Protein AF-0000000072935626 (afdb_homodimer)

Secondary structure (DSSP, 8-state):
----SEEEEEESSSGGGHHHHHHHHHTT--EEEEEE-HHHIIIIITTTT-STTS-S-EEE-TTS-EEE-HHHHHHHHTTSSGGG-SS-S-HHHHHHHHHHHHHHHHHHHHHHHHHTSPSSHHHHHHHHHIIIIIHHHHHHHHHHHHTT-SSSSSSS--HHHHHHHHHHHIIIIIS-S---GGGGTT-HHHHHHHHHHHH-HHHHHHHHH--S-PPP-TTGGG--/----SEEEEEESSSGGGHHHHHHHHHHT--EEEEEE-HHHIIIIITTTT-STTS-S-EEE-TTS-EEE-HHHHHHHHTTSSGGG-SS-S-HHHHHHHHHHHHHHHHHHHHHHHHHTSPSSHHHHHHHHHIIIIIHHHHHHHHHHHHTT-SSSSSSS--HHHHHHHHHHHIIIIIS-S---GGGGTT-HHHHHHHHHHHH-HHHHHHHHH--S-----GGGGGG-

Sequence (448 aa):
MSNTLLKLYYFDVPARAEPIRLTFAVQGIPFEDIRETKEDWAKTLKPNHVFPLDQLPVLEFPDGKMATQSYAILRYVATLRPSYGLYPTDPMERLRIDELLETFADMREKTRLVKIMPDGPARDAAISELANTTYPFYFERVERMIGDNKYSAGDHLTIADLMLFVILDFIFNLAHLGTPLSILNPYEKLQRIQALVAANPAVKLWRENREVKSLPAVAESVALMSNTLLKLYYFDVPARAEPIRLTFAVQGIPFEDIRETKEDWAKTLKPNHVFPLDQLPVLEFPDGKMATQSYAILRYVATLRPSYGLYPTDPMERLRIDELLETFADMREKTRLVKIMPDGPARDAAISELANTTYPFYFERVERMIGDNKYSAGDHLTIADLMLFVILDFIFNLAHLGTPLSILNPYEKLQRIQALVAANPAVKLWRENREVKSLPAVAESVAL

Structure (mmCIF, N/CA/C/O backbone):
data_AF-0000000072935626-model_v1
#
loop_
_entity.id
_entity.type
_entity.pdbx_description
1 polymer 'Glutathione S-transferase, putative'
#
loop_
_atom_site.group_PDB
_atom_site.id
_atom_site.type_symbol
_atom_site.label_atom_id
_atom_site.label_alt_id
_atom_site.label_comp_id
_atom_site.label_asym_id
_atom_site.label_entity_id
_atom_site.label_seq_id
_atom_site.pdbx_PDB_ins_code
_atom_site.Cartn_x
_atom_site.Cartn_y
_atom_site.Cartn_z
_atom_site.occupancy
_atom_site.B_iso_or_equiv
_atom_site.auth_seq_id
_atom_site.auth_comp_id
_atom_site.auth_asym_id
_atom_site.auth_atom_id
_atom_site.pdbx_PDB_model_num
ATOM 1 N N . MET A 1 1 ? 22.188 -21.094 20.969 1 37.47 1 MET A N 1
ATOM 2 C CA . MET A 1 1 ? 22.797 -20.438 19.812 1 37.47 1 MET A CA 1
ATOM 3 C C . MET A 1 1 ? 21.859 -19.391 19.234 1 37.47 1 MET A C 1
ATOM 5 O O . MET A 1 1 ? 20.641 -19.609 19.125 1 37.47 1 MET A O 1
ATOM 9 N N . SER A 1 2 ? 22.109 -18.141 19.438 1 47.62 2 SER A N 1
ATOM 10 C CA . SER A 1 2 ? 21.281 -16.984 19.109 1 47.62 2 SER A CA 1
ATOM 11 C C . SER A 1 2 ? 20.656 -17.141 17.719 1 47.62 2 SER A C 1
ATOM 13 O O . SER A 1 2 ? 21.359 -17.375 16.734 1 47.62 2 SER A O 1
ATOM 15 N N . ASN A 1 3 ? 19.531 -17.641 17.547 1 61.25 3 ASN A N 1
ATOM 16 C CA . ASN A 1 3 ? 18.859 -17.922 16.281 1 61.25 3 ASN A CA 1
ATOM 17 C C . ASN A 1 3 ? 18.969 -16.734 15.312 1 61.25 3 ASN A C 1
ATOM 19 O O . ASN A 1 3 ? 18.531 -15.633 15.625 1 61.25 3 ASN A O 1
ATOM 23 N N . THR A 1 4 ? 19.891 -16.812 14.359 1 85.56 4 THR A N 1
ATOM 24 C CA . THR A 1 4 ? 20.359 -15.773 13.453 1 85.56 4 THR A CA 1
ATOM 25 C C . THR A 1 4 ? 19.422 -15.617 12.266 1 85.56 4 THR A C 1
ATOM 27 O O . THR A 1 4 ? 19.609 -14.734 11.43 1 85.56 4 THR A O 1
ATOM 30 N N . LEU A 1 5 ? 18.281 -16.438 12.43 1 94.75 5 LEU A N 1
ATOM 31 C CA . LEU A 1 5 ? 17.422 -16.406 11.242 1 94.75 5 LEU A CA 1
ATOM 32 C C . LEU A 1 5 ? 16.281 -15.398 11.43 1 94.75 5 LEU A C 1
ATOM 34 O O . LEU A 1 5 ? 15.828 -15.18 12.547 1 94.75 5 LEU A O 1
ATOM 38 N N . LEU A 1 6 ? 15.867 -14.875 10.32 1 98 6 LEU A N 1
ATOM 39 C CA . LEU A 1 6 ? 14.602 -14.148 10.312 1 98 6 LEU A CA 1
ATOM 40 C C . LEU A 1 6 ? 13.438 -15.102 10.562 1 98 6 LEU A C 1
ATOM 42 O O . LEU A 1 6 ? 13.438 -16.234 10.086 1 98 6 LEU A O 1
ATOM 46 N N . LYS A 1 7 ? 12.438 -14.586 11.352 1 98.31 7 LYS A N 1
ATOM 47 C CA . LYS A 1 7 ? 11.203 -15.328 11.586 1 98.31 7 LYS A CA 1
ATOM 48 C C . LYS A 1 7 ? 10.016 -14.641 10.93 1 98.31 7 LYS A C 1
ATOM 50 O O . LYS A 1 7 ? 9.828 -13.43 11.086 1 98.31 7 LYS A O 1
ATOM 55 N N . LEU A 1 8 ? 9.289 -15.375 10.172 1 98.38 8 LEU A N 1
ATOM 56 C CA . LEU A 1 8 ? 8.055 -14.883 9.578 1 98.38 8 LEU A CA 1
ATOM 57 C C . LEU A 1 8 ? 6.836 -15.508 10.25 1 98.38 8 LEU A C 1
ATOM 59 O O . LEU A 1 8 ? 6.66 -16.734 10.203 1 98.38 8 LEU A O 1
ATOM 63 N N . TYR A 1 9 ? 6.047 -14.656 10.93 1 98.5 9 TYR A N 1
ATOM 64 C CA . TYR A 1 9 ? 4.828 -15.109 11.594 1 98.5 9 TYR A CA 1
ATOM 65 C C . TYR A 1 9 ? 3.615 -14.93 10.68 1 98.5 9 TYR A C 1
ATOM 67 O O . TYR A 1 9 ? 3.389 -13.844 10.148 1 98.5 9 TYR A O 1
ATOM 75 N N . TYR A 1 10 ? 2.895 -15.953 10.492 1 97.88 10 TYR A N 1
ATOM 76 C CA . TYR A 1 10 ? 1.604 -15.914 9.812 1 97.88 10 TYR A CA 1
ATOM 77 C C . TYR A 1 10 ? 0.777 -17.156 10.148 1 97.88 10 TYR A C 1
ATOM 79 O O . TYR A 1 10 ? 1.136 -17.922 11.031 1 97.88 10 TYR A O 1
ATOM 87 N N . PHE A 1 11 ? -0.375 -17.266 9.562 1 96.25 11 PHE A N 1
ATOM 88 C CA . PHE A 1 11 ? -1.213 -18.453 9.727 1 96.25 11 PHE A CA 1
ATOM 89 C C . PHE A 1 11 ? -0.755 -19.578 8.797 1 96.25 11 PHE A C 1
ATOM 91 O O . PHE A 1 11 ? 0.043 -19.344 7.887 1 96.25 11 PHE A O 1
ATOM 98 N N . ASP A 1 12 ? -1.284 -20.703 9.047 1 93.5 12 ASP A N 1
ATOM 99 C CA . ASP A 1 12 ? -0.939 -21.859 8.227 1 93.5 12 ASP A CA 1
ATOM 100 C C . ASP A 1 12 ? -1.735 -21.859 6.922 1 93.5 12 ASP A C 1
ATOM 102 O O . ASP A 1 12 ? -2.426 -22.828 6.609 1 93.5 12 ASP A O 1
ATOM 106 N N . VAL A 1 13 ? -1.606 -20.766 6.145 1 91.94 13 VAL A N 1
ATOM 107 C CA . VAL A 1 13 ? -2.191 -20.547 4.824 1 91.94 13 VAL A CA 1
ATOM 108 C C . VAL A 1 13 ? -1.264 -19.688 3.979 1 91.94 13 VAL A C 1
ATOM 110 O O . VAL A 1 13 ? -0.481 -18.891 4.516 1 91.94 13 VAL A O 1
ATOM 113 N N . PRO A 1 14 ? -1.194 -19.781 2.654 1 93.75 14 PRO A N 1
ATOM 114 C CA . PRO A 1 14 ? -0.342 -18.938 1.812 1 93.75 14 PRO A CA 1
ATOM 115 C C . PRO A 1 14 ? -0.651 -17.438 1.959 1 93.75 14 PRO A C 1
ATOM 117 O O . PRO A 1 14 ? 0.136 -16.703 2.551 1 93.75 14 PRO A O 1
ATOM 120 N N . ALA A 1 15 ? -1.854 -17 1.547 1 92.62 15 ALA A N 1
ATOM 121 C CA . ALA A 1 15 ? -2.439 -15.664 1.633 1 92.62 15 ALA A CA 1
ATOM 122 C C . ALA A 1 15 ? -1.354 -14.586 1.675 1 92.62 15 ALA A C 1
ATOM 124 O O . ALA A 1 15 ? -0.467 -14.562 0.819 1 92.62 15 ALA A O 1
ATOM 125 N N . ARG A 1 16 ? -1.341 -13.703 2.58 1 95.56 16 ARG A N 1
ATOM 126 C CA . ARG A 1 16 ? -0.534 -12.484 2.574 1 95.56 16 ARG A CA 1
ATOM 127 C C . ARG A 1 16 ? 0.938 -12.805 2.812 1 95.56 16 ARG A C 1
ATOM 129 O O . ARG A 1 16 ? 1.816 -12.023 2.432 1 95.56 16 ARG A O 1
ATOM 136 N N . ALA A 1 17 ? 1.26 -13.922 3.398 1 97.5 17 ALA A N 1
ATOM 137 C CA . ALA A 1 17 ? 2.65 -14.234 3.719 1 97.5 17 ALA A CA 1
ATOM 138 C C . ALA A 1 17 ? 3.33 -14.953 2.559 1 97.5 17 ALA A C 1
ATOM 140 O O . ALA A 1 17 ? 4.559 -15.047 2.512 1 97.5 17 ALA A O 1
ATOM 141 N N . GLU A 1 18 ? 2.568 -15.477 1.659 1 97.19 18 GLU A N 1
ATOM 142 C CA . GLU A 1 18 ? 3.121 -16.375 0.647 1 97.19 18 GLU A CA 1
ATOM 143 C C . GLU A 1 18 ? 4.078 -15.633 -0.283 1 97.19 18 GLU A C 1
ATOM 145 O O . GLU A 1 18 ? 5.137 -16.156 -0.639 1 97.19 18 GLU A O 1
ATOM 150 N N . PRO A 1 19 ? 3.756 -14.414 -0.766 1 98.5 19 PRO A N 1
ATOM 151 C CA . PRO A 1 19 ? 4.75 -13.711 -1.578 1 98.5 19 PRO A CA 1
ATOM 152 C C . PRO A 1 19 ? 6.082 -13.523 -0.853 1 98.5 19 PRO A C 1
ATOM 154 O O . PRO A 1 19 ? 7.141 -13.562 -1.481 1 98.5 19 PRO A O 1
ATOM 157 N N . ILE A 1 20 ? 6.031 -13.305 0.444 1 98.75 20 ILE A N 1
ATOM 158 C CA . ILE A 1 20 ? 7.238 -13.141 1.249 1 98.75 20 ILE A CA 1
ATOM 159 C C . ILE A 1 20 ? 7.992 -14.469 1.324 1 98.75 20 ILE A C 1
ATOM 161 O O . ILE A 1 20 ? 9.211 -14.508 1.121 1 98.75 20 ILE A O 1
ATOM 165 N N . ARG A 1 21 ? 7.262 -15.547 1.548 1 98.19 21 ARG A N 1
ATOM 166 C CA . ARG A 1 21 ? 7.852 -16.875 1.596 1 98.19 21 ARG A CA 1
ATOM 167 C C . ARG A 1 21 ? 8.523 -17.219 0.272 1 98.19 21 ARG A C 1
ATOM 169 O O . ARG A 1 21 ? 9.664 -17.703 0.254 1 98.19 21 ARG A O 1
ATOM 176 N N . LEU A 1 22 ? 7.816 -16.984 -0.814 1 98.44 22 LEU A N 1
ATOM 177 C CA . LEU A 1 22 ? 8.367 -17.25 -2.137 1 98.44 22 LEU A CA 1
ATOM 178 C C . LEU A 1 22 ? 9.609 -16.406 -2.391 1 98.44 22 LEU A C 1
ATOM 180 O O . LEU A 1 22 ? 10.555 -16.859 -3.033 1 98.44 22 LEU A O 1
ATOM 184 N N . THR A 1 23 ? 9.586 -15.156 -1.937 1 98.81 23 THR A N 1
ATOM 185 C CA . THR A 1 23 ? 10.727 -14.266 -2.102 1 98.81 23 THR A CA 1
ATOM 186 C C . THR A 1 23 ? 11.945 -14.805 -1.349 1 98.81 23 THR A C 1
ATOM 188 O O . THR A 1 23 ? 13.062 -14.797 -1.87 1 98.81 23 THR A O 1
ATOM 191 N N . PHE A 1 24 ? 11.773 -15.32 -0.076 1 98.25 24 PHE A N 1
ATOM 192 C CA . PHE A 1 24 ? 12.836 -16.016 0.638 1 98.25 24 PHE A CA 1
ATOM 193 C C . PHE A 1 24 ? 13.352 -17.203 -0.171 1 98.25 24 PHE A C 1
ATOM 195 O O . PHE A 1 24 ? 14.562 -17.359 -0.36 1 98.25 24 PHE A O 1
ATOM 202 N N . ALA A 1 25 ? 12.469 -18 -0.716 1 97.88 25 ALA A N 1
ATOM 203 C CA . ALA A 1 25 ? 12.797 -19.234 -1.404 1 97.88 25 ALA A CA 1
ATOM 204 C C . ALA A 1 25 ? 13.602 -18.969 -2.674 1 97.88 25 ALA A C 1
ATOM 206 O O . ALA A 1 25 ? 14.625 -19.609 -2.912 1 97.88 25 ALA A O 1
ATOM 207 N N . VAL A 1 26 ? 13.148 -18.031 -3.48 1 98.5 26 VAL A N 1
ATOM 208 C CA . VAL A 1 26 ? 13.781 -17.719 -4.754 1 98.5 26 VAL A CA 1
ATOM 209 C C . VAL A 1 26 ? 15.219 -17.25 -4.512 1 98.5 26 VAL A C 1
ATOM 211 O O . VAL A 1 26 ? 16.125 -17.562 -5.301 1 98.5 26 VAL A O 1
ATOM 214 N N . GLN A 1 27 ? 15.422 -16.609 -3.375 1 98.44 27 GLN A N 1
ATOM 215 C CA . GLN A 1 27 ? 16.75 -16.078 -3.068 1 98.44 27 GLN A CA 1
ATOM 216 C C . GLN A 1 27 ? 17.578 -17.094 -2.297 1 98.44 27 GLN A C 1
ATOM 218 O O . GLN A 1 27 ? 18.75 -16.844 -2.002 1 98.44 27 GLN A O 1
ATOM 223 N N . GLY A 1 28 ? 16.969 -18.188 -1.934 1 97.44 28 GLY A N 1
ATOM 224 C CA . GLY A 1 28 ? 17.672 -19.203 -1.165 1 97.44 28 GLY A CA 1
ATOM 225 C C . GLY A 1 28 ? 18.016 -18.75 0.243 1 97.44 28 GLY A C 1
ATOM 226 O O . GLY A 1 28 ? 19.047 -19.141 0.787 1 97.44 28 GLY A O 1
ATOM 227 N N . ILE A 1 29 ? 17.234 -17.891 0.802 1 97.25 29 ILE A N 1
ATOM 228 C CA . ILE A 1 29 ? 17.484 -17.375 2.141 1 97.25 29 ILE A CA 1
ATOM 229 C C . ILE A 1 29 ? 16.719 -18.203 3.17 1 97.25 29 ILE A C 1
ATOM 231 O O . ILE A 1 29 ? 15.484 -18.25 3.141 1 97.25 29 ILE A O 1
ATOM 235 N N . PRO A 1 30 ? 17.422 -18.844 4.082 1 96.62 30 PRO A N 1
ATOM 236 C CA . PRO A 1 30 ? 16.719 -19.562 5.148 1 96.62 30 PRO A CA 1
ATOM 237 C C . PRO A 1 30 ? 15.992 -18.625 6.113 1 96.62 30 PRO A C 1
ATOM 239 O O . PRO A 1 30 ? 16.484 -17.547 6.406 1 96.62 30 PRO A O 1
ATOM 242 N N . PHE A 1 31 ? 14.852 -19.047 6.523 1 96.94 31 PHE A N 1
ATOM 243 C CA . PHE A 1 31 ? 14.062 -18.328 7.516 1 96.94 31 PHE A CA 1
ATOM 244 C C . PHE A 1 31 ? 13.203 -19.297 8.328 1 96.94 31 PHE A C 1
ATOM 246 O O . PHE A 1 31 ? 13.039 -20.453 7.949 1 96.94 31 PHE A O 1
ATOM 253 N N . GLU A 1 32 ? 12.727 -18.875 9.445 1 96.94 32 GLU A N 1
ATOM 254 C CA . GLU A 1 32 ? 11.773 -19.641 10.227 1 96.94 32 GLU A CA 1
ATOM 255 C C . GLU A 1 32 ? 10.336 -19.25 9.898 1 96.94 32 GLU A C 1
ATOM 257 O O . GLU A 1 32 ? 9.938 -18.109 10.102 1 96.94 32 GLU A O 1
ATOM 262 N N . ASP A 1 33 ? 9.648 -20.172 9.359 1 96.38 33 ASP A N 1
ATOM 263 C CA . ASP A 1 33 ? 8.242 -19.984 9.016 1 96.38 33 ASP A CA 1
ATOM 264 C C . ASP A 1 33 ? 7.34 -20.375 10.188 1 96.38 33 ASP A C 1
ATOM 266 O O . ASP A 1 33 ? 6.977 -21.547 10.336 1 96.38 33 ASP A O 1
ATOM 270 N N . ILE A 1 34 ? 6.957 -19.422 11.008 1 96.88 34 ILE A N 1
ATOM 271 C CA . ILE A 1 34 ? 6.156 -19.672 12.195 1 96.88 34 ILE A CA 1
ATOM 272 C C . ILE A 1 34 ? 4.672 -19.578 11.852 1 96.88 34 ILE A C 1
ATOM 274 O O . ILE A 1 34 ? 4.184 -18.5 11.492 1 96.88 34 ILE A O 1
ATOM 278 N N . ARG A 1 35 ? 4.039 -20.625 12 1 96.06 35 ARG A N 1
ATOM 279 C CA . ARG A 1 35 ? 2.629 -20.703 11.617 1 96.06 35 ARG A CA 1
ATOM 280 C C . ARG A 1 35 ? 1.733 -20.75 12.852 1 96.06 35 ARG A C 1
ATOM 282 O O . ARG A 1 35 ? 1.631 -21.781 13.516 1 96.06 35 ARG A O 1
ATOM 289 N N . GLU A 1 36 ? 1.086 -19.656 13.07 1 96.75 36 GLU A N 1
ATOM 290 C CA . GLU A 1 36 ? 0.194 -19.531 14.219 1 96.75 36 GLU A CA 1
ATOM 291 C C . GLU A 1 36 ? -1.166 -20.156 13.93 1 96.75 36 GLU A C 1
ATOM 293 O O . GLU A 1 36 ? -1.636 -20.141 12.789 1 96.75 36 GLU A O 1
ATOM 298 N N . THR A 1 37 ? -1.817 -20.688 14.938 1 95.88 37 THR A N 1
ATOM 299 C CA . THR A 1 37 ? -3.18 -21.188 14.789 1 95.88 37 THR A CA 1
ATOM 300 C C . THR A 1 37 ? -4.195 -20.062 15.023 1 95.88 37 THR A C 1
ATOM 302 O O . THR A 1 37 ? -3.93 -19.125 15.781 1 95.88 37 THR A O 1
ATOM 305 N N . LYS A 1 38 ? -5.281 -20.219 14.43 1 94.81 38 LYS A N 1
ATOM 306 C CA . LYS A 1 38 ? -6.352 -19.25 14.633 1 94.81 38 LYS A CA 1
ATOM 307 C C . LYS A 1 38 ? -6.777 -19.203 16.109 1 94.81 38 LYS A C 1
ATOM 309 O O . LYS A 1 38 ? -7.145 -18.141 16.609 1 94.81 38 LYS A O 1
ATOM 314 N N . GLU A 1 39 ? -6.762 -20.328 16.719 1 96.62 39 GLU A N 1
ATOM 315 C CA . GLU A 1 39 ? -7.137 -20.422 18.125 1 96.62 39 GLU A CA 1
ATOM 316 C C . GLU A 1 39 ? -6.18 -19.641 19 1 96.62 39 GLU A C 1
ATOM 318 O O . GLU A 1 39 ? -6.613 -18.812 19.812 1 96.62 39 GLU A O 1
ATOM 323 N N . ASP A 1 40 ? -4.898 -19.844 18.812 1 97.06 40 ASP A N 1
ATOM 324 C CA . ASP A 1 40 ? -3.91 -19.125 19.609 1 97.06 40 ASP A CA 1
ATOM 325 C C . ASP A 1 40 ? -3.953 -17.625 19.312 1 97.06 40 ASP A C 1
ATOM 327 O O . ASP A 1 40 ? -3.773 -16.812 20.219 1 97.06 40 ASP A O 1
ATOM 331 N N . TRP A 1 41 ? -4.152 -17.344 18.047 1 97.12 41 TRP A N 1
ATOM 332 C CA . TRP A 1 41 ? -4.273 -15.938 17.656 1 97.12 41 TRP A CA 1
ATOM 333 C C . TRP A 1 41 ? -5.387 -15.25 18.438 1 97.12 41 TRP A C 1
ATOM 335 O O . TRP A 1 41 ? -5.168 -14.203 19.047 1 97.12 41 TRP A O 1
ATOM 345 N N . ALA A 1 42 ? -6.566 -15.836 18.5 1 96.62 42 ALA A N 1
ATOM 346 C CA . ALA A 1 42 ? -7.762 -15.234 19.078 1 96.62 42 ALA A CA 1
ATOM 347 C C . ALA A 1 42 ? -7.691 -15.234 20.609 1 96.62 42 ALA A C 1
ATOM 349 O O . ALA A 1 42 ? -8.156 -14.297 21.25 1 96.62 42 ALA A O 1
ATOM 350 N N . LYS A 1 43 ? -7.09 -16.234 21.188 1 97.44 43 LYS A N 1
ATOM 351 C CA . LYS A 1 43 ? -7.148 -16.406 22.625 1 97.44 43 LYS A CA 1
ATOM 352 C C . LYS A 1 43 ? -5.961 -15.75 23.312 1 97.44 43 LYS A C 1
ATOM 354 O O . LYS A 1 43 ? -6.078 -15.266 24.453 1 97.44 43 LYS A O 1
ATOM 359 N N . THR A 1 44 ? -4.824 -15.719 22.594 1 97.31 44 THR A N 1
ATOM 360 C CA . THR A 1 44 ? -3.611 -15.336 23.312 1 97.31 44 THR A CA 1
ATOM 361 C C . THR A 1 44 ? -2.889 -14.203 22.594 1 97.31 44 THR A C 1
ATOM 363 O O . THR A 1 44 ? -2.682 -13.133 23.172 1 97.31 44 THR A O 1
ATOM 366 N N . LEU A 1 45 ? -2.572 -14.375 21.375 1 97.81 45 LEU A N 1
ATOM 367 C CA . LEU A 1 45 ? -1.626 -13.492 20.703 1 97.81 45 LEU A CA 1
ATOM 368 C C . LEU A 1 45 ? -2.234 -12.117 20.484 1 97.81 45 LEU A C 1
ATOM 370 O O . LEU A 1 45 ? -1.637 -11.102 20.859 1 97.81 45 LEU A O 1
ATOM 374 N N . LYS A 1 46 ? -3.467 -12.062 19.875 1 96.88 46 LYS A N 1
ATOM 375 C CA . LYS A 1 46 ? -4.086 -10.781 19.562 1 96.88 46 LYS A CA 1
ATOM 376 C C . LYS A 1 46 ? -4.512 -10.055 20.828 1 96.88 46 LYS A C 1
ATOM 378 O O . LYS A 1 46 ? -4.164 -8.891 21.031 1 96.88 46 LYS A O 1
ATOM 383 N N . PRO A 1 47 ? -5.215 -10.727 21.828 1 96.75 47 PRO A N 1
ATOM 384 C CA . PRO A 1 47 ? -5.668 -10.047 23.047 1 96.75 47 PRO A CA 1
ATOM 385 C C . PRO A 1 47 ? -4.512 -9.523 23.891 1 96.75 47 PRO A C 1
ATOM 387 O O . PRO A 1 47 ? -4.676 -8.555 24.625 1 96.75 47 PRO A O 1
ATOM 390 N N . ASN A 1 48 ? -3.365 -10.117 23.734 1 97.31 48 ASN A N 1
ATOM 391 C CA . ASN A 1 48 ? -2.213 -9.695 24.531 1 97.31 48 ASN A CA 1
ATOM 392 C C . ASN A 1 48 ? -1.304 -8.758 23.734 1 97.31 48 ASN A C 1
ATOM 394 O O . ASN A 1 48 ? -0.205 -8.43 24.188 1 97.31 48 ASN A O 1
ATOM 398 N N . HIS A 1 49 ? -1.704 -8.336 22.531 1 95.88 49 HIS A N 1
ATOM 399 C CA . HIS A 1 49 ? -1 -7.359 21.719 1 95.88 49 HIS A CA 1
ATOM 400 C C . HIS A 1 49 ? 0.454 -7.766 21.5 1 95.88 49 HIS A C 1
ATOM 402 O O . HIS A 1 49 ? 1.362 -6.945 21.656 1 95.88 49 HIS A O 1
ATOM 408 N N . VAL A 1 50 ? 0.609 -9.031 21.141 1 96.75 50 VAL A N 1
ATOM 409 C CA . VAL A 1 50 ? 1.94 -9.602 20.969 1 96.75 50 VAL A CA 1
ATOM 410 C C . VAL A 1 50 ? 2.629 -8.961 19.766 1 96.75 50 VAL A C 1
ATOM 412 O O . VAL A 1 50 ? 3.846 -8.773 19.766 1 96.75 50 VAL A O 1
ATOM 415 N N . PHE A 1 51 ? 1.84 -8.625 18.781 1 97.69 51 PHE A N 1
ATOM 416 C CA . PHE A 1 51 ? 2.404 -8.086 17.547 1 97.69 51 PHE A CA 1
ATOM 417 C C . PHE A 1 51 ? 2.062 -6.609 17.391 1 97.69 51 PHE A C 1
ATOM 419 O O . PHE A 1 51 ? 1.044 -6.148 17.922 1 97.69 51 PHE A O 1
ATOM 426 N N . PRO A 1 52 ? 2.879 -5.863 16.656 1 96.44 52 PRO A N 1
ATOM 427 C CA . PRO A 1 52 ? 2.828 -4.398 16.641 1 96.44 52 PRO A CA 1
ATOM 428 C C . PRO A 1 52 ? 1.45 -3.859 16.266 1 96.44 52 PRO A C 1
ATOM 430 O O . PRO A 1 52 ? 0.991 -2.873 16.844 1 96.44 52 PRO A O 1
ATOM 433 N N . LEU A 1 53 ? 0.736 -4.398 15.336 1 97.56 53 LEU A N 1
ATOM 434 C CA . LEU A 1 53 ? -0.557 -3.898 14.883 1 97.56 53 LEU A CA 1
ATOM 435 C C . LEU A 1 53 ? -1.642 -4.957 15.055 1 97.56 53 LEU A C 1
ATOM 437 O O . LEU A 1 53 ? -2.695 -4.883 14.422 1 97.56 53 LEU A O 1
ATOM 441 N N . ASP A 1 54 ? -1.325 -5.969 15.859 1 97.25 54 ASP A N 1
ATOM 442 C CA . ASP A 1 54 ? -2.252 -7.074 16.078 1 97.25 54 ASP A CA 1
ATOM 443 C C . ASP A 1 54 ? -2.713 -7.684 14.766 1 97.25 54 ASP A C 1
ATOM 445 O O . AS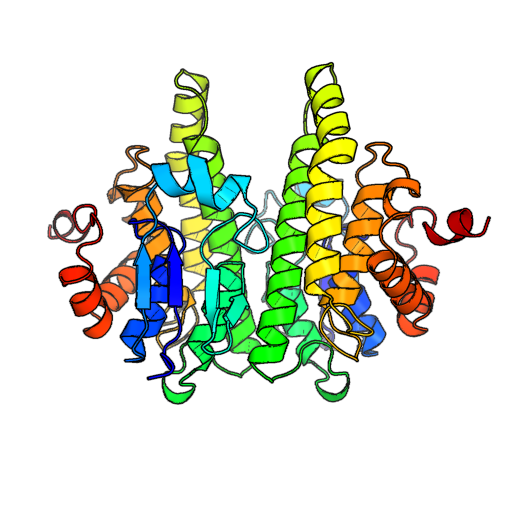P A 1 54 ? -3.898 -7.965 14.586 1 97.25 54 ASP A O 1
ATOM 449 N N . GLN A 1 55 ? -1.758 -7.688 13.82 1 97.19 55 GLN A N 1
ATOM 450 C CA . GLN A 1 55 ? -1.977 -8.305 12.516 1 97.19 55 GLN A CA 1
ATOM 451 C C . GLN A 1 55 ? -0.769 -9.141 12.094 1 97.19 55 GLN A C 1
ATOM 453 O O . GLN A 1 55 ? 0.333 -8.953 12.617 1 97.19 55 GLN A O 1
ATOM 458 N N . LEU A 1 56 ? -0.995 -10.016 11.281 1 97.94 56 LEU A N 1
ATOM 459 C CA . LEU A 1 56 ? 0.015 -10.82 10.602 1 97.94 56 LEU A CA 1
ATOM 460 C C . LEU A 1 56 ? -0.06 -10.625 9.094 1 97.94 56 LEU A C 1
ATOM 462 O O . LEU A 1 56 ? -1.113 -10.266 8.555 1 97.94 56 LEU A O 1
ATOM 466 N N . PRO A 1 57 ? 1.08 -10.703 8.391 1 98.5 57 PRO A N 1
ATOM 467 C CA . PRO A 1 57 ? 2.375 -11.258 8.781 1 98.5 57 PRO A CA 1
ATOM 468 C C . PRO A 1 57 ? 3.246 -10.258 9.539 1 98.5 57 PRO A C 1
ATOM 470 O O . PRO A 1 57 ? 3.051 -9.047 9.414 1 98.5 57 PRO A O 1
ATOM 473 N N . VAL A 1 58 ? 4.133 -10.789 10.328 1 98.81 58 VAL A N 1
ATOM 474 C CA . VAL A 1 58 ? 5.164 -10.047 11.039 1 98.81 58 VAL A CA 1
ATOM 475 C C . VAL A 1 58 ? 6.523 -10.703 10.828 1 98.81 58 VAL A C 1
ATOM 477 O O . VAL A 1 58 ? 6.637 -11.93 10.867 1 98.81 58 VAL A O 1
ATOM 480 N N . LEU A 1 59 ? 7.52 -9.914 10.508 1 98.81 59 LEU A N 1
ATOM 481 C CA . LEU A 1 59 ? 8.906 -10.352 10.398 1 98.81 59 LEU A CA 1
ATOM 482 C C . LEU A 1 59 ? 9.688 -10.016 11.664 1 98.81 59 LEU A C 1
ATOM 484 O O . LEU A 1 59 ? 9.688 -8.867 12.109 1 98.81 59 LEU A O 1
ATOM 488 N N . GLU A 1 60 ? 10.25 -11 12.273 1 98.62 60 GLU A N 1
ATOM 489 C CA . GLU A 1 60 ? 11.062 -10.781 13.469 1 98.62 60 GLU A CA 1
ATOM 490 C C . GLU A 1 60 ? 12.547 -10.953 13.164 1 98.62 60 GLU A C 1
ATOM 492 O O . GLU A 1 60 ? 12.953 -11.945 12.562 1 98.62 60 GLU A O 1
ATOM 497 N N . PHE A 1 61 ? 13.289 -9.977 13.594 1 98.06 61 PHE A N 1
ATOM 498 C CA . PHE A 1 61 ? 14.742 -9.984 13.43 1 98.06 61 PHE A CA 1
ATOM 499 C C . PHE A 1 61 ? 15.414 -10.734 14.578 1 98.06 61 PHE A C 1
ATOM 501 O O . PHE A 1 61 ? 14.797 -10.961 15.617 1 98.06 61 PHE A O 1
ATOM 508 N N . PRO A 1 62 ? 16.688 -11.094 14.398 1 96.5 62 PRO A N 1
ATOM 509 C CA . PRO A 1 62 ? 17.406 -11.852 15.43 1 96.5 62 PRO A CA 1
ATOM 510 C C . PRO A 1 62 ? 17.484 -11.109 16.766 1 96.5 62 PRO A C 1
ATOM 512 O O . PRO A 1 62 ? 17.516 -11.734 17.828 1 96.5 62 PRO A O 1
ATOM 515 N N . ASP A 1 63 ? 17.453 -9.82 16.766 1 95.56 63 ASP A N 1
ATOM 516 C CA . ASP A 1 63 ? 17.547 -9.039 18 1 95.56 63 ASP A CA 1
ATOM 517 C C . ASP A 1 63 ? 16.172 -8.891 18.656 1 95.56 63 ASP A C 1
ATOM 519 O O . ASP A 1 63 ? 16.047 -8.211 19.672 1 95.56 63 ASP A O 1
ATOM 523 N N . GLY A 1 64 ? 15.164 -9.438 18 1 95.88 64 GLY A N 1
ATOM 524 C CA . GLY A 1 64 ? 13.844 -9.438 18.594 1 95.88 64 GLY A CA 1
ATOM 525 C C . GLY A 1 64 ? 12.938 -8.344 18.062 1 95.88 64 GLY A C 1
ATOM 526 O O . GLY A 1 64 ? 11.727 -8.367 18.281 1 95.88 64 GLY A O 1
ATOM 527 N N . LYS A 1 65 ? 13.5 -7.41 17.344 1 96.44 65 LYS A N 1
ATOM 528 C CA . LYS A 1 65 ? 12.68 -6.359 16.75 1 96.44 65 LYS A CA 1
ATOM 529 C C . LYS A 1 65 ? 11.773 -6.926 15.656 1 96.44 65 LYS A C 1
ATOM 531 O O . LYS A 1 65 ? 12.125 -7.91 15 1 96.44 65 LYS A O 1
ATOM 536 N N . MET A 1 66 ? 10.633 -6.277 15.5 1 98.25 66 MET A N 1
ATOM 537 C CA . MET A 1 66 ? 9.641 -6.785 14.555 1 98.25 66 MET A CA 1
ATOM 538 C C . MET A 1 66 ? 9.297 -5.734 13.508 1 98.25 66 MET A C 1
ATOM 540 O O . MET A 1 66 ? 9.422 -4.535 13.758 1 98.25 66 MET A O 1
ATOM 544 N N . ALA A 1 67 ? 8.977 -6.254 12.328 1 98.38 67 ALA A N 1
ATOM 545 C CA . ALA A 1 67 ? 8.406 -5.441 11.266 1 98.38 67 ALA A CA 1
ATOM 546 C C . ALA A 1 67 ? 7.035 -5.973 10.844 1 98.38 67 ALA A C 1
ATOM 548 O O . ALA A 1 67 ? 6.816 -7.188 10.82 1 98.38 67 ALA A O 1
ATOM 549 N N . THR A 1 68 ? 6.168 -5.004 10.5 1 98.44 68 THR A N 1
ATOM 550 C CA . THR A 1 68 ? 4.801 -5.359 10.125 1 98.44 68 THR A CA 1
ATOM 551 C C . THR A 1 68 ? 4.473 -4.836 8.727 1 98.44 68 THR A C 1
ATOM 553 O O . THR A 1 68 ? 5.305 -4.184 8.094 1 98.44 68 THR A O 1
ATOM 556 N N . GLN A 1 69 ? 3.311 -5.176 8.266 1 98.44 69 GLN A N 1
ATOM 557 C CA . GLN A 1 69 ? 2.805 -4.793 6.949 1 98.44 69 GLN A CA 1
ATOM 558 C C . GLN A 1 69 ? 3.447 -5.633 5.848 1 98.44 69 GLN A C 1
ATOM 560 O O . GLN A 1 69 ? 4.637 -5.477 5.555 1 98.44 69 GLN A O 1
ATOM 565 N N . SER A 1 70 ? 2.652 -6.398 5.199 1 98.44 70 SER A N 1
ATOM 566 C CA . SER A 1 70 ? 3.109 -7.453 4.301 1 98.44 70 SER A CA 1
ATOM 567 C C . SER A 1 70 ? 3.891 -6.875 3.123 1 98.44 70 SER A C 1
ATOM 569 O O . SER A 1 70 ? 4.926 -7.418 2.734 1 98.44 70 SER A O 1
ATOM 571 N N . TYR A 1 71 ? 3.439 -5.727 2.582 1 98.56 71 TYR A N 1
ATOM 572 C CA . TYR A 1 71 ? 4.121 -5.176 1.417 1 98.56 71 TYR A CA 1
ATOM 573 C C . TYR A 1 71 ? 5.453 -4.547 1.813 1 98.56 71 TYR A C 1
ATOM 575 O O . TYR A 1 71 ? 6.414 -4.57 1.041 1 98.56 71 TYR A O 1
ATOM 583 N N . ALA A 1 72 ? 5.516 -3.947 3.031 1 98.81 72 ALA A N 1
ATOM 584 C CA . ALA A 1 72 ? 6.785 -3.439 3.547 1 98.81 72 ALA A CA 1
ATOM 585 C C . ALA A 1 72 ? 7.789 -4.57 3.75 1 98.81 72 ALA A C 1
ATOM 587 O O . ALA A 1 72 ? 8.945 -4.469 3.33 1 98.81 72 ALA A O 1
ATOM 588 N N . ILE A 1 73 ? 7.316 -5.656 4.344 1 98.94 73 ILE A N 1
ATOM 589 C CA . ILE A 1 73 ? 8.156 -6.82 4.598 1 98.94 73 ILE A CA 1
ATOM 590 C C . ILE A 1 73 ? 8.617 -7.422 3.271 1 98.94 73 ILE A C 1
ATOM 592 O O . ILE A 1 73 ? 9.789 -7.773 3.121 1 98.94 73 ILE A O 1
ATOM 596 N N . LEU A 1 74 ? 7.707 -7.492 2.307 1 98.94 74 LEU A N 1
ATOM 597 C CA . LEU A 1 74 ? 8.008 -8.062 0.997 1 98.94 74 LEU A CA 1
ATOM 598 C C . LEU A 1 74 ? 9.133 -7.285 0.315 1 98.94 74 LEU A C 1
ATOM 600 O O . LEU A 1 74 ? 10.102 -7.879 -0.158 1 98.94 74 LEU A O 1
ATOM 604 N N . ARG A 1 75 ? 9.016 -5.957 0.262 1 98.75 75 ARG A N 1
ATOM 605 C CA . ARG A 1 75 ? 10.039 -5.117 -0.349 1 98.75 75 ARG A CA 1
ATOM 606 C C . ARG A 1 75 ? 11.383 -5.293 0.357 1 98.75 75 ARG A C 1
ATOM 608 O O . ARG A 1 75 ? 12.422 -5.402 -0.293 1 98.75 75 ARG A O 1
ATOM 615 N N . TYR A 1 76 ? 11.367 -5.379 1.689 1 98.88 76 TYR A N 1
ATOM 616 C CA . TYR A 1 76 ? 12.594 -5.535 2.459 1 98.88 76 TYR A CA 1
ATOM 617 C C . TYR A 1 76 ? 13.273 -6.867 2.146 1 98.88 76 TYR A C 1
ATOM 619 O O . TYR A 1 76 ? 14.461 -6.906 1.823 1 98.88 76 TYR A O 1
ATOM 627 N N . VAL A 1 77 ? 12.523 -7.945 2.197 1 98.88 77 VAL A N 1
ATOM 628 C CA . VAL A 1 77 ? 13.078 -9.281 1.993 1 98.88 77 VAL A CA 1
ATOM 629 C C . VAL A 1 77 ? 13.672 -9.383 0.589 1 98.88 77 VAL A C 1
ATOM 631 O O . VAL A 1 77 ? 14.703 -10.023 0.391 1 98.88 77 VAL A O 1
ATOM 634 N N . ALA A 1 78 ? 13.086 -8.711 -0.343 1 98.81 78 ALA A N 1
ATOM 635 C CA . ALA A 1 78 ? 13.531 -8.758 -1.734 1 98.81 78 ALA A CA 1
ATOM 636 C C . ALA A 1 78 ? 14.883 -8.086 -1.905 1 98.81 78 ALA A C 1
ATOM 638 O O . ALA A 1 78 ? 15.539 -8.25 -2.936 1 98.81 78 ALA A O 1
ATOM 639 N N . THR A 1 79 ? 15.289 -7.277 -0.95 1 98.19 79 THR A N 1
ATOM 640 C CA . THR A 1 79 ? 16.547 -6.539 -1.079 1 98.19 79 THR A CA 1
ATOM 641 C C . THR A 1 79 ? 17.688 -7.289 -0.398 1 98.19 79 THR A C 1
ATOM 643 O O . THR A 1 79 ? 18.844 -6.863 -0.464 1 98.19 79 THR A O 1
ATOM 646 N N . LEU A 1 80 ? 17.391 -8.422 0.237 1 97.88 80 LEU A N 1
ATOM 647 C CA . LEU A 1 80 ? 18.391 -9.102 1.061 1 97.88 80 LEU A CA 1
ATOM 648 C C . LEU A 1 80 ? 19.5 -9.688 0.196 1 97.88 80 LEU A C 1
ATOM 650 O O . LEU A 1 80 ? 20.656 -9.781 0.636 1 97.88 80 LEU A O 1
ATOM 654 N N . ARG A 1 81 ? 19.188 -10.094 -1.052 1 98.06 81 ARG A N 1
ATOM 655 C CA . ARG A 1 81 ? 20.156 -10.484 -2.07 1 98.06 81 ARG A CA 1
ATOM 656 C C . ARG A 1 81 ? 19.906 -9.742 -3.379 1 98.06 81 ARG A C 1
ATOM 658 O O . ARG A 1 81 ? 19.297 -10.281 -4.305 1 98.06 81 ARG A O 1
ATOM 665 N N . PRO A 1 82 ? 20.484 -8.562 -3.436 1 96 82 PRO A N 1
ATOM 666 C CA . PRO A 1 82 ? 20.172 -7.66 -4.547 1 96 82 PRO A CA 1
ATOM 667 C C . PRO A 1 82 ? 20.516 -8.25 -5.91 1 96 82 PRO A C 1
ATOM 669 O O . PRO A 1 82 ? 19.938 -7.871 -6.922 1 96 82 PRO A O 1
ATOM 672 N N . SER A 1 83 ? 21.453 -9.203 -5.961 1 95.94 83 SER A N 1
ATOM 673 C CA . SER A 1 83 ? 21.891 -9.789 -7.227 1 95.94 83 SER A CA 1
ATOM 674 C C . SER A 1 83 ? 20.766 -10.555 -7.906 1 95.94 83 SER A C 1
ATOM 676 O O . SER A 1 83 ? 20.797 -10.773 -9.117 1 95.94 83 SER A O 1
ATOM 678 N N . TYR A 1 84 ? 19.719 -10.93 -7.172 1 97.25 84 TYR A N 1
ATOM 679 C CA . TYR A 1 84 ? 18.594 -11.656 -7.734 1 97.25 84 TYR A CA 1
ATOM 680 C C . TYR A 1 84 ? 17.641 -10.711 -8.453 1 97.25 84 TY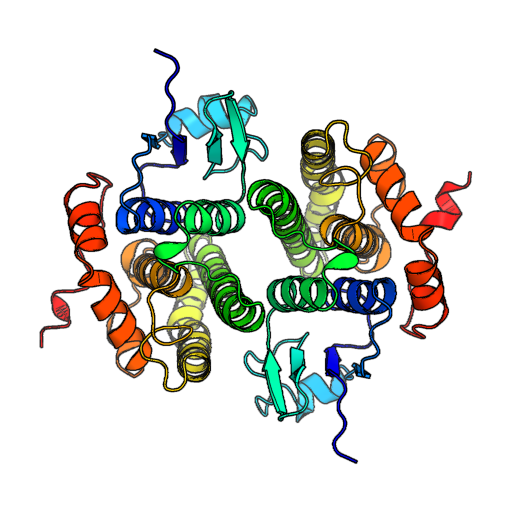R A C 1
ATOM 682 O O . TYR A 1 84 ? 16.766 -11.156 -9.219 1 97.25 84 TYR A O 1
ATOM 690 N N . GLY A 1 85 ? 17.719 -9.43 -8.156 1 97.69 85 GLY A N 1
ATOM 691 C CA . GLY A 1 85 ? 17 -8.422 -8.914 1 97.69 85 GLY A CA 1
ATOM 692 C C . GLY A 1 85 ? 15.5 -8.445 -8.68 1 97.69 85 GLY A C 1
ATOM 693 O O . GLY A 1 85 ? 14.727 -7.98 -9.516 1 97.69 85 GLY A O 1
ATOM 694 N N . LEU A 1 86 ? 15.062 -8.953 -7.543 1 98.75 86 LEU A N 1
ATOM 695 C CA . LEU A 1 86 ? 13.641 -9.109 -7.277 1 98.75 86 LEU A CA 1
ATOM 696 C C . LEU A 1 86 ? 12.984 -7.766 -6.992 1 98.75 86 LEU A C 1
ATOM 698 O O . LEU A 1 86 ? 11.758 -7.637 -7.062 1 98.75 86 LEU A O 1
ATOM 702 N N . TYR A 1 87 ? 13.75 -6.809 -6.562 1 98.44 87 TYR A N 1
ATOM 703 C CA . TYR A 1 87 ? 13.352 -5.422 -6.344 1 98.44 87 TYR A CA 1
ATOM 704 C C . TYR A 1 87 ? 14.5 -4.473 -6.645 1 98.44 87 TYR A C 1
ATOM 706 O O . TYR A 1 87 ? 15.18 -3.99 -5.73 1 98.44 87 TYR A O 1
ATOM 714 N N . PRO A 1 88 ? 14.672 -4.18 -7.922 1 96.5 88 PRO A N 1
ATOM 715 C CA . PRO A 1 88 ? 15.859 -3.445 -8.359 1 96.5 88 PRO A CA 1
ATOM 716 C C . PRO A 1 88 ? 15.961 -2.055 -7.738 1 96.5 88 PRO A C 1
ATOM 718 O O . PRO A 1 88 ? 14.992 -1.563 -7.16 1 96.5 88 PRO A O 1
ATOM 721 N N . THR A 1 89 ? 17.141 -1.431 -7.906 1 94.12 89 THR A N 1
ATOM 722 C CA . THR A 1 89 ? 17.375 -0.142 -7.266 1 94.12 89 THR A CA 1
ATOM 723 C C . THR A 1 89 ? 17.016 1.004 -8.203 1 94.12 89 THR A C 1
ATOM 725 O O . THR A 1 89 ? 16.859 2.148 -7.77 1 94.12 89 THR A O 1
ATOM 728 N N . ASP A 1 90 ? 16.859 0.685 -9.484 1 96 90 ASP A N 1
ATOM 729 C CA . ASP A 1 90 ? 16.469 1.726 -10.43 1 96 90 ASP A CA 1
ATOM 730 C C . ASP A 1 90 ? 15.078 2.281 -10.102 1 96 90 ASP A C 1
ATOM 732 O O . ASP A 1 90 ? 14.102 1.53 -10.031 1 96 90 ASP A O 1
ATOM 736 N N . PRO A 1 91 ? 14.961 3.609 -9.93 1 97.06 91 PRO A N 1
ATOM 737 C CA . PRO A 1 91 ? 13.695 4.195 -9.484 1 97.06 91 PRO A CA 1
ATOM 738 C C . PRO A 1 91 ? 12.547 3.941 -10.453 1 97.06 91 PRO A C 1
ATOM 740 O O . PRO A 1 91 ? 11.414 3.713 -10.031 1 97.06 91 PRO A O 1
ATOM 743 N N . MET A 1 92 ? 12.836 3.979 -11.719 1 97.31 92 MET A N 1
ATOM 744 C CA . MET A 1 92 ? 11.781 3.758 -12.711 1 97.31 92 MET A CA 1
ATOM 745 C C . MET A 1 92 ? 11.297 2.311 -12.68 1 97.31 92 MET A C 1
ATOM 747 O O . MET A 1 92 ? 10.102 2.051 -12.75 1 97.31 92 MET A O 1
ATOM 751 N N . GLU A 1 93 ? 12.219 1.356 -12.555 1 97.62 93 GLU A N 1
ATOM 752 C CA . GLU A 1 93 ? 11.836 -0.048 -12.43 1 97.62 93 GLU A CA 1
ATOM 753 C C . GLU A 1 93 ? 11.016 -0.286 -11.172 1 97.62 93 GLU A C 1
ATOM 755 O O . GLU A 1 93 ? 10 -0.986 -11.203 1 97.62 93 GLU A O 1
ATOM 760 N N . ARG A 1 94 ? 11.406 0.346 -10.062 1 98 94 ARG A N 1
ATOM 761 C CA . ARG A 1 94 ? 10.68 0.204 -8.805 1 98 94 ARG A CA 1
ATOM 762 C C . ARG A 1 94 ? 9.281 0.816 -8.906 1 98 94 ARG A C 1
ATOM 764 O O . ARG A 1 94 ? 8.328 0.293 -8.336 1 98 94 ARG A O 1
ATOM 771 N N . LEU A 1 95 ? 9.188 1.9 -9.633 1 98.62 95 LEU A N 1
ATOM 772 C CA . LEU A 1 95 ? 7.887 2.523 -9.836 1 98.62 95 LEU A CA 1
ATOM 773 C C . LEU A 1 95 ? 6.918 1.554 -10.508 1 98.62 95 LEU A C 1
ATOM 775 O O . LEU A 1 95 ? 5.781 1.399 -10.055 1 98.62 95 LEU A O 1
ATOM 779 N N . ARG A 1 96 ? 7.406 0.889 -11.508 1 98.5 96 ARG A N 1
ATOM 780 C CA . ARG A 1 96 ? 6.551 -0.052 -12.227 1 98.5 96 ARG A CA 1
ATOM 781 C C . ARG A 1 96 ? 6.172 -1.233 -11.336 1 98.5 96 ARG A C 1
ATOM 783 O O . ARG A 1 96 ? 5.02 -1.666 -11.336 1 98.5 96 ARG A O 1
ATOM 790 N N . ILE A 1 97 ? 7.105 -1.702 -10.594 1 98.81 97 ILE A N 1
ATOM 791 C CA . ILE A 1 97 ? 6.855 -2.803 -9.672 1 98.81 97 ILE A CA 1
ATOM 792 C C . ILE A 1 97 ? 5.828 -2.377 -8.625 1 98.81 97 ILE A C 1
ATOM 794 O O . ILE A 1 97 ? 4.836 -3.078 -8.398 1 98.81 97 ILE A O 1
ATOM 798 N N . ASP A 1 98 ? 6.031 -1.22 -8.07 1 98.75 98 ASP A N 1
ATOM 799 C CA . ASP A 1 98 ? 5.16 -0.741 -7.004 1 98.75 98 ASP A CA 1
ATOM 800 C C . ASP A 1 98 ? 3.758 -0.438 -7.531 1 98.75 98 ASP A C 1
ATOM 802 O O . ASP A 1 98 ? 2.768 -0.629 -6.82 1 98.75 98 ASP A O 1
ATOM 806 N N . GLU A 1 99 ? 3.639 0.029 -8.742 1 98.56 99 GLU A N 1
ATOM 807 C CA . GLU A 1 99 ? 2.336 0.217 -9.375 1 98.56 99 GLU A CA 1
ATOM 808 C C . GLU A 1 99 ? 1.548 -1.088 -9.414 1 98.56 99 GLU A C 1
ATOM 810 O O . GLU A 1 99 ? 0.361 -1.112 -9.086 1 98.56 99 GLU A O 1
ATOM 815 N N . LEU A 1 100 ? 2.223 -2.051 -9.828 1 98.75 100 LEU A N 1
ATOM 816 C CA . LEU A 1 100 ? 1.581 -3.357 -9.922 1 98.75 100 LEU A CA 1
ATOM 817 C C . LEU A 1 100 ? 1.204 -3.885 -8.547 1 98.75 100 LEU A C 1
ATOM 819 O O . LEU A 1 100 ? 0.081 -4.352 -8.344 1 98.75 100 LEU A O 1
ATOM 823 N N . LEU A 1 101 ? 2.158 -3.779 -7.621 1 98.69 101 LEU A N 1
ATOM 824 C CA . LEU A 1 101 ? 1.891 -4.25 -6.266 1 98.69 101 LEU A CA 1
ATOM 825 C C . LEU A 1 101 ? 0.664 -3.559 -5.684 1 98.69 101 LEU A C 1
ATOM 827 O O . LEU A 1 101 ? -0.203 -4.211 -5.098 1 98.69 101 LEU A O 1
ATOM 831 N N . GLU A 1 102 ? 0.6 -2.26 -5.844 1 98.38 102 GLU A N 1
ATOM 832 C CA . GLU A 1 102 ? -0.535 -1.512 -5.312 1 98.38 102 GLU A CA 1
ATOM 833 C C . GLU A 1 102 ? -1.823 -1.862 -6.051 1 98.38 102 GLU A C 1
ATOM 835 O O . GLU A 1 102 ? -2.904 -1.86 -5.457 1 98.38 102 GLU A O 1
ATOM 840 N N . THR A 1 103 ? -1.748 -2.104 -7.316 1 98.44 103 THR A N 1
ATOM 841 C CA . THR A 1 103 ? -2.902 -2.545 -8.094 1 98.44 103 THR A CA 1
ATOM 842 C C . THR A 1 103 ? -3.418 -3.887 -7.578 1 98.44 103 THR A C 1
ATOM 844 O O . THR A 1 103 ? -4.625 -4.074 -7.414 1 98.44 103 THR A O 1
ATOM 847 N N . PHE A 1 104 ? -2.492 -4.758 -7.277 1 97.94 104 PHE A N 1
ATOM 848 C CA . PHE A 1 104 ? -2.859 -6.062 -6.742 1 97.94 104 PHE A CA 1
ATOM 849 C C . PHE A 1 104 ? -3.477 -5.926 -5.355 1 97.94 104 PHE A C 1
ATOM 851 O O . PHE A 1 104 ? -4.391 -6.672 -5 1 97.94 104 PHE A O 1
ATOM 858 N N . ALA A 1 105 ? -2.963 -5.004 -4.598 1 96.5 105 ALA A N 1
ATOM 859 C CA . ALA A 1 105 ? -3.545 -4.727 -3.287 1 96.5 105 ALA A CA 1
ATOM 860 C C . ALA A 1 105 ? -5 -4.285 -3.418 1 96.5 105 ALA A C 1
ATOM 862 O O . ALA A 1 105 ? -5.855 -4.699 -2.631 1 96.5 105 ALA A O 1
ATOM 863 N N . ASP A 1 106 ? -5.297 -3.455 -4.414 1 96.19 106 ASP A N 1
ATOM 864 C CA . ASP A 1 106 ? -6.668 -3.027 -4.676 1 96.19 106 ASP A CA 1
ATOM 865 C C . ASP A 1 106 ? -7.562 -4.223 -4.996 1 96.19 106 ASP A C 1
ATOM 867 O O . ASP A 1 106 ? -8.664 -4.34 -4.461 1 96.19 106 ASP A O 1
ATOM 871 N N . MET A 1 107 ? -7.07 -5.086 -5.848 1 96.5 107 MET A N 1
ATOM 872 C CA . MET A 1 107 ? -7.828 -6.266 -6.254 1 96.5 107 MET A CA 1
ATOM 873 C C . MET A 1 107 ? -8.117 -7.164 -5.059 1 96.5 107 MET A C 1
ATOM 875 O O . MET A 1 107 ? -9.242 -7.648 -4.898 1 96.5 107 MET A O 1
ATOM 879 N N . ARG A 1 108 ? -7.105 -7.344 -4.285 1 95.38 108 ARG A N 1
ATOM 880 C CA . ARG A 1 108 ? -7.254 -8.188 -3.105 1 95.38 108 ARG A CA 1
ATOM 881 C C . ARG A 1 108 ? -8.289 -7.617 -2.145 1 95.38 108 ARG A C 1
ATOM 883 O O . ARG A 1 108 ? -9.109 -8.359 -1.595 1 95.38 108 ARG A O 1
ATOM 890 N N . GLU A 1 109 ? -8.211 -6.363 -1.942 1 93.25 109 GLU A N 1
ATOM 891 C CA . GLU A 1 109 ? -9.133 -5.723 -1.018 1 93.25 109 GLU A CA 1
ATOM 892 C C . GLU A 1 109 ? -10.578 -5.855 -1.499 1 93.25 109 GLU A C 1
ATOM 894 O O . GLU A 1 109 ? -11.477 -6.137 -0.706 1 93.25 109 GLU A O 1
ATOM 899 N N . LYS A 1 110 ? -10.82 -5.66 -2.785 1 94.81 110 LYS A N 1
ATOM 900 C CA . LYS A 1 110 ? -12.156 -5.82 -3.346 1 94.81 110 LYS A CA 1
ATOM 901 C C . LYS A 1 110 ? -12.664 -7.25 -3.162 1 94.81 110 LYS A C 1
ATOM 903 O O . LYS A 1 110 ? -13.844 -7.465 -2.887 1 94.81 110 LYS A O 1
ATOM 908 N N . THR A 1 111 ? -11.805 -8.188 -3.322 1 96 111 THR A N 1
ATOM 909 C CA . THR A 1 111 ? -12.148 -9.594 -3.141 1 96 111 THR A CA 1
ATOM 910 C C . THR A 1 111 ? -12.477 -9.883 -1.68 1 96 111 THR A C 1
ATOM 912 O O . THR A 1 111 ? -13.477 -10.547 -1.381 1 96 111 THR A O 1
ATOM 915 N N . ARG A 1 112 ? -11.641 -9.383 -0.776 1 91.94 112 ARG A N 1
ATOM 916 C CA . ARG A 1 112 ? -11.805 -9.609 0.656 1 91.94 112 ARG A CA 1
ATOM 917 C C . ARG A 1 112 ? -13.141 -9.07 1.146 1 91.94 112 ARG A C 1
ATOM 919 O O . ARG A 1 112 ? -13.812 -9.703 1.966 1 91.94 112 ARG A O 1
ATOM 926 N N . LEU A 1 113 ? -13.57 -7.891 0.665 1 89.81 113 LEU A N 1
ATOM 927 C CA . LEU A 1 113 ? -14.805 -7.246 1.082 1 89.81 113 LEU A CA 1
ATOM 928 C C . LEU A 1 113 ? -16.016 -8.109 0.721 1 89.81 113 LEU A C 1
ATOM 930 O O . LEU A 1 113 ? -16.984 -8.188 1.484 1 89.81 113 LEU A O 1
ATOM 934 N N . VAL A 1 114 ? -15.945 -8.75 -0.412 1 94.38 114 VAL A N 1
ATOM 935 C CA . VAL A 1 114 ? -17.047 -9.625 -0.825 1 94.38 114 VAL A CA 1
ATOM 936 C C . VAL A 1 114 ? -17 -10.914 -0.013 1 94.38 114 VAL A C 1
ATOM 938 O O . VAL A 1 114 ? -18.047 -11.414 0.41 1 94.38 114 VAL A O 1
ATOM 941 N N . LYS A 1 115 ? -15.812 -11.383 0.223 1 92.75 115 LYS A N 1
ATOM 942 C CA . LYS A 1 115 ? -15.633 -12.641 0.946 1 92.75 115 LYS A CA 1
ATOM 943 C C . LYS A 1 115 ? -16.234 -12.562 2.342 1 92.75 115 LYS A C 1
ATOM 945 O O . LYS A 1 115 ? -16.781 -13.555 2.844 1 92.75 115 LYS A O 1
ATOM 950 N N . ILE A 1 116 ? -16.297 -11.414 2.969 1 90.94 116 ILE A N 1
ATOM 951 C CA . ILE A 1 116 ? -16.703 -11.328 4.367 1 90.94 116 ILE A CA 1
ATOM 952 C C . ILE A 1 116 ? -18.172 -10.938 4.449 1 90.94 116 ILE A C 1
ATOM 954 O O . ILE A 1 116 ? -18.734 -10.805 5.543 1 90.94 116 ILE A O 1
ATOM 958 N N . MET A 1 117 ? -18.797 -10.719 3.285 1 92.5 117 MET A N 1
ATOM 959 C CA . MET A 1 117 ? -20.219 -10.445 3.283 1 92.5 117 MET A CA 1
ATOM 960 C C . MET A 1 117 ? -21 -11.656 3.783 1 92.5 117 MET A C 1
ATOM 962 O O . MET A 1 117 ? -20.625 -12.797 3.525 1 92.5 117 MET A O 1
ATOM 966 N N . PRO A 1 118 ? -22.109 -11.32 4.492 1 93.25 118 PRO A N 1
ATOM 967 C CA . PRO A 1 118 ? -22.984 -12.438 4.867 1 93.25 118 PRO A CA 1
ATOM 968 C C . PRO A 1 118 ? -23.594 -13.141 3.654 1 93.25 118 PRO A C 1
ATOM 970 O O . PRO A 1 118 ? -23.875 -12.492 2.637 1 93.25 118 PRO A O 1
ATOM 973 N N . ASP A 1 119 ? -23.859 -14.398 3.902 1 94.31 119 ASP A N 1
ATOM 974 C CA . ASP A 1 119 ? -24.5 -15.164 2.836 1 94.31 119 ASP A CA 1
ATOM 975 C C . ASP A 1 119 ? -25.859 -14.562 2.477 1 94.31 119 ASP A C 1
ATOM 977 O O . ASP A 1 119 ? -26.578 -14.062 3.352 1 94.31 119 ASP A O 1
ATOM 981 N N . GLY A 1 120 ? -26.156 -14.602 1.152 1 96.19 120 GLY A N 1
ATOM 982 C CA . GLY A 1 120 ? -27.438 -14.086 0.671 1 96.19 120 GLY A CA 1
ATOM 983 C C . GLY A 1 120 ? -27.344 -13.484 -0.719 1 96.19 120 GLY A C 1
ATOM 984 O O . GLY A 1 120 ? -26.297 -13.547 -1.362 1 96.19 120 GLY A O 1
ATOM 985 N N . PRO A 1 121 ? -28.453 -12.961 -1.109 1 96.62 121 PRO A N 1
ATOM 986 C CA . PRO A 1 121 ? -28.516 -12.43 -2.473 1 96.62 121 PRO A CA 1
ATOM 987 C C . PRO A 1 121 ? -27.531 -11.289 -2.717 1 96.62 121 PRO A C 1
ATOM 989 O O . PRO A 1 121 ? -27 -11.156 -3.82 1 96.62 121 PRO A O 1
ATOM 992 N N . ALA A 1 122 ? -27.344 -10.508 -1.728 1 95.06 122 ALA A N 1
ATOM 993 C CA . ALA A 1 122 ? -26.406 -9.398 -1.881 1 95.06 122 ALA A CA 1
ATOM 994 C C . ALA A 1 122 ? -24.984 -9.898 -2.119 1 95.06 122 ALA A C 1
ATOM 996 O O . ALA A 1 122 ? -24.266 -9.359 -2.961 1 95.06 122 ALA A O 1
ATOM 997 N N . ARG A 1 123 ? -24.609 -10.867 -1.362 1 95.69 123 ARG A N 1
ATOM 998 C CA . ARG A 1 123 ? -23.281 -11.469 -1.555 1 95.69 123 ARG A CA 1
ATOM 999 C C . ARG A 1 123 ? -23.188 -12.125 -2.928 1 95.69 123 ARG A C 1
ATOM 1001 O O . ARG A 1 123 ? -22.172 -11.969 -3.617 1 95.69 123 ARG A O 1
ATOM 1008 N N . ASP A 1 124 ? -24.188 -12.836 -3.279 1 96.56 124 ASP A N 1
ATOM 1009 C CA . ASP A 1 124 ? -24.203 -13.492 -4.586 1 96.56 124 ASP A CA 1
ATOM 1010 C C . ASP A 1 124 ? -24.047 -12.469 -5.711 1 96.56 124 ASP A C 1
ATOM 1012 O O . ASP A 1 124 ? -23.297 -12.703 -6.664 1 96.56 124 ASP A O 1
ATOM 1016 N N . ALA A 1 125 ? -24.766 -11.398 -5.559 1 97.31 125 ALA A N 1
ATOM 1017 C CA . ALA A 1 125 ? -24.656 -10.328 -6.551 1 97.31 125 ALA A CA 1
ATOM 1018 C C . ALA A 1 125 ? -23.25 -9.742 -6.578 1 97.31 125 ALA A C 1
ATOM 1020 O O . ALA A 1 125 ? -22.719 -9.438 -7.648 1 97.31 125 ALA A O 1
ATOM 1021 N N . ALA A 1 126 ? -22.656 -9.625 -5.441 1 97.06 126 ALA A N 1
ATOM 1022 C CA . ALA A 1 126 ? -21.312 -9.078 -5.336 1 97.06 126 ALA A CA 1
ATOM 1023 C C . ALA A 1 126 ? -20.281 -10.023 -5.953 1 97.06 126 ALA A C 1
ATOM 1025 O O . ALA A 1 126 ? -19.328 -9.578 -6.59 1 97.06 126 ALA A O 1
ATOM 1026 N N . ILE A 1 127 ? -20.484 -11.281 -5.715 1 96.69 127 ILE A N 1
ATOM 1027 C CA . ILE A 1 127 ? -19.594 -12.281 -6.305 1 96.69 127 ILE A CA 1
ATOM 1028 C C . ILE A 1 127 ? -19.688 -12.211 -7.824 1 96.69 127 ILE A C 1
ATOM 1030 O O . ILE A 1 127 ? -18.656 -12.242 -8.516 1 96.69 127 ILE A O 1
ATOM 1034 N N . SER A 1 128 ? -20.891 -12.133 -8.312 1 96.75 128 SER A N 1
ATOM 1035 C CA . SER A 1 128 ? -21.094 -12.008 -9.75 1 96.75 128 SER A CA 1
ATOM 1036 C C . SER A 1 128 ? -20.422 -10.75 -10.297 1 96.75 128 SER A C 1
ATOM 1038 O O . SER A 1 128 ? -19.812 -10.781 -11.375 1 96.75 128 SER A O 1
ATOM 1040 N N . GLU A 1 129 ? -20.516 -9.656 -9.578 1 97.44 129 GLU A N 1
ATOM 1041 C CA . GLU A 1 129 ? -19.875 -8.406 -9.984 1 97.44 129 GLU A CA 1
ATOM 1042 C C . GLU A 1 129 ? -18.359 -8.547 -10.016 1 97.44 129 GLU A C 1
ATOM 1044 O O . GLU A 1 129 ? -17.703 -8.016 -10.914 1 97.44 129 GLU A O 1
ATOM 1049 N N . LEU A 1 130 ? -17.812 -9.234 -9.07 1 97.06 130 LEU A N 1
ATOM 1050 C CA . LEU A 1 130 ? -16.375 -9.492 -9.062 1 97.06 130 LEU A CA 1
ATOM 1051 C C . LEU A 1 130 ? -15.945 -10.211 -10.336 1 97.06 130 LEU A C 1
ATOM 1053 O O . LEU A 1 130 ? -15.039 -9.75 -11.031 1 97.06 130 LEU A O 1
ATOM 1057 N N . ALA A 1 131 ? -16.641 -11.289 -10.641 1 95.56 131 ALA A N 1
ATOM 1058 C CA . ALA A 1 131 ? -16.234 -12.18 -11.719 1 95.56 131 ALA A CA 1
ATOM 1059 C C . ALA A 1 131 ? -16.469 -11.531 -13.086 1 95.56 131 ALA A C 1
ATOM 1061 O O . ALA A 1 131 ? -15.688 -11.734 -14.016 1 95.56 131 ALA A O 1
ATOM 1062 N N . ASN A 1 132 ? -17.5 -10.703 -13.172 1 96.56 132 ASN A N 1
ATOM 1063 C CA . ASN A 1 132 ? -17.922 -10.25 -14.484 1 96.56 132 ASN A CA 1
ATOM 1064 C C . ASN A 1 132 ? -17.453 -8.82 -14.758 1 96.56 132 ASN A C 1
ATOM 1066 O O . ASN A 1 132 ? -17.453 -8.375 -15.914 1 96.56 132 ASN A O 1
ATOM 1070 N N . THR A 1 133 ? -17.125 -8.086 -13.695 1 97.25 133 THR A N 1
ATOM 1071 C CA . THR A 1 133 ? -16.797 -6.672 -13.891 1 97.25 133 THR A CA 1
ATOM 1072 C C . THR A 1 133 ? -15.453 -6.332 -13.266 1 97.25 133 THR A C 1
ATOM 1074 O O . THR A 1 133 ? -14.539 -5.879 -13.953 1 97.25 133 THR A O 1
ATOM 1077 N N . THR A 1 134 ? -15.305 -6.664 -12.016 1 97.62 134 THR A N 1
ATOM 1078 C CA . THR A 1 134 ? -14.156 -6.199 -11.258 1 97.62 134 THR A CA 1
ATOM 1079 C C . THR A 1 134 ? -12.875 -6.875 -11.734 1 97.62 134 THR A C 1
ATOM 1081 O O . THR A 1 134 ? -11.906 -6.203 -12.086 1 97.62 134 THR A O 1
ATOM 1084 N N . TYR A 1 135 ? -12.875 -8.203 -11.75 1 97.81 135 TYR A N 1
ATOM 1085 C CA . TYR A 1 135 ? -11.672 -8.922 -12.156 1 97.81 135 TYR A CA 1
ATOM 1086 C C . TYR A 1 135 ? -11.312 -8.617 -13.602 1 97.81 135 TYR A C 1
ATOM 1088 O O . TYR A 1 135 ? -10.164 -8.281 -13.906 1 97.81 135 TYR A O 1
ATOM 1096 N N . PRO A 1 136 ? -12.25 -8.648 -14.562 1 97.81 136 PRO A N 1
ATOM 1097 C CA . PRO A 1 136 ? -11.93 -8.297 -15.945 1 97.81 136 PRO A CA 1
ATOM 1098 C C . PRO A 1 136 ? -11.344 -6.891 -16.078 1 97.81 136 PRO A C 1
ATOM 1100 O O . PRO A 1 136 ? -10.43 -6.672 -16.875 1 97.81 136 PRO A O 1
ATOM 1103 N N . PHE A 1 137 ? -11.875 -5.918 -15.328 1 97.75 137 PHE A N 1
ATOM 1104 C CA . PHE A 1 137 ? -11.328 -4.566 -15.32 1 97.75 137 PHE A CA 1
ATOM 1105 C C . PHE A 1 137 ? -9.852 -4.574 -14.969 1 97.75 137 PHE A C 1
ATOM 1107 O O . PHE A 1 137 ? -9.031 -4.031 -15.711 1 97.75 137 PHE A O 1
ATOM 1114 N N . TYR A 1 138 ? -9.492 -5.207 -13.898 1 98.25 138 TYR A N 1
ATOM 1115 C CA . TYR A 1 138 ? -8.109 -5.223 -13.43 1 98.25 138 TYR A CA 1
ATOM 1116 C C . TYR A 1 138 ? -7.238 -6.07 -14.352 1 98.25 138 TYR A C 1
ATOM 1118 O O . TYR A 1 138 ? -6.098 -5.703 -14.641 1 98.25 138 TYR A O 1
ATOM 1126 N N . PHE A 1 139 ? -7.754 -7.246 -14.758 1 98.25 139 PHE A N 1
ATOM 1127 C CA . PHE A 1 139 ? -6.969 -8.133 -15.609 1 98.25 139 PHE A CA 1
ATOM 1128 C C . PHE A 1 139 ? -6.598 -7.434 -16.922 1 98.25 139 PHE A C 1
ATOM 1130 O O . PHE A 1 139 ? -5.449 -7.496 -17.359 1 98.25 139 PHE A O 1
ATOM 1137 N N . GLU A 1 140 ? -7.531 -6.73 -17.516 1 98.12 140 GLU A N 1
ATOM 1138 C CA . GLU A 1 140 ? -7.277 -6 -18.75 1 98.12 140 GLU A CA 1
ATOM 1139 C C . GLU A 1 140 ? -6.227 -4.914 -18.531 1 98.12 140 GLU A C 1
ATOM 1141 O O . GLU A 1 140 ? -5.328 -4.746 -19.359 1 98.12 140 GLU A O 1
ATOM 1146 N N . ARG A 1 141 ? -6.383 -4.211 -17.5 1 97.94 141 ARG A N 1
ATOM 1147 C CA . ARG A 1 141 ? -5.477 -3.1 -17.234 1 97.94 141 ARG A CA 1
ATOM 1148 C C . ARG A 1 141 ? -4.074 -3.598 -16.906 1 97.94 141 ARG A C 1
ATOM 1150 O O . ARG A 1 141 ? -3.082 -3.01 -17.344 1 97.94 141 ARG A O 1
ATOM 1157 N N . VAL A 1 142 ? -4.004 -4.676 -16.141 1 98.25 142 VAL A N 1
ATOM 1158 C CA . VAL A 1 142 ? -2.705 -5.25 -15.82 1 98.25 142 VAL A CA 1
ATOM 1159 C C . VAL A 1 142 ? -2.025 -5.758 -17.094 1 98.25 142 VAL A C 1
ATOM 1161 O O . VAL A 1 142 ? -0.818 -5.582 -17.266 1 98.25 142 VAL A O 1
ATOM 1164 N N . GLU A 1 143 ? -2.77 -6.359 -18.016 1 98.06 143 GLU A N 1
ATOM 1165 C CA . GLU A 1 143 ? -2.234 -6.746 -19.328 1 98.06 143 GLU A CA 1
ATOM 1166 C C . GLU A 1 143 ? -1.594 -5.559 -20.031 1 98.06 143 GLU A C 1
ATOM 1168 O O . GLU A 1 143 ? -0.507 -5.68 -20.594 1 98.06 143 GLU A O 1
ATOM 1173 N N . ARG A 1 144 ? -2.271 -4.473 -19.938 1 96.88 144 ARG A N 1
ATOM 1174 C CA . ARG A 1 144 ? -1.77 -3.268 -20.594 1 96.88 144 ARG A CA 1
ATOM 1175 C C . ARG A 1 144 ? -0.509 -2.758 -19.906 1 96.88 144 ARG A C 1
ATOM 1177 O O . ARG A 1 144 ? 0.44 -2.334 -20.562 1 96.88 144 ARG A O 1
ATOM 1184 N N . MET A 1 145 ? -0.493 -2.807 -18.625 1 97 145 MET A N 1
ATOM 1185 C CA . MET A 1 145 ? 0.661 -2.342 -17.859 1 97 145 MET A CA 1
ATOM 1186 C C . MET A 1 145 ? 1.888 -3.199 -18.156 1 97 145 MET A C 1
ATOM 1188 O O . MET A 1 145 ? 3.012 -2.693 -18.172 1 97 145 MET A O 1
ATOM 1192 N N . ILE A 1 146 ? 1.681 -4.465 -18.328 1 97.69 146 ILE A N 1
ATOM 1193 C CA . ILE A 1 146 ? 2.77 -5.391 -18.609 1 97.69 146 ILE A CA 1
ATOM 1194 C C . ILE A 1 146 ? 3.396 -5.043 -19.969 1 97.69 146 ILE A C 1
ATOM 1196 O O . ILE A 1 146 ? 4.617 -5.125 -20.125 1 97.69 146 ILE A O 1
ATOM 1200 N N . GLY A 1 147 ? 2.574 -4.656 -20.891 1 96.44 147 GLY A N 1
ATOM 1201 C CA . GLY A 1 147 ? 3.08 -4.297 -22.203 1 96.44 147 GLY A CA 1
ATOM 1202 C C . GLY A 1 147 ? 3.768 -5.449 -22.906 1 96.44 147 GLY A C 1
ATOM 1203 O O . GLY A 1 147 ? 3.223 -6.555 -22.984 1 96.44 147 GLY A O 1
ATOM 1204 N N . ASP A 1 148 ? 4.957 -5.191 -23.375 1 96.56 148 ASP A N 1
ATOM 1205 C CA . ASP A 1 148 ? 5.676 -6.207 -24.141 1 96.56 148 ASP A CA 1
ATOM 1206 C C . ASP A 1 148 ? 6.734 -6.891 -23.281 1 96.56 148 ASP A C 1
ATOM 1208 O O . ASP A 1 148 ? 7.594 -7.609 -23.797 1 96.56 148 ASP A O 1
ATOM 1212 N N . ASN A 1 149 ? 6.703 -6.676 -22.062 1 97.5 149 ASN A N 1
ATOM 1213 C CA . ASN A 1 149 ? 7.68 -7.266 -21.141 1 97.5 149 ASN A CA 1
ATOM 1214 C C . ASN A 1 149 ? 7.516 -8.781 -21.047 1 97.5 149 ASN A C 1
ATOM 1216 O O . ASN A 1 149 ? 6.41 -9.297 -21.203 1 97.5 149 ASN A O 1
ATOM 1220 N N . LYS A 1 150 ? 8.555 -9.445 -20.797 1 97.81 150 LYS A N 1
ATOM 1221 C CA . LYS A 1 150 ? 8.508 -10.883 -20.531 1 97.81 150 LYS A CA 1
ATOM 1222 C C . LYS A 1 150 ? 7.832 -11.172 -19.188 1 97.81 150 LYS A C 1
ATOM 1224 O O . LYS A 1 150 ? 7.039 -12.109 -19.078 1 97.81 150 LYS A O 1
ATOM 1229 N N . TYR A 1 151 ? 8.195 -10.375 -18.234 1 98.38 151 TYR A N 1
ATOM 1230 C CA . TYR A 1 151 ? 7.59 -10.461 -16.906 1 98.38 151 TYR A CA 1
ATOM 1231 C C . TYR A 1 151 ? 6.68 -9.258 -16.641 1 98.38 151 TYR A C 1
ATOM 1233 O O . TYR A 1 151 ? 6.359 -8.508 -17.562 1 98.38 151 TYR A O 1
ATOM 1241 N N . SER A 1 152 ? 6.141 -9.094 -15.391 1 98.19 152 SER A N 1
ATOM 1242 C CA . SER A 1 152 ? 5.141 -8.078 -15.086 1 98.19 152 SER A CA 1
ATOM 1243 C C . SER A 1 152 ? 5.719 -6.676 -15.242 1 98.19 152 SER A C 1
ATOM 1245 O O . SER A 1 152 ? 5.035 -5.766 -15.719 1 98.19 152 SER A O 1
ATOM 1247 N N . ALA A 1 153 ? 7.02 -6.539 -14.828 1 97.75 153 ALA A N 1
ATOM 1248 C CA . ALA A 1 153 ? 7.586 -5.195 -14.781 1 97.75 153 ALA A CA 1
ATOM 1249 C C . ALA A 1 153 ? 8.883 -5.121 -15.586 1 97.75 153 ALA A C 1
ATOM 1251 O O . ALA A 1 153 ? 9.734 -4.27 -15.32 1 97.75 153 ALA A O 1
ATOM 1252 N N . GLY A 1 154 ? 9.117 -5.98 -16.5 1 97.38 154 GLY A N 1
ATOM 1253 C CA . GLY A 1 154 ? 10.328 -6.004 -17.297 1 97.38 154 GLY A CA 1
ATOM 1254 C C . GLY A 1 154 ? 10.711 -7.398 -17.766 1 97.38 154 GLY A C 1
ATOM 1255 O O . GLY A 1 154 ? 9.836 -8.25 -17.953 1 97.38 154 GLY A O 1
ATOM 1256 N N . ASP A 1 155 ? 11.992 -7.57 -17.891 1 97.25 155 ASP A N 1
ATOM 1257 C CA . ASP A 1 155 ? 12.453 -8.805 -18.516 1 97.25 155 ASP A CA 1
ATOM 1258 C C . ASP A 1 155 ? 12.906 -9.82 -17.469 1 97.25 155 ASP A C 1
ATOM 1260 O O . ASP A 1 155 ? 13.297 -10.938 -17.812 1 97.25 155 ASP A O 1
ATOM 1264 N N . HIS A 1 156 ? 12.805 -9.438 -16.281 1 97.25 156 HIS A N 1
ATOM 1265 C CA . HIS A 1 156 ? 13.273 -10.312 -15.211 1 97.25 156 HIS A CA 1
ATOM 1266 C C . HIS A 1 156 ? 12.211 -10.484 -14.133 1 97.25 156 HIS A C 1
ATOM 1268 O O . HIS A 1 156 ? 11.336 -9.633 -13.977 1 97.25 156 HIS A O 1
ATOM 1274 N N . LEU A 1 157 ? 12.367 -11.594 -13.406 1 98.69 157 LEU A N 1
ATOM 1275 C CA . LEU A 1 157 ? 11.477 -11.891 -12.289 1 98.69 157 LEU A CA 1
ATOM 1276 C C . LEU A 1 157 ? 11.609 -10.844 -11.195 1 98.69 157 LEU A C 1
ATOM 1278 O O . LEU A 1 157 ? 12.719 -10.453 -10.828 1 98.69 157 LEU A O 1
ATOM 1282 N N . THR A 1 158 ? 10.516 -10.312 -10.734 1 98.88 158 THR A N 1
ATOM 1283 C CA . THR A 1 158 ? 10.477 -9.406 -9.586 1 98.88 158 THR A CA 1
ATOM 1284 C C . THR A 1 158 ? 9.398 -9.82 -8.602 1 98.88 158 THR A C 1
ATOM 1286 O O . THR A 1 158 ? 8.641 -10.766 -8.859 1 98.88 158 THR A O 1
ATOM 1289 N N . ILE A 1 159 ? 9.273 -9.125 -7.512 1 98.88 159 ILE A N 1
ATOM 1290 C CA . ILE A 1 159 ? 8.273 -9.422 -6.496 1 98.88 159 ILE A CA 1
ATOM 1291 C C . ILE A 1 159 ? 6.879 -9.117 -7.047 1 98.88 159 ILE A C 1
ATOM 1293 O O . ILE A 1 159 ? 5.879 -9.594 -6.504 1 98.88 159 ILE A O 1
ATOM 1297 N N . ALA A 1 160 ? 6.75 -8.32 -8.094 1 98.88 160 ALA A N 1
ATOM 1298 C CA . ALA A 1 160 ? 5.445 -8.117 -8.719 1 98.88 160 ALA A CA 1
ATOM 1299 C C . ALA A 1 160 ? 4.918 -9.414 -9.32 1 98.88 160 ALA A C 1
ATOM 1301 O O . ALA A 1 160 ? 3.719 -9.695 -9.25 1 98.88 160 ALA A O 1
ATOM 1302 N N . ASP A 1 161 ? 5.793 -10.211 -9.891 1 98.88 161 ASP A N 1
ATOM 1303 C CA . ASP A 1 161 ? 5.395 -11.484 -10.477 1 98.88 161 ASP A CA 1
ATOM 1304 C C . ASP A 1 161 ? 4.973 -12.477 -9.398 1 98.88 161 ASP A C 1
ATOM 1306 O O . ASP A 1 161 ? 3.973 -13.18 -9.547 1 98.88 161 ASP A O 1
ATOM 1310 N N . LEU A 1 162 ? 5.758 -12.531 -8.359 1 98.81 162 LEU A N 1
ATOM 1311 C CA . LEU A 1 162 ? 5.445 -13.43 -7.254 1 98.81 162 LEU A CA 1
ATOM 1312 C C . LEU A 1 162 ? 4.105 -13.07 -6.621 1 98.81 162 LEU A C 1
ATOM 1314 O O . LEU A 1 162 ? 3.307 -13.953 -6.305 1 98.81 162 LEU A O 1
ATOM 1318 N N . MET A 1 163 ? 3.875 -11.781 -6.461 1 98.69 163 MET A N 1
ATOM 1319 C CA . MET A 1 163 ? 2.607 -11.32 -5.898 1 98.69 163 MET A CA 1
ATOM 1320 C C . MET A 1 163 ? 1.445 -11.672 -6.82 1 98.69 163 MET A C 1
ATOM 1322 O O . MET A 1 163 ? 0.397 -12.133 -6.359 1 98.69 163 MET A O 1
ATOM 1326 N N . LEU A 1 164 ? 1.61 -11.406 -8.117 1 98.25 164 LEU A N 1
ATOM 1327 C CA . LEU A 1 164 ? 0.56 -11.727 -9.078 1 98.25 164 LEU A CA 1
ATOM 1328 C C . LEU A 1 164 ? 0.202 -13.211 -9.016 1 98.25 164 LEU A C 1
ATOM 1330 O O . LEU A 1 164 ? -0.978 -13.57 -9.023 1 98.25 164 LEU A O 1
ATOM 1334 N N . PHE A 1 165 ? 1.212 -14.031 -8.945 1 97.81 165 PHE A N 1
ATOM 1335 C CA . PHE A 1 165 ? 1.035 -15.477 -8.852 1 97.81 165 PHE A CA 1
ATOM 1336 C C . PHE A 1 165 ? 0.169 -15.828 -7.645 1 97.81 165 PHE A C 1
ATOM 1338 O O . PHE A 1 165 ? -0.789 -16.594 -7.77 1 97.81 165 PHE A O 1
ATOM 1345 N N . VAL A 1 166 ? 0.419 -15.242 -6.52 1 96.69 166 VAL A N 1
ATOM 1346 C CA . VAL A 1 166 ? -0.251 -15.562 -5.266 1 96.69 166 VAL A CA 1
ATOM 1347 C C . VAL A 1 166 ? -1.658 -14.969 -5.262 1 96.69 166 VAL A C 1
ATOM 1349 O O . VAL A 1 166 ? -2.6 -15.586 -4.758 1 96.69 166 VAL A O 1
ATOM 1352 N N . ILE A 1 167 ? -1.835 -13.781 -5.773 1 95.69 167 ILE A N 1
ATOM 1353 C CA . ILE A 1 167 ? -3.141 -13.133 -5.793 1 95.69 167 ILE A CA 1
ATOM 1354 C C . ILE A 1 167 ? -4.113 -13.945 -6.645 1 95.69 167 ILE A C 1
ATOM 1356 O O . ILE A 1 167 ? -5.285 -14.094 -6.289 1 95.69 167 ILE A O 1
ATOM 1360 N N . LEU A 1 168 ? -3.627 -14.422 -7.793 1 93.94 168 LEU A N 1
ATOM 1361 C CA . LEU A 1 168 ? -4.488 -15.242 -8.633 1 93.94 168 LEU A CA 1
ATOM 1362 C C . LEU A 1 168 ? -4.84 -16.547 -7.941 1 93.94 168 LEU A C 1
ATOM 1364 O O . LEU A 1 168 ? -5.977 -17.016 -8.031 1 93.94 168 LEU A O 1
ATOM 1368 N N . ASP A 1 169 ? -3.889 -17.109 -7.242 1 89.81 169 ASP A N 1
ATOM 1369 C CA . ASP A 1 169 ? -4.176 -18.281 -6.43 1 89.81 169 ASP A CA 1
ATOM 1370 C C . ASP A 1 169 ? -5.223 -17.969 -5.363 1 89.81 169 ASP A C 1
ATOM 1372 O O . ASP A 1 169 ? -6.113 -18.781 -5.102 1 89.81 169 ASP A O 1
ATOM 1376 N N . PHE A 1 170 ? -5.125 -16.859 -4.715 1 90.56 170 PHE A N 1
ATOM 1377 C CA . PHE A 1 170 ? -6.086 -16.422 -3.715 1 90.56 170 PHE A CA 1
ATOM 1378 C C . PHE A 1 170 ? -7.477 -16.297 -4.316 1 90.56 170 PHE A C 1
ATOM 1380 O O . PHE A 1 170 ? -8.453 -16.797 -3.754 1 90.56 170 PHE A O 1
ATOM 1387 N N . ILE A 1 171 ? -7.586 -15.641 -5.477 1 90.69 171 ILE A N 1
ATOM 1388 C CA . ILE A 1 171 ? -8.859 -15.375 -6.141 1 90.69 171 ILE A CA 1
ATOM 1389 C C . ILE A 1 171 ? -9.508 -16.688 -6.543 1 90.69 171 ILE A C 1
ATOM 1391 O O . ILE A 1 171 ? -10.719 -16.875 -6.352 1 90.69 171 ILE A O 1
ATOM 1395 N N . PHE A 1 172 ? -8.781 -17.656 -7.004 1 88.19 172 PHE A N 1
ATOM 1396 C CA . PHE A 1 172 ? -9.328 -18.859 -7.613 1 88.19 172 PHE A CA 1
ATOM 1397 C C . PHE A 1 172 ? -9.523 -19.953 -6.57 1 88.19 172 PHE A C 1
ATOM 1399 O O . PHE A 1 172 ? -10.414 -20.797 -6.703 1 88.19 172 PHE A O 1
ATOM 1406 N N . ASN A 1 173 ? -8.758 -19.844 -5.453 1 84.38 173 ASN A N 1
ATOM 1407 C CA . ASN A 1 173 ? -8.742 -21 -4.574 1 84.38 173 ASN A CA 1
ATOM 1408 C C . ASN A 1 173 ? -9.031 -20.625 -3.127 1 84.38 173 ASN A C 1
ATOM 1410 O O . ASN A 1 173 ? -9.781 -21.297 -2.436 1 84.38 173 ASN A O 1
ATOM 1414 N N . LEU A 1 174 ? -8.477 -19.547 -2.699 1 82.38 174 LEU A N 1
ATOM 1415 C CA . LEU A 1 174 ? -8.484 -19.297 -1.265 1 82.38 174 LEU A CA 1
ATOM 1416 C C . LEU A 1 174 ? -9.688 -18.438 -0.872 1 82.38 174 LEU A C 1
ATOM 1418 O O . LEU A 1 174 ? -10.172 -18.531 0.256 1 82.38 174 LEU A O 1
ATOM 1422 N N . ALA A 1 175 ? -10.164 -17.641 -1.823 1 83.62 175 ALA A N 1
ATOM 1423 C CA . ALA A 1 175 ? -11.289 -16.766 -1.499 1 83.62 175 ALA A CA 1
ATOM 1424 C C . ALA A 1 175 ? -12.594 -17.547 -1.429 1 83.62 175 ALA A C 1
ATOM 1426 O O . ALA A 1 175 ? -13.578 -17.078 -0.854 1 83.62 175 ALA A O 1
ATOM 1427 N N . HIS A 1 176 ? -12.625 -18.734 -2.121 1 87.25 176 HIS A N 1
ATOM 1428 C CA . HIS A 1 176 ? -13.773 -19.625 -2.092 1 87.25 176 HIS A CA 1
ATOM 1429 C C . HIS A 1 176 ? -15.023 -18.938 -2.619 1 87.25 176 HIS A C 1
ATOM 1431 O O . HIS A 1 176 ? -16.094 -19.016 -2.006 1 87.25 176 HIS A O 1
ATOM 1437 N N . LEU A 1 177 ? -14.797 -18.234 -3.695 1 90.56 177 LEU A N 1
ATOM 1438 C CA . LEU A 1 177 ? -15.922 -17.516 -4.285 1 90.56 177 LEU A CA 1
ATOM 1439 C C . LEU A 1 177 ? -16.375 -18.188 -5.57 1 90.56 177 LEU A C 1
ATOM 1441 O O . LEU A 1 177 ? -17.281 -17.688 -6.25 1 90.56 177 LEU A O 1
ATOM 1445 N N . GLY A 1 178 ? -15.695 -19.312 -5.891 1 89.44 178 GLY A N 1
ATOM 1446 C CA . GLY A 1 178 ? -16.125 -20.109 -7.035 1 89.44 178 GLY A CA 1
ATOM 1447 C C . GLY A 1 178 ? -15.727 -19.5 -8.367 1 89.44 178 GLY A C 1
ATOM 1448 O O . GLY A 1 178 ? -16.375 -19.734 -9.383 1 89.44 178 GLY A O 1
ATOM 1449 N N . THR A 1 179 ? -14.766 -18.656 -8.367 1 90.69 179 THR A N 1
ATOM 1450 C CA . THR A 1 179 ? -14.297 -18.047 -9.609 1 90.69 179 THR A CA 1
ATOM 1451 C C . THR A 1 179 ? -13.625 -19.078 -10.5 1 90.69 179 THR A C 1
ATOM 1453 O O . THR A 1 179 ? -12.641 -19.703 -10.102 1 90.69 179 THR A O 1
ATOM 1456 N N . PRO A 1 180 ? -14.078 -19.219 -11.703 1 90.81 180 PRO A N 1
ATOM 1457 C CA . PRO A 1 180 ? -13.461 -20.219 -12.578 1 90.81 180 PRO A CA 1
ATOM 1458 C C . PRO A 1 180 ? -12.133 -19.75 -13.172 1 90.81 180 PRO A C 1
ATOM 1460 O O . PRO A 1 180 ? -11.984 -18.578 -13.5 1 90.81 180 PRO A O 1
ATOM 1463 N N . LEU A 1 181 ? -11.266 -20.656 -13.367 1 89.69 181 LEU A N 1
ATOM 1464 C CA . LEU A 1 181 ? -9.961 -20.359 -13.953 1 89.69 181 LEU A CA 1
ATOM 1465 C C . LEU A 1 181 ? -10.117 -19.828 -15.375 1 89.69 181 LEU A C 1
ATOM 1467 O O . LEU A 1 181 ? -9.258 -19.094 -15.859 1 89.69 181 LEU A O 1
ATOM 1471 N N . SER A 1 182 ? -11.18 -20.172 -16 1 93.75 182 SER A N 1
ATOM 1472 C CA . SER A 1 182 ? -11.43 -19.797 -17.375 1 93.75 182 SER A CA 1
ATOM 1473 C C . SER A 1 182 ? -11.523 -18.281 -17.531 1 93.75 182 SER A C 1
ATOM 1475 O O . SER A 1 182 ? -11.414 -17.75 -18.625 1 93.75 182 SER A O 1
ATOM 1477 N N . ILE A 1 183 ? -11.656 -17.625 -16.406 1 95.31 183 ILE A N 1
ATOM 1478 C CA . ILE A 1 183 ? -11.758 -16.172 -16.453 1 95.31 183 ILE A CA 1
ATOM 1479 C C . ILE A 1 183 ? -10.445 -15.578 -16.953 1 95.31 183 ILE A C 1
ATOM 1481 O O . ILE A 1 183 ? -10.406 -14.438 -17.422 1 95.31 183 ILE A O 1
ATOM 1485 N N . LEU A 1 184 ? -9.383 -16.344 -16.891 1 96 184 LEU A N 1
ATOM 1486 C CA . LEU A 1 184 ? -8.07 -15.859 -17.297 1 96 184 LEU A CA 1
ATOM 1487 C C . LEU A 1 184 ? -7.844 -16.094 -18.797 1 96 184 LEU A C 1
ATOM 1489 O O . LEU A 1 184 ? -6.875 -15.586 -19.359 1 96 184 LEU A O 1
ATOM 1493 N N . ASN A 1 185 ? -8.672 -16.797 -19.469 1 96.31 185 ASN A N 1
ATOM 1494 C CA . ASN A 1 185 ? -8.461 -17.25 -20.828 1 96.31 185 ASN A CA 1
ATOM 1495 C C . ASN A 1 185 ? -8.148 -16.078 -21.766 1 96.31 185 ASN A C 1
ATOM 1497 O O . ASN A 1 185 ? -7.262 -16.188 -22.625 1 96.31 185 ASN A O 1
ATOM 1501 N N . PRO A 1 186 ? -8.797 -14.938 -21.641 1 97.56 186 PRO A N 1
ATOM 1502 C CA . PRO A 1 186 ? -8.531 -13.836 -22.578 1 97.56 186 PRO A CA 1
ATOM 1503 C C . PRO A 1 186 ? -7.219 -13.117 -22.297 1 97.56 186 PRO A C 1
ATOM 1505 O O . PRO A 1 186 ? -6.82 -12.227 -23.047 1 97.56 186 PRO A O 1
ATOM 1508 N N . TYR A 1 187 ? -6.574 -13.492 -21.25 1 98.06 187 TYR A N 1
ATOM 1509 C CA . TYR A 1 187 ? -5.438 -12.703 -20.781 1 98.06 187 TYR A CA 1
ATOM 1510 C C . TYR A 1 187 ? -4.148 -13.516 -20.844 1 98.06 187 TYR A C 1
ATOM 1512 O O . TYR A 1 187 ? -3.711 -14.086 -19.844 1 98.06 187 TYR A O 1
ATOM 1520 N N . GLU A 1 188 ? -3.492 -13.406 -21.938 1 97.75 188 GLU A N 1
ATOM 1521 C CA . GLU A 1 188 ? -2.355 -14.266 -22.266 1 97.75 188 GLU A CA 1
ATOM 1522 C C . GLU A 1 188 ? -1.133 -13.906 -21.422 1 97.75 188 GLU A C 1
ATOM 1524 O O . GLU A 1 188 ? -0.355 -14.781 -21.047 1 97.75 188 GLU A O 1
ATOM 1529 N N . LYS A 1 189 ? -0.945 -12.633 -21.234 1 98.19 189 LYS A N 1
ATOM 1530 C CA . LYS A 1 189 ? 0.234 -12.219 -20.484 1 98.19 189 LYS A CA 1
ATOM 1531 C C . LYS A 1 189 ? 0.138 -12.656 -19.031 1 98.19 189 LYS A C 1
ATOM 1533 O O . LYS A 1 189 ? 1.135 -13.062 -18.422 1 98.19 189 LYS A O 1
ATOM 1538 N N . LEU A 1 190 ? -1.048 -12.57 -18.438 1 98.06 190 LEU A N 1
ATOM 1539 C CA . LEU A 1 190 ? -1.256 -13.055 -17.078 1 98.06 190 LEU A CA 1
ATOM 1540 C C . LEU A 1 190 ? -0.989 -14.555 -17 1 98.06 190 LEU A C 1
ATOM 1542 O O . LEU A 1 190 ? -0.335 -15.023 -16.062 1 98.06 190 LEU A O 1
ATOM 1546 N N . GLN A 1 191 ? -1.483 -15.281 -17.953 1 97 191 GLN A N 1
ATOM 1547 C CA . GLN A 1 191 ? -1.257 -16.719 -18 1 97 191 GLN A CA 1
ATOM 1548 C C . GLN A 1 191 ? 0.23 -17.031 -18.125 1 97 191 GLN A C 1
ATOM 1550 O O . GLN A 1 191 ? 0.734 -17.938 -17.453 1 97 191 GLN A O 1
ATOM 1555 N N . ARG A 1 192 ? 0.889 -16.312 -18.938 1 97.25 192 ARG A N 1
ATOM 1556 C CA . ARG A 1 192 ? 2.318 -16.516 -19.156 1 97.25 192 ARG A CA 1
ATOM 1557 C C . ARG A 1 192 ? 3.1 -16.312 -17.859 1 97.25 192 ARG A C 1
ATOM 1559 O O . ARG A 1 192 ? 3.955 -17.125 -17.5 1 97.25 192 ARG A O 1
ATOM 1566 N N . ILE A 1 193 ? 2.799 -15.25 -17.172 1 97.69 193 ILE A N 1
ATOM 1567 C CA . ILE A 1 193 ? 3.51 -14.93 -15.938 1 97.69 193 ILE A CA 1
ATOM 1568 C C . ILE A 1 193 ? 3.234 -16 -14.891 1 97.69 193 ILE A C 1
ATOM 1570 O O . ILE A 1 193 ? 4.145 -16.422 -14.172 1 97.69 193 ILE A O 1
ATOM 1574 N N . GLN A 1 194 ? 2.002 -16.438 -14.844 1 96.38 194 GLN A N 1
ATOM 1575 C CA . GLN A 1 194 ? 1.667 -17.531 -13.938 1 96.38 194 GLN A CA 1
ATOM 1576 C C . GLN A 1 194 ? 2.51 -18.781 -14.234 1 96.38 194 GLN A C 1
ATOM 1578 O O . GLN A 1 194 ? 3.053 -19.391 -13.32 1 96.38 194 GLN A O 1
ATOM 1583 N N . ALA A 1 195 ? 2.605 -19.078 -15.461 1 96.62 195 ALA A N 1
ATOM 1584 C CA . ALA A 1 195 ? 3.367 -20.25 -15.883 1 96.62 195 ALA A CA 1
ATOM 1585 C C . ALA A 1 195 ? 4.855 -20.078 -15.586 1 96.62 195 ALA A C 1
ATOM 1587 O O . ALA A 1 195 ? 5.516 -21.016 -15.125 1 96.62 195 ALA A O 1
ATOM 1588 N N . LEU A 1 196 ? 5.406 -18.891 -15.883 1 97.81 196 LEU A N 1
ATOM 1589 C CA . LEU A 1 196 ? 6.812 -18.609 -15.633 1 97.81 196 LEU A CA 1
ATOM 1590 C C . LEU A 1 196 ? 7.148 -18.75 -14.156 1 97.81 196 LEU A C 1
ATOM 1592 O O . LEU A 1 196 ? 8.156 -19.359 -13.797 1 97.81 196 LEU A O 1
ATOM 1596 N N . VAL A 1 197 ? 6.293 -18.203 -13.297 1 98.25 197 VAL A N 1
ATOM 1597 C CA . VAL A 1 197 ? 6.547 -18.25 -11.867 1 98.25 197 VAL A CA 1
ATOM 1598 C C . VAL A 1 197 ? 6.398 -19.688 -11.359 1 98.25 197 VAL A C 1
ATOM 1600 O O . VAL A 1 197 ? 7.223 -20.156 -10.57 1 98.25 197 VAL A O 1
ATOM 1603 N N . ALA A 1 198 ? 5.387 -20.391 -11.828 1 96.19 198 ALA A N 1
ATOM 1604 C CA . ALA A 1 198 ? 5.152 -21.781 -11.422 1 96.19 198 ALA A CA 1
ATOM 1605 C C . ALA A 1 198 ? 6.32 -22.672 -11.828 1 96.19 198 ALA A C 1
ATOM 1607 O O . ALA A 1 198 ? 6.613 -23.656 -11.148 1 96.19 198 ALA A O 1
ATOM 1608 N N . ALA A 1 199 ? 6.977 -22.312 -12.875 1 96.94 199 ALA A N 1
ATOM 1609 C CA . ALA A 1 199 ? 8.055 -23.125 -13.422 1 96.94 199 ALA A CA 1
ATOM 1610 C C . ALA A 1 199 ? 9.383 -22.812 -12.734 1 96.94 199 ALA A C 1
ATOM 1612 O O . ALA A 1 199 ? 10.367 -23.531 -12.914 1 96.94 199 ALA A O 1
ATOM 1613 N N . ASN A 1 200 ? 9.414 -21.703 -12.031 1 97.62 200 ASN A N 1
ATOM 1614 C CA . ASN A 1 200 ? 10.633 -21.391 -11.281 1 97.62 200 ASN A CA 1
ATOM 1615 C C . ASN A 1 200 ? 10.992 -22.5 -10.305 1 97.62 200 ASN A C 1
ATOM 1617 O O . ASN A 1 200 ? 10.164 -22.906 -9.477 1 97.62 200 ASN A O 1
ATOM 1621 N N . PRO A 1 201 ? 12.188 -23.031 -10.328 1 97.44 201 PRO A N 1
ATOM 1622 C CA . PRO A 1 201 ? 12.531 -24.188 -9.516 1 97.44 201 PRO A CA 1
ATOM 1623 C C . PRO A 1 201 ? 12.375 -23.938 -8.023 1 97.44 201 PRO A C 1
ATOM 1625 O O . PRO A 1 201 ? 11.93 -24.828 -7.285 1 97.44 201 PRO A O 1
ATOM 1628 N N . ALA A 1 202 ? 12.781 -22.797 -7.574 1 97.25 202 ALA A N 1
ATOM 1629 C CA . ALA A 1 202 ? 12.664 -22.484 -6.152 1 97.25 202 ALA A CA 1
ATOM 1630 C C . ALA A 1 202 ? 11.203 -22.406 -5.727 1 97.25 202 ALA A C 1
ATOM 1632 O O . ALA A 1 202 ? 10.844 -22.828 -4.629 1 97.25 202 ALA A O 1
ATOM 1633 N N . VAL A 1 203 ? 10.344 -21.828 -6.574 1 97.44 203 VAL A N 1
ATOM 1634 C CA . VAL A 1 203 ? 8.914 -21.719 -6.297 1 97.44 203 VAL A CA 1
ATOM 1635 C C . VAL A 1 203 ? 8.297 -23.125 -6.258 1 97.44 203 VAL A C 1
ATOM 1637 O O . VAL A 1 203 ? 7.531 -23.438 -5.348 1 97.44 203 VAL A O 1
ATOM 1640 N N . LYS A 1 204 ? 8.633 -23.938 -7.191 1 95.5 204 LYS A N 1
ATOM 1641 C CA . LYS A 1 204 ? 8.133 -25.297 -7.242 1 95.5 204 LYS A CA 1
ATOM 1642 C C . LYS A 1 204 ? 8.5 -26.078 -5.977 1 95.5 204 LYS A C 1
ATOM 1644 O O . LYS A 1 204 ? 7.645 -26.719 -5.367 1 95.5 204 LYS A O 1
ATOM 1649 N N . LEU A 1 205 ? 9.75 -25.969 -5.629 1 94.94 205 LEU A N 1
ATOM 1650 C CA . LEU A 1 205 ? 10.234 -26.672 -4.449 1 94.94 205 LEU A CA 1
ATOM 1651 C C . LEU A 1 205 ? 9.508 -26.203 -3.195 1 94.94 205 LEU A C 1
ATOM 1653 O O . LEU A 1 205 ? 9.125 -27.031 -2.355 1 94.94 205 LEU A O 1
ATOM 1657 N N . TRP A 1 206 ? 9.336 -24.906 -3.082 1 95.56 206 TRP A N 1
ATOM 1658 C CA . TRP A 1 206 ? 8.633 -24.359 -1.924 1 95.56 206 TRP A CA 1
ATOM 1659 C C . TRP A 1 206 ? 7.203 -24.875 -1.857 1 95.56 206 TRP A C 1
ATOM 1661 O O . TRP A 1 206 ? 6.746 -25.312 -0.8 1 95.56 206 TRP A O 1
ATOM 1671 N N . ARG A 1 207 ? 6.531 -24.844 -2.953 1 91.5 207 ARG A N 1
ATOM 1672 C CA . ARG A 1 207 ? 5.125 -25.219 -2.992 1 91.5 207 ARG A CA 1
ATOM 1673 C C . ARG A 1 207 ? 4.953 -26.703 -2.717 1 91.5 207 ARG A C 1
ATOM 1675 O O . ARG A 1 207 ? 3.961 -27.125 -2.117 1 91.5 207 ARG A O 1
ATOM 1682 N N . GLU A 1 208 ? 5.891 -27.453 -3.104 1 89.31 208 GLU A N 1
ATOM 1683 C CA . GLU A 1 208 ? 5.84 -28.891 -2.885 1 89.31 208 GLU A CA 1
ATOM 1684 C C . GLU A 1 208 ? 6.082 -29.234 -1.417 1 89.31 208 GLU A C 1
ATOM 1686 O O . GLU A 1 208 ? 5.508 -30.188 -0.897 1 89.31 208 GLU A O 1
ATOM 1691 N N . ASN A 1 209 ? 6.855 -28.406 -0.745 1 84.81 209 ASN A N 1
ATOM 1692 C CA . ASN A 1 209 ? 7.301 -28.766 0.599 1 84.81 209 ASN A CA 1
ATOM 1693 C C . ASN A 1 209 ? 6.512 -28.016 1.667 1 84.81 209 ASN A C 1
ATOM 1695 O O . ASN A 1 209 ? 6.523 -28.391 2.838 1 84.81 209 ASN A O 1
ATOM 1699 N N . ARG A 1 210 ? 5.855 -26.859 1.34 1 73.44 210 ARG A N 1
ATOM 1700 C CA . ARG A 1 210 ? 5.312 -25.969 2.354 1 73.44 210 ARG A CA 1
ATOM 1701 C C . ARG A 1 210 ? 4.117 -26.594 3.062 1 73.44 210 ARG A C 1
ATOM 1703 O O . ARG A 1 210 ? 3.686 -26.109 4.109 1 73.44 210 ARG A O 1
ATOM 1710 N N . GLU A 1 211 ? 4.145 -27.797 3.352 1 60.88 211 GLU A N 1
ATOM 1711 C CA . GLU A 1 211 ? 3.076 -28.5 4.066 1 60.88 211 GLU A CA 1
ATOM 1712 C C . GLU A 1 211 ? 1.896 -27.562 4.328 1 60.88 211 GLU A C 1
ATOM 1714 O O . GLU A 1 211 ? 1.047 -27.859 5.172 1 60.88 211 GLU A O 1
ATOM 1719 N N . VAL A 1 212 ? 2.029 -26.266 3.848 1 56.62 212 VAL A N 1
ATOM 1720 C CA . VAL A 1 212 ? 0.873 -25.406 4.109 1 56.62 212 VAL A CA 1
ATOM 1721 C C . VAL A 1 212 ? -0.334 -25.922 3.326 1 56.62 212 VAL A C 1
ATOM 1723 O O . VAL A 1 212 ? -0.187 -26.438 2.213 1 56.62 212 VAL A O 1
ATOM 1726 N N . LYS A 1 213 ? -1.405 -26.156 3.988 1 49.81 213 LYS A N 1
ATOM 1727 C CA . LYS A 1 213 ? -2.639 -26.656 3.391 1 49.81 213 LYS A CA 1
ATOM 1728 C C . LYS A 1 213 ? -2.885 -26.016 2.023 1 49.81 213 LYS A C 1
ATOM 1730 O O . LYS A 1 213 ? -3.188 -24.828 1.929 1 49.81 213 LYS A O 1
ATOM 1735 N N . SER A 1 214 ? -1.835 -26.312 1.13 1 47.12 214 SER A N 1
ATOM 1736 C CA . SER A 1 214 ? -1.95 -25.859 -0.254 1 47.12 214 SER A CA 1
ATOM 1737 C C . SER A 1 214 ? -3.328 -26.188 -0.826 1 47.12 214 SER A C 1
ATOM 1739 O O . SER A 1 214 ? -3.949 -27.172 -0.445 1 47.12 214 SER A O 1
ATOM 1741 N N . LEU A 1 215 ? -4.043 -25.219 -1.311 1 45.03 215 LEU A N 1
ATOM 1742 C CA . LEU A 1 215 ? -5.141 -25.609 -2.191 1 45.03 215 LEU A CA 1
ATOM 1743 C C . LEU A 1 215 ? -4.609 -26.25 -3.467 1 45.03 215 LEU A C 1
ATOM 1745 O O . LEU A 1 215 ? -3.471 -26 -3.871 1 45.03 215 LEU A O 1
ATOM 1749 N N . PRO A 1 216 ? -5.293 -27.156 -4.199 1 38.03 216 PRO A N 1
ATOM 1750 C CA . PRO A 1 216 ? -4.922 -27.797 -5.461 1 38.03 216 PRO A CA 1
ATOM 1751 C C . PRO A 1 216 ? -4.395 -26.797 -6.492 1 38.03 216 PRO A C 1
ATOM 1753 O O . PRO A 1 216 ? -4.867 -25.656 -6.559 1 38.03 216 PRO A O 1
ATOM 1756 N N . ALA A 1 217 ? -3.158 -26.953 -6.93 1 38.44 217 ALA A N 1
ATOM 1757 C CA . ALA A 1 217 ? -2.508 -26.219 -8.008 1 38.44 217 ALA A CA 1
ATOM 1758 C C . ALA A 1 217 ? -3.477 -25.953 -9.156 1 38.44 217 ALA A C 1
ATOM 1760 O O . ALA A 1 217 ? -4.195 -26.859 -9.594 1 38.44 217 ALA A O 1
ATOM 1761 N N . VAL A 1 218 ? -3.803 -24.812 -9.531 1 38.16 218 VAL A N 1
ATOM 1762 C CA . VAL A 1 218 ? -4.566 -24.469 -10.727 1 38.16 218 VAL A CA 1
ATOM 1763 C C . VAL A 1 218 ? -3.871 -25.047 -11.961 1 38.16 218 VAL A C 1
ATOM 1765 O O . VAL A 1 218 ? -4.211 -24.688 -13.094 1 38.16 218 VAL A O 1
ATOM 1768 N N . ALA A 1 219 ? -2.715 -25.547 -12.062 1 34.69 219 ALA A N 1
ATOM 1769 C CA . ALA A 1 219 ? -2.088 -25.969 -13.312 1 34.69 219 ALA A CA 1
ATOM 1770 C C . ALA A 1 219 ? -2.98 -26.938 -14.086 1 34.69 219 ALA A C 1
ATOM 1772 O O . ALA A 1 219 ? -3.01 -26.922 -15.312 1 34.69 219 ALA A O 1
ATOM 1773 N N . GLU A 1 220 ? -3.377 -27.938 -13.469 1 32.22 220 GLU A N 1
ATOM 1774 C CA . GLU A 1 220 ? -3.631 -29.141 -14.281 1 32.22 220 GLU A CA 1
ATOM 1775 C C . GLU A 1 220 ? -4.734 -28.875 -15.297 1 32.22 220 GLU A C 1
ATOM 1777 O O . GLU A 1 220 ? -4.832 -29.594 -16.312 1 32.22 220 GLU A O 1
ATOM 1782 N N . SER A 1 221 ? -5.699 -28.094 -14.922 1 32.25 221 SER A N 1
ATOM 1783 C CA . SER A 1 221 ? -6.801 -28.203 -15.867 1 32.25 221 SER A CA 1
ATOM 1784 C C . SER A 1 221 ? -6.523 -27.375 -17.125 1 32.25 221 SER A C 1
ATOM 1786 O O . SER A 1 221 ? -7.352 -27.328 -18.031 1 32.25 221 SER A O 1
ATOM 1788 N N . VAL A 1 222 ? -5.535 -26.5 -16.984 1 31.53 222 VAL A N 1
ATOM 1789 C CA . VAL A 1 222 ? -5.43 -25.781 -18.25 1 31.53 222 VAL A CA 1
ATOM 1790 C C . VAL A 1 222 ? -4.688 -26.641 -19.266 1 31.53 222 VAL A C 1
ATOM 1792 O O . VAL A 1 222 ? -4.297 -26.156 -20.344 1 31.53 222 VAL A O 1
ATOM 1795 N N . ALA A 1 223 ? -4.211 -27.844 -18.875 1 28.94 223 ALA A N 1
ATOM 1796 C CA . ALA A 1 223 ? -3.691 -28.719 -19.922 1 28.94 223 ALA A CA 1
ATOM 1797 C C . ALA A 1 223 ? -4.773 -29.047 -20.938 1 28.94 223 ALA A C 1
ATOM 1799 O O . ALA A 1 223 ? -4.672 -30.031 -21.672 1 28.94 223 ALA A O 1
ATOM 1800 N N . LEU A 1 224 ? -5.746 -28.297 -21.344 1 23.77 224 LEU A N 1
ATOM 1801 C CA . LEU A 1 224 ? -6.246 -28.859 -22.594 1 23.77 224 LEU A CA 1
ATOM 1802 C C . LEU A 1 224 ? -5.18 -28.812 -23.672 1 23.77 224 LEU A C 1
ATOM 1804 O O . LEU A 1 224 ? -4.422 -27.844 -23.766 1 23.77 224 LEU A O 1
ATOM 1808 N N . MET B 1 1 ? 7.551 23.875 -27.203 1 37.19 1 MET B N 1
ATOM 1809 C CA . MET B 1 1 ? 8.68 23.469 -26.375 1 37.19 1 MET B CA 1
ATOM 1810 C C . MET B 1 1 ? 8.312 22.266 -25.516 1 37.19 1 MET B C 1
ATOM 1812 O O . MET B 1 1 ? 7.207 22.203 -24.969 1 37.19 1 MET B O 1
ATOM 1816 N N . SER B 1 2 ? 8.766 21.109 -25.828 1 47.25 2 SER B N 1
ATOM 1817 C CA . SER B 1 2 ? 8.422 19.812 -25.25 1 47.25 2 SER B CA 1
ATOM 1818 C C . SER B 1 2 ? 8.336 19.891 -23.734 1 47.25 2 SER B C 1
ATOM 1820 O O . SER B 1 2 ? 9.281 20.344 -23.078 1 47.25 2 SER B O 1
ATOM 1822 N N . ASN B 1 3 ? 7.285 20.141 -23.125 1 61 3 ASN B N 1
ATOM 1823 C CA . ASN B 1 3 ? 7.09 20.328 -21.688 1 61 3 ASN B CA 1
ATOM 1824 C C . ASN B 1 3 ? 7.801 19.25 -20.875 1 61 3 ASN B C 1
ATOM 1826 O O . ASN B 1 3 ? 7.523 18.062 -21.047 1 61 3 ASN B O 1
ATOM 1830 N N . THR B 1 4 ? 8.977 19.578 -20.328 1 85.5 4 THR B N 1
ATOM 1831 C CA . THR B 1 4 ? 9.961 18.703 -19.703 1 85.5 4 THR B CA 1
ATOM 1832 C C . THR B 1 4 ? 9.578 18.391 -18.25 1 85.5 4 THR B C 1
ATOM 1834 O O . THR B 1 4 ? 10.25 17.609 -17.578 1 85.5 4 THR B O 1
ATOM 1837 N N . LEU B 1 5 ? 8.32 18.938 -17.953 1 94.62 5 LEU B N 1
ATOM 1838 C CA . LEU B 1 5 ? 7.988 18.766 -16.531 1 94.62 5 LEU B CA 1
ATOM 1839 C C . LEU B 1 5 ? 7.109 17.531 -16.328 1 94.62 5 LEU B C 1
ATOM 1841 O O . LEU B 1 5 ? 6.32 17.172 -17.203 1 94.62 5 LEU B O 1
ATOM 1845 N N . LEU B 1 6 ? 7.258 16.984 -15.164 1 97.94 6 LEU B N 1
ATOM 1846 C CA . LEU B 1 6 ? 6.277 16 -14.711 1 97.94 6 LEU B CA 1
ATOM 1847 C C . LEU B 1 6 ? 4.922 16.656 -14.477 1 97.94 6 LEU B C 1
ATOM 1849 O O . LEU B 1 6 ? 4.848 17.781 -13.977 1 97.94 6 LEU B O 1
ATOM 1853 N N . LYS B 1 7 ? 3.836 15.898 -14.867 1 98.25 7 LYS B N 1
ATOM 1854 C CA . LYS B 1 7 ? 2.473 16.344 -14.594 1 98.25 7 LYS B CA 1
ATOM 1855 C C . LYS B 1 7 ? 1.791 15.438 -13.578 1 98.25 7 LYS B C 1
ATOM 1857 O O . LYS B 1 7 ? 1.829 14.211 -13.703 1 98.25 7 LYS B O 1
ATOM 1862 N N . LEU B 1 8 ? 1.256 16.031 -12.57 1 98.38 8 LEU B N 1
ATOM 1863 C CA . LEU B 1 8 ? 0.465 15.297 -11.586 1 98.38 8 LEU B CA 1
ATOM 1864 C C . LEU B 1 8 ? -1.019 15.617 -11.734 1 98.38 8 LEU B C 1
ATOM 1866 O O . LEU B 1 8 ? -1.429 16.766 -11.578 1 98.38 8 LEU B O 1
ATOM 1870 N N . TYR B 1 9 ? -1.798 14.578 -12.117 1 98.5 9 TYR B N 1
ATOM 1871 C CA . TYR B 1 9 ? -3.242 14.734 -12.258 1 98.5 9 TYR B CA 1
ATOM 1872 C C . TYR B 1 9 ? -3.961 14.328 -10.977 1 98.5 9 TYR B C 1
ATOM 1874 O O . TYR B 1 9 ? -3.732 13.242 -10.445 1 98.5 9 TYR B O 1
ATOM 1882 N N . TYR B 1 10 ? -4.762 15.172 -10.492 1 97.81 10 TYR B N 1
ATOM 1883 C CA . TYR B 1 10 ? -5.664 14.883 -9.383 1 97.81 10 TYR B CA 1
ATOM 1884 C C . TYR B 1 10 ? -6.805 15.891 -9.328 1 97.81 10 TYR B C 1
ATOM 1886 O O . TYR B 1 10 ? -6.973 16.703 -10.25 1 97.81 10 TYR B O 1
ATOM 1894 N N . PHE B 1 11 ? -7.672 15.781 -8.367 1 96.12 11 PHE B N 1
ATOM 1895 C CA . PHE B 1 11 ? -8.75 16.734 -8.156 1 96.12 11 PHE B CA 1
ATOM 1896 C C . PHE B 1 11 ? -8.234 17.969 -7.422 1 96.12 11 PHE B C 1
ATOM 1898 O O . PHE B 1 11 ? -7.125 17.969 -6.887 1 96.12 11 PHE B O 1
ATOM 1905 N N . ASP B 1 12 ? -9.055 18.938 -7.402 1 93.44 12 ASP B N 1
ATOM 1906 C CA . ASP B 1 12 ? -8.688 20.172 -6.715 1 93.44 12 ASP B CA 1
ATOM 1907 C C . ASP B 1 12 ? -8.922 20.047 -5.211 1 93.44 12 ASP B C 1
ATOM 1909 O O . ASP B 1 12 ? -9.641 20.859 -4.625 1 93.44 12 ASP B O 1
ATOM 1913 N N . VAL B 1 13 ? -8.281 19.047 -4.578 1 91.69 13 VAL B N 1
ATOM 1914 C CA . VAL B 1 13 ? -8.273 18.766 -3.145 1 91.69 13 VAL B CA 1
ATOM 1915 C C . VAL B 1 13 ? -6.934 18.172 -2.742 1 91.69 13 VAL B C 1
ATOM 1917 O O . VAL B 1 13 ? -6.25 17.547 -3.564 1 91.69 13 VAL B O 1
ATOM 1920 N N . PRO B 1 14 ? -6.406 18.328 -1.533 1 93.69 14 PRO B N 1
ATOM 1921 C CA . PRO B 1 14 ? -5.141 17.734 -1.104 1 93.69 14 PRO B CA 1
ATOM 1922 C C . PRO B 1 14 ? -5.141 16.203 -1.196 1 93.69 14 PRO B C 1
ATOM 1924 O O . PRO B 1 14 ? -4.48 15.633 -2.07 1 93.69 14 PRO B O 1
ATOM 1927 N N . ALA B 1 15 ? -5.977 15.516 -0.384 1 92.56 15 ALA B N 1
ATOM 1928 C CA . ALA B 1 15 ? -6.238 14.078 -0.303 1 92.56 15 ALA B CA 1
ATOM 1929 C C . ALA B 1 15 ? -5.039 13.273 -0.792 1 92.56 15 ALA B C 1
ATOM 1931 O O . ALA B 1 15 ? -3.916 13.477 -0.322 1 92.56 15 ALA B O 1
ATOM 1932 N N . ARG B 1 16 ? -5.168 12.375 -1.68 1 95.5 16 ARG B N 1
ATOM 1933 C CA . ARG B 1 16 ? -4.172 11.375 -2.025 1 95.5 16 ARG B CA 1
ATOM 1934 C C . ARG B 1 16 ? -2.998 12 -2.775 1 95.5 16 ARG B C 1
ATOM 1936 O O . ARG B 1 16 ? -1.892 11.453 -2.771 1 95.5 16 ARG B O 1
ATOM 1943 N N . ALA B 1 17 ? -3.17 13.133 -3.381 1 97.44 17 ALA B N 1
ATOM 1944 C CA . ALA B 1 17 ? -2.104 13.727 -4.18 1 97.44 17 ALA B CA 1
ATOM 1945 C C . ALA B 1 17 ? -1.218 14.633 -3.32 1 97.44 17 ALA B C 1
ATOM 1947 O O . ALA B 1 17 ? -0.11 14.992 -3.727 1 97.44 17 ALA B O 1
ATOM 1948 N N . GLU B 1 18 ? -1.688 15.008 -2.18 1 97.19 18 GLU B N 1
ATOM 1949 C CA . GLU B 1 18 ? -1.011 16.047 -1.404 1 97.19 18 GLU B CA 1
ATOM 1950 C C . GLU B 1 18 ? 0.358 15.57 -0.926 1 97.19 18 GLU B C 1
ATOM 1952 O O . GLU B 1 18 ? 1.332 16.328 -0.964 1 97.19 18 GLU B O 1
ATOM 1957 N N . PRO B 1 19 ? 0.507 14.336 -0.418 1 98.5 19 PRO B N 1
ATOM 1958 C CA . PRO B 1 19 ? 1.859 13.898 -0.06 1 98.5 19 PRO B CA 1
ATOM 1959 C C . PRO B 1 19 ? 2.836 13.984 -1.231 1 98.5 19 PRO B C 1
ATOM 1961 O O . PRO B 1 19 ? 4.016 14.281 -1.036 1 98.5 19 PRO B O 1
ATOM 1964 N N . ILE B 1 20 ? 2.363 13.711 -2.43 1 98.75 20 ILE B N 1
ATOM 1965 C CA . ILE B 1 20 ? 3.193 13.781 -3.627 1 98.75 20 ILE B CA 1
ATOM 1966 C C . ILE B 1 20 ? 3.553 15.242 -3.92 1 98.75 20 ILE B C 1
ATOM 1968 O O . ILE B 1 20 ? 4.715 15.555 -4.176 1 98.75 20 ILE B O 1
ATOM 1972 N N . ARG B 1 21 ? 2.574 16.109 -3.814 1 98.19 21 ARG B N 1
ATOM 1973 C CA . ARG B 1 21 ? 2.797 17.547 -4.023 1 98.19 21 ARG B CA 1
ATOM 1974 C C . ARG B 1 21 ? 3.816 18.078 -3.027 1 98.19 21 ARG B C 1
ATOM 1976 O O . ARG B 1 21 ? 4.742 18.812 -3.408 1 98.19 21 ARG B O 1
ATOM 1983 N N . LEU B 1 22 ? 3.633 17.734 -1.766 1 98.44 22 LEU B N 1
ATOM 1984 C CA . LEU B 1 22 ? 4.559 18.172 -0.729 1 98.44 22 LEU B CA 1
ATOM 1985 C C . LEU B 1 22 ? 5.961 17.641 -0.989 1 98.44 22 LEU B C 1
ATOM 1987 O O . LEU B 1 22 ? 6.953 18.328 -0.722 1 98.44 22 LEU B O 1
ATOM 1991 N N . THR B 1 23 ? 6.047 16.391 -1.452 1 98.81 23 THR B N 1
ATOM 1992 C CA . THR B 1 23 ? 7.336 15.789 -1.762 1 98.81 23 THR B CA 1
ATOM 1993 C C . THR B 1 23 ? 8.031 16.547 -2.885 1 98.81 23 THR B C 1
ATOM 1995 O O . THR B 1 23 ? 9.234 16.812 -2.811 1 98.81 23 THR B O 1
ATOM 1998 N N . PHE B 1 24 ? 7.305 16.953 -3.973 1 98.19 24 PHE B N 1
ATOM 1999 C CA . PHE B 1 24 ? 7.848 17.844 -5 1 98.19 24 PHE B CA 1
ATOM 2000 C C . PHE B 1 24 ? 8.344 19.141 -4.383 1 98.19 24 PHE B C 1
ATOM 2002 O O . PHE B 1 24 ? 9.469 19.578 -4.648 1 98.19 24 PHE B O 1
ATOM 2009 N N . ALA B 1 25 ? 7.566 19.75 -3.529 1 97.81 25 ALA B N 1
ATOM 2010 C CA . ALA B 1 25 ? 7.84 21.062 -2.955 1 97.81 25 ALA B CA 1
ATOM 2011 C C . ALA B 1 25 ? 9.094 21.031 -2.082 1 97.81 25 ALA B C 1
ATOM 2013 O O . ALA B 1 25 ? 9.961 21.891 -2.209 1 97.81 25 ALA B O 1
ATOM 2014 N N . VAL B 1 26 ? 9.195 20.047 -1.211 1 98.44 26 VAL B N 1
ATOM 2015 C CA . VAL B 1 26 ? 10.312 19.922 -0.278 1 98.44 26 VAL B CA 1
ATOM 2016 C C . VAL B 1 26 ? 11.617 19.781 -1.052 1 98.44 26 VAL B C 1
ATOM 2018 O O . VAL B 1 26 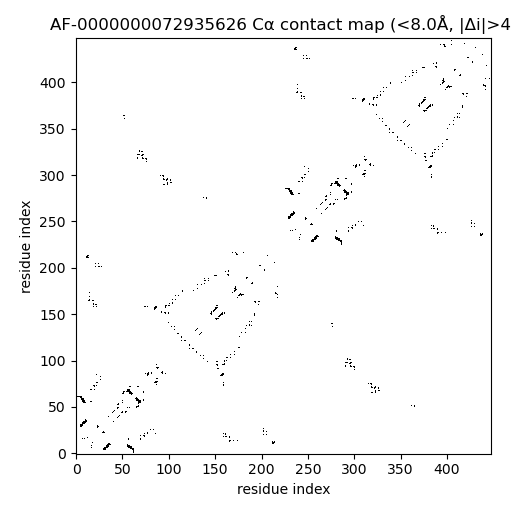? 12.656 20.312 -0.638 1 98.44 26 VAL B O 1
ATOM 2021 N N . GLN B 1 27 ? 11.523 19.156 -2.203 1 98.44 27 GLN B N 1
ATOM 2022 C CA . GLN B 1 27 ? 12.719 18.922 -3 1 98.44 27 GLN B CA 1
ATOM 2023 C C . GLN B 1 27 ? 12.969 20.062 -3.98 1 98.44 27 GLN B C 1
ATOM 2025 O O . GLN B 1 27 ? 13.977 20.062 -4.695 1 98.44 27 GLN B O 1
ATOM 2030 N N . GLY B 1 28 ? 12.039 20.953 -4.055 1 97.44 28 GLY B N 1
ATOM 2031 C CA . GLY B 1 28 ? 12.164 22.062 -4.98 1 97.44 28 GLY B CA 1
ATOM 2032 C C . GLY B 1 28 ? 12.055 21.641 -6.438 1 97.44 28 GLY B C 1
ATOM 2033 O O . GLY B 1 28 ? 12.711 22.219 -7.305 1 97.44 28 GLY B O 1
ATOM 2034 N N . ILE B 1 29 ? 11.344 20.625 -6.711 1 97.19 29 ILE B N 1
ATOM 2035 C CA . ILE B 1 29 ? 11.195 20.109 -8.07 1 97.19 29 ILE B CA 1
ATOM 2036 C C . ILE B 1 29 ? 9.938 20.703 -8.703 1 97.19 29 ILE B C 1
ATOM 2038 O O . ILE B 1 29 ? 8.828 20.484 -8.227 1 97.19 29 ILE B O 1
ATOM 2042 N N . PRO B 1 30 ? 10.094 21.453 -9.781 1 96.5 30 PRO B N 1
ATOM 2043 C CA . PRO B 1 30 ? 8.906 21.953 -10.477 1 96.5 30 PRO B CA 1
ATOM 2044 C C . PRO B 1 30 ? 8.102 20.844 -11.148 1 96.5 30 PRO B C 1
ATOM 2046 O O . PRO B 1 30 ? 8.68 19.875 -11.648 1 96.5 30 PRO B O 1
ATOM 2049 N N . PHE B 1 31 ? 6.82 20.984 -11.078 1 96.88 31 PHE B N 1
ATOM 2050 C CA . PHE B 1 31 ? 5.898 20.062 -11.734 1 96.88 31 PHE B CA 1
ATOM 2051 C C . PHE B 1 31 ? 4.609 20.781 -12.125 1 96.88 31 PHE B C 1
ATOM 2053 O O . PHE B 1 31 ? 4.348 21.891 -11.664 1 96.88 31 PHE B O 1
ATOM 2060 N N . GLU B 1 32 ? 3.855 20.219 -13.008 1 96.81 32 GLU B N 1
ATOM 2061 C CA . GLU B 1 32 ? 2.533 20.734 -13.352 1 96.81 32 GLU B CA 1
ATOM 2062 C C . GLU B 1 32 ? 1.442 20.047 -12.531 1 96.81 32 GLU B C 1
ATOM 2064 O O . GLU B 1 32 ? 1.26 18.828 -12.625 1 96.81 32 GLU B O 1
ATOM 2069 N N . ASP B 1 33 ? 0.818 20.812 -11.742 1 96.25 33 ASP B N 1
ATOM 2070 C CA . ASP B 1 33 ? -0.288 20.328 -10.922 1 96.25 33 ASP B CA 1
ATOM 2071 C C . ASP B 1 33 ? -1.619 20.469 -11.656 1 96.25 33 ASP B C 1
ATOM 2073 O O . ASP B 1 33 ? -2.252 21.516 -11.617 1 96.25 33 ASP B O 1
ATOM 2077 N N . ILE B 1 34 ? -2.053 19.422 -12.312 1 96.81 34 ILE B N 1
ATOM 2078 C CA . ILE B 1 34 ? -3.273 19.438 -13.117 1 96.81 34 ILE B CA 1
ATOM 2079 C C . ILE B 1 34 ? -4.465 19.031 -12.258 1 96.81 34 ILE B C 1
ATOM 2081 O O . ILE B 1 34 ? -4.539 17.891 -11.789 1 96.81 34 ILE B O 1
ATOM 2085 N N . ARG B 1 35 ? -5.32 19.906 -12.109 1 96.06 35 ARG B N 1
ATOM 2086 C CA . ARG B 1 35 ? -6.473 19.688 -11.242 1 96.06 35 ARG B CA 1
ATOM 2087 C C . ARG B 1 35 ? -7.746 19.484 -12.055 1 96.06 35 ARG B C 1
ATOM 2089 O O . ARG B 1 35 ? -8.305 20.438 -12.602 1 96.06 35 ARG B O 1
ATOM 2096 N N . GLU B 1 36 ? -8.164 18.266 -12.062 1 96.62 36 GLU B N 1
ATOM 2097 C CA . GLU B 1 36 ? -9.367 17.906 -12.805 1 96.62 36 GLU B CA 1
ATOM 2098 C C . GLU B 1 36 ? -10.625 18.234 -12.008 1 96.62 36 GLU B C 1
ATOM 2100 O O . GLU B 1 36 ? -10.625 18.172 -10.781 1 96.62 36 GLU B O 1
ATOM 2105 N N . THR B 1 37 ? -11.703 18.547 -12.68 1 95.69 37 THR B N 1
ATOM 2106 C CA . THR B 1 37 ? -12.984 18.75 -12.016 1 95.69 37 THR B CA 1
ATOM 2107 C C . THR B 1 37 ? -13.742 17.422 -11.906 1 95.69 37 THR B C 1
ATOM 2109 O O . THR B 1 37 ? -13.578 16.547 -12.742 1 95.69 37 THR B O 1
ATOM 2112 N N . LYS B 1 38 ? -14.531 17.359 -10.945 1 94.69 38 LYS B N 1
ATOM 2113 C CA . LYS B 1 38 ? -15.367 16.172 -10.781 1 94.69 38 LYS B CA 1
ATOM 2114 C C . LYS B 1 38 ? -16.281 15.969 -11.984 1 94.69 38 LYS B C 1
ATOM 2116 O O . LYS B 1 38 ? -16.578 14.836 -12.375 1 94.69 38 LYS B O 1
ATOM 2121 N N . GLU B 1 39 ? -16.734 17.062 -12.508 1 96.38 39 GLU B N 1
ATOM 2122 C CA . GLU B 1 39 ? -17.625 17.016 -13.664 1 96.38 39 GLU B CA 1
ATOM 2123 C C . GLU B 1 39 ? -16.906 16.406 -14.875 1 96.38 39 GLU B C 1
ATOM 2125 O O . GLU B 1 39 ? -17.422 15.484 -15.508 1 96.38 39 GLU B O 1
ATOM 2130 N N . ASP B 1 40 ? -15.727 16.906 -15.148 1 96.88 40 ASP B N 1
ATOM 2131 C CA . ASP B 1 40 ? -14.969 16.391 -16.281 1 96.88 40 ASP B CA 1
ATOM 2132 C C . ASP B 1 40 ? -14.57 14.93 -16.062 1 96.88 40 ASP B C 1
ATOM 2134 O O . ASP B 1 40 ? -14.562 14.133 -17 1 96.88 40 ASP B O 1
ATOM 2138 N N . TRP B 1 41 ? -14.227 14.656 -14.836 1 97 41 TRP B N 1
ATOM 2139 C CA . TRP B 1 41 ? -13.883 13.281 -14.484 1 97 41 TRP B CA 1
ATOM 2140 C C . TRP B 1 41 ? -15.023 12.328 -14.828 1 97 41 TRP B C 1
ATOM 2142 O O . TRP B 1 41 ? -14.82 11.336 -15.523 1 97 41 TRP B O 1
ATOM 2152 N N . ALA B 1 42 ? -16.234 12.648 -14.43 1 96.5 42 ALA B N 1
ATOM 2153 C CA . ALA B 1 42 ? -17.406 11.773 -14.555 1 96.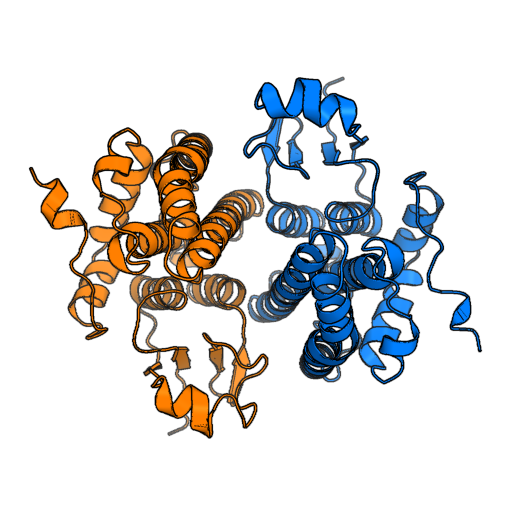5 42 ALA B CA 1
ATOM 2154 C C . ALA B 1 42 ? -17.906 11.727 -15.992 1 96.5 42 ALA B C 1
ATOM 2156 O O . ALA B 1 42 ? -18.359 10.68 -16.469 1 96.5 42 ALA B O 1
ATOM 2157 N N . LYS B 1 43 ? -17.797 12.805 -16.703 1 97.38 43 LYS B N 1
ATOM 2158 C CA . LYS B 1 43 ? -18.422 12.898 -18.016 1 97.38 43 LYS B CA 1
ATOM 2159 C C . LYS B 1 43 ? -17.453 12.484 -19.125 1 97.38 43 LYS B C 1
ATOM 2161 O O . LYS B 1 43 ? -17.875 11.945 -20.156 1 97.38 43 LYS B O 1
ATOM 2166 N N . THR B 1 44 ? -16.156 12.742 -18.875 1 97.25 44 THR B N 1
ATOM 2167 C CA . THR B 1 44 ? -15.242 12.609 -20.016 1 97.25 44 THR B CA 1
ATOM 2168 C C . THR B 1 44 ? -14.078 11.688 -19.656 1 97.25 44 THR B C 1
ATOM 2170 O O . THR B 1 44 ? -13.867 10.664 -20.312 1 97.25 44 THR B O 1
ATOM 2173 N N . LEU B 1 45 ? -13.383 11.977 -18.641 1 97.75 45 LEU B N 1
ATOM 2174 C CA . LEU B 1 45 ? -12.086 11.352 -18.406 1 97.75 45 LEU B CA 1
ATOM 2175 C C . LEU B 1 45 ? -12.25 9.883 -18.031 1 97.75 45 LEU B C 1
ATOM 2177 O O . LEU B 1 45 ? -11.625 9.008 -18.641 1 97.75 45 LEU B O 1
ATOM 2181 N N . LYS B 1 46 ? -13.125 9.594 -17.016 1 96.81 46 LYS B N 1
ATOM 2182 C CA . LYS B 1 46 ? -13.289 8.219 -16.547 1 96.81 46 LYS B CA 1
ATOM 2183 C C . LYS B 1 46 ? -13.984 7.367 -17.609 1 96.81 46 LYS B C 1
ATOM 2185 O O . LYS B 1 46 ? -13.484 6.297 -17.969 1 96.81 46 LYS B O 1
ATOM 2190 N N . PRO B 1 47 ? -15.125 7.824 -18.25 1 96.75 47 PRO B N 1
ATOM 2191 C CA . PRO B 1 47 ? -15.836 7.008 -19.234 1 96.75 47 PRO B CA 1
ATOM 2192 C C . PRO B 1 47 ? -14.984 6.719 -20.469 1 96.75 47 PRO B C 1
ATOM 2194 O O . PRO B 1 47 ? -15.195 5.699 -21.141 1 96.75 47 PRO B O 1
ATOM 2197 N N . ASN B 1 48 ? -14.023 7.559 -20.719 1 97.25 48 ASN B N 1
ATOM 2198 C CA . ASN B 1 48 ? -13.188 7.367 -21.891 1 97.25 48 ASN B CA 1
ATOM 2199 C C . ASN B 1 48 ? -11.867 6.688 -21.531 1 97.25 48 ASN B C 1
ATOM 2201 O O . ASN B 1 48 ? -10.969 6.586 -22.375 1 97.25 48 ASN B O 1
ATOM 2205 N N . HIS B 1 49 ? -11.695 6.23 -20.297 1 95.88 49 HIS B N 1
ATOM 2206 C CA . HIS B 1 49 ? -10.547 5.469 -19.844 1 95.88 49 HIS B CA 1
ATOM 2207 C C . HIS B 1 49 ? -9.242 6.191 -20.156 1 95.88 49 HIS B C 1
ATOM 2209 O O . HIS B 1 49 ? -8.305 5.586 -20.688 1 95.88 49 HIS B O 1
ATOM 2215 N N . VAL B 1 50 ? -9.25 7.48 -19.828 1 96.75 50 VAL B N 1
ATOM 2216 C CA . VAL B 1 50 ? -8.109 8.336 -20.141 1 96.75 50 VAL B CA 1
ATOM 2217 C C . VAL B 1 50 ? -6.902 7.91 -19.297 1 96.75 50 VAL B C 1
ATOM 2219 O O . VAL B 1 50 ? -5.758 7.988 -19.75 1 96.75 50 VAL B O 1
ATOM 2222 N N . PHE B 1 51 ? -7.18 7.441 -18.109 1 97.69 51 PHE B N 1
ATOM 2223 C CA . PHE B 1 51 ? -6.098 7.094 -17.203 1 97.69 51 PHE B CA 1
ATOM 2224 C C . PHE B 1 51 ? -6.027 5.582 -17 1 97.69 51 PHE B C 1
ATOM 2226 O O . PHE B 1 51 ? -7.035 4.887 -17.125 1 97.69 51 PHE B O 1
ATOM 2233 N N . PRO B 1 52 ? -4.848 5.074 -16.641 1 96.44 52 PRO B N 1
ATOM 2234 C CA . PRO B 1 52 ? -4.562 3.637 -16.672 1 96.44 52 PRO B CA 1
ATOM 2235 C C . PRO B 1 52 ? -5.551 2.824 -15.836 1 96.44 52 PRO B C 1
ATOM 2237 O O . PRO B 1 52 ? -5.965 1.736 -16.25 1 96.44 52 PRO B O 1
ATOM 2240 N N . LEU B 1 53 ? -5.973 3.227 -14.68 1 97.5 53 LEU B N 1
ATOM 2241 C CA . LEU B 1 53 ? -6.859 2.477 -13.805 1 97.5 53 LEU B CA 1
ATOM 2242 C C . LEU B 1 53 ? -8.133 3.264 -13.523 1 97.5 53 LEU B C 1
ATOM 2244 O O . LEU B 1 53 ? -8.836 2.994 -12.539 1 97.5 53 LEU B O 1
ATOM 2248 N N . ASP B 1 54 ? -8.367 4.285 -14.336 1 97.25 54 ASP B N 1
ATOM 2249 C CA . ASP B 1 54 ? -9.531 5.148 -14.156 1 97.25 54 ASP B CA 1
ATOM 2250 C C . ASP B 1 54 ? -9.594 5.699 -12.734 1 97.25 54 ASP B C 1
ATOM 2252 O O . ASP B 1 54 ? -10.656 5.723 -12.117 1 97.25 54 ASP B O 1
ATOM 2256 N N . GLN B 1 55 ? -8.391 5.953 -12.219 1 97.12 55 GLN B N 1
ATOM 2257 C CA . GLN B 1 55 ? -8.242 6.57 -10.906 1 97.12 55 GLN B CA 1
ATOM 2258 C C . GLN B 1 55 ? -7.18 7.66 -10.922 1 97.12 55 GLN B C 1
ATOM 2260 O O . GLN B 1 55 ? -6.332 7.695 -11.82 1 97.12 55 GLN B O 1
ATOM 2265 N N . LEU B 1 56 ? -7.273 8.508 -10.047 1 97.88 56 LEU B N 1
ATOM 2266 C CA . LEU B 1 56 ? -6.285 9.539 -9.758 1 97.88 56 LEU B CA 1
ATOM 2267 C C . LEU B 1 56 ? -5.754 9.398 -8.336 1 97.88 56 LEU B C 1
ATOM 2269 O O . LEU B 1 56 ? -6.434 8.844 -7.465 1 97.88 56 LEU B O 1
ATOM 2273 N N . PRO B 1 57 ? -4.477 9.75 -8.102 1 98.5 57 PRO B N 1
ATOM 2274 C CA . PRO B 1 57 ? -3.57 10.562 -8.914 1 98.5 57 PRO B CA 1
ATOM 2275 C C . PRO B 1 57 ? -2.846 9.742 -9.984 1 98.5 57 PRO B C 1
ATOM 2277 O O . PRO B 1 57 ? -2.719 8.523 -9.852 1 98.5 57 PRO B O 1
ATOM 2280 N N . VAL B 1 58 ? -2.449 10.422 -11.023 1 98.81 58 VAL B N 1
ATOM 2281 C CA . VAL B 1 58 ? -1.617 9.883 -12.094 1 98.81 58 VAL B CA 1
ATOM 2282 C C . VAL B 1 58 ? -0.453 10.836 -12.367 1 98.81 58 VAL B C 1
ATOM 2284 O O . VAL B 1 58 ? -0.632 12.055 -12.391 1 98.81 58 VAL B O 1
ATOM 2287 N N . LEU B 1 59 ? 0.736 10.297 -12.477 1 98.81 59 LEU B N 1
ATOM 2288 C CA . LEU B 1 59 ? 1.934 11.031 -12.867 1 98.81 59 LEU B CA 1
ATOM 2289 C C . LEU B 1 59 ? 2.242 10.812 -14.344 1 98.81 59 LEU B C 1
ATOM 2291 O O . LEU B 1 59 ? 2.342 9.68 -14.805 1 98.81 59 LEU B O 1
ATOM 2295 N N . GLU B 1 60 ? 2.311 11.883 -15.07 1 98.56 60 GLU B N 1
ATOM 2296 C CA . GLU B 1 60 ? 2.65 11.797 -16.484 1 98.56 60 GLU B CA 1
ATOM 2297 C C . GLU B 1 60 ? 4.066 12.297 -16.75 1 98.56 60 GLU B C 1
ATOM 2299 O O . GLU B 1 60 ? 4.441 13.383 -16.297 1 98.56 60 GLU B O 1
ATOM 2304 N N . PHE B 1 61 ? 4.797 11.484 -17.469 1 98.06 61 PHE B N 1
ATOM 2305 C CA . PHE B 1 61 ? 6.164 11.82 -17.844 1 98.06 61 PHE B CA 1
ATOM 2306 C C . PHE B 1 61 ? 6.188 12.641 -19.125 1 98.06 61 PHE B C 1
ATOM 2308 O O . PHE B 1 61 ? 5.199 12.688 -19.859 1 98.06 61 PHE B O 1
ATOM 2315 N N . PRO B 1 62 ? 7.336 13.289 -19.422 1 96.44 62 PRO B N 1
ATOM 2316 C CA . PRO B 1 62 ? 7.434 14.141 -20.609 1 96.44 62 PRO B CA 1
ATOM 2317 C C . PRO B 1 62 ? 7.172 13.375 -21.906 1 96.44 62 PRO B C 1
ATOM 2319 O O . PRO B 1 62 ? 6.684 13.953 -22.875 1 96.44 62 PRO B O 1
ATOM 2322 N N . ASP B 1 63 ? 7.422 12.109 -21.953 1 95.5 63 ASP B N 1
ATOM 2323 C CA . ASP B 1 63 ? 7.223 11.312 -23.156 1 95.5 63 ASP B CA 1
ATOM 2324 C C . ASP B 1 63 ? 5.773 10.852 -23.266 1 95.5 63 ASP B C 1
ATOM 2326 O O . ASP B 1 63 ? 5.422 10.117 -24.203 1 95.5 63 ASP B O 1
ATOM 2330 N N . GLY B 1 64 ? 4.992 11.188 -22.266 1 95.88 64 GLY B N 1
ATOM 2331 C CA . GLY B 1 64 ? 3.572 10.875 -22.344 1 95.88 64 GLY B CA 1
ATOM 2332 C C . GLY B 1 64 ? 3.191 9.633 -21.562 1 95.88 64 GLY B C 1
ATOM 2333 O O . GLY B 1 64 ? 2.01 9.391 -21.312 1 95.88 64 GLY B O 1
ATOM 2334 N N . LYS B 1 65 ? 4.168 8.867 -21.125 1 96.44 65 LYS B N 1
ATOM 2335 C CA . LYS B 1 65 ? 3.871 7.691 -20.312 1 96.44 65 LYS B CA 1
ATOM 2336 C C . LYS B 1 65 ? 3.338 8.094 -18.938 1 96.44 65 LYS B C 1
ATOM 2338 O O . LYS B 1 65 ? 3.68 9.156 -18.422 1 96.44 65 LYS B O 1
ATOM 2343 N N . MET B 1 66 ? 2.506 7.219 -18.406 1 98.25 66 MET B N 1
ATOM 2344 C CA . MET B 1 66 ? 1.847 7.539 -17.141 1 98.25 66 MET B CA 1
ATOM 2345 C C . MET B 1 66 ? 2.154 6.484 -16.078 1 98.25 66 MET B C 1
ATOM 2347 O O . MET B 1 66 ? 2.441 5.332 -16.406 1 98.25 66 MET B O 1
ATOM 2351 N N . ALA B 1 67 ? 2.176 6.961 -14.844 1 98.38 67 ALA B N 1
ATOM 2352 C CA . ALA B 1 67 ? 2.23 6.09 -13.68 1 98.38 67 ALA B CA 1
ATOM 2353 C C . ALA B 1 67 ? 1.037 6.328 -12.758 1 98.38 67 ALA B C 1
ATOM 2355 O O . ALA B 1 67 ? 0.581 7.465 -12.602 1 98.38 67 ALA B O 1
ATOM 2356 N N . THR B 1 68 ? 0.592 5.207 -12.164 1 98.44 68 THR B N 1
ATOM 2357 C CA . THR B 1 68 ? -0.578 5.27 -11.297 1 98.44 68 THR B CA 1
ATOM 2358 C C . THR B 1 68 ? -0.2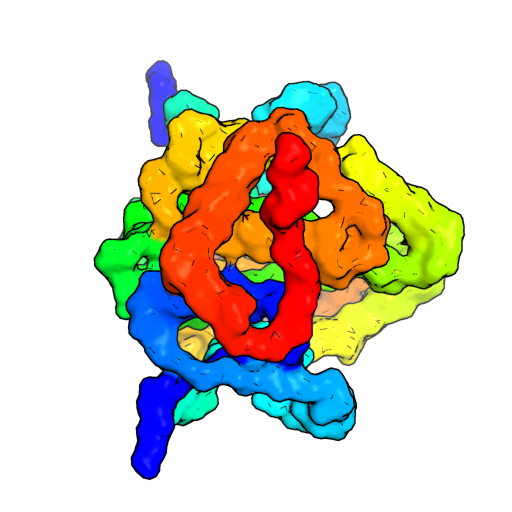44 4.758 -9.898 1 98.44 68 THR B C 1
ATOM 2360 O O . THR B 1 68 ? 0.886 4.336 -9.641 1 98.44 68 THR B O 1
ATOM 2363 N N . GLN B 1 69 ? -1.207 4.848 -9.023 1 98.44 69 GLN B N 1
ATOM 2364 C CA . GLN B 1 69 ? -1.096 4.426 -7.633 1 98.44 69 GLN B CA 1
ATOM 2365 C C . GLN B 1 69 ? -0.294 5.434 -6.812 1 98.44 69 GLN B C 1
ATOM 2367 O O . GLN B 1 69 ? 0.92 5.559 -6.992 1 98.44 69 GLN B O 1
ATOM 2372 N N . SER B 1 70 ? -0.933 6.031 -5.891 1 98.44 70 SER B N 1
ATOM 2373 C CA . SER B 1 70 ? -0.419 7.199 -5.18 1 98.44 70 SER B CA 1
ATOM 2374 C C . SER B 1 70 ? 0.848 6.859 -4.402 1 98.44 70 SER B C 1
ATOM 2376 O O . SER B 1 70 ? 1.81 7.629 -4.406 1 98.44 70 SER B O 1
ATOM 2378 N N . TYR B 1 71 ? 0.887 5.652 -3.779 1 98.56 71 TYR B N 1
ATOM 2379 C CA . TYR B 1 71 ? 2.055 5.312 -2.973 1 98.56 71 TYR B CA 1
ATOM 2380 C C . TYR B 1 71 ? 3.248 4.973 -3.857 1 98.56 71 TYR B C 1
ATOM 2382 O O . TYR B 1 71 ? 4.395 5.238 -3.492 1 98.56 71 TYR B O 1
ATOM 2390 N N . ALA B 1 72 ? 2.996 4.363 -5.035 1 98.81 72 ALA B N 1
ATOM 2391 C CA . ALA B 1 72 ? 4.066 4.121 -6 1 98.81 72 ALA B CA 1
ATOM 2392 C C . ALA B 1 72 ? 4.648 5.438 -6.512 1 98.81 72 ALA B C 1
ATOM 2394 O O . ALA B 1 72 ? 5.867 5.609 -6.551 1 98.81 72 ALA B O 1
ATOM 2395 N N . ILE B 1 73 ? 3.766 6.367 -6.844 1 98.94 73 ILE B N 1
ATOM 2396 C CA . ILE B 1 73 ? 4.172 7.676 -7.34 1 98.94 73 ILE B CA 1
ATOM 2397 C C . ILE B 1 73 ? 4.953 8.422 -6.258 1 98.94 73 ILE B C 1
ATOM 2399 O O . ILE B 1 73 ? 5.988 9.023 -6.535 1 98.94 73 ILE B O 1
ATOM 2403 N N . LEU B 1 74 ? 4.461 8.328 -5.02 1 98.94 74 LEU B N 1
ATOM 2404 C CA . LEU B 1 74 ? 5.09 9 -3.891 1 98.94 74 LEU B CA 1
ATOM 2405 C C . LEU B 1 74 ? 6.527 8.523 -3.703 1 98.94 74 LEU B C 1
ATOM 2407 O O . LEU B 1 74 ? 7.449 9.336 -3.598 1 98.94 74 LEU B O 1
ATOM 2411 N N . ARG B 1 75 ? 6.73 7.207 -3.668 1 98.75 75 ARG B N 1
ATOM 2412 C CA . ARG B 1 75 ? 8.07 6.645 -3.514 1 98.75 75 ARG B CA 1
ATOM 2413 C C . ARG B 1 75 ? 8.977 7.078 -4.656 1 98.75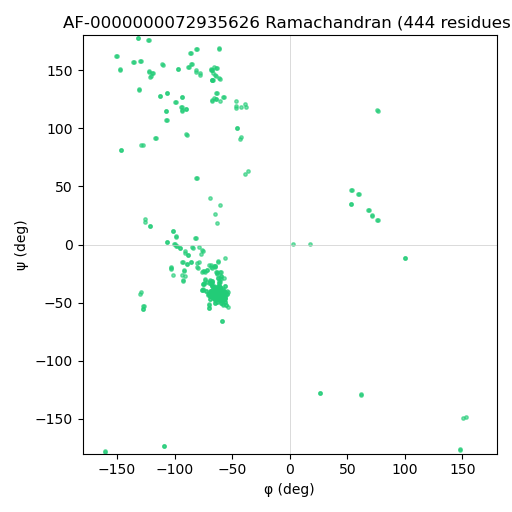 75 ARG B C 1
ATOM 2415 O O . ARG B 1 75 ? 10.133 7.441 -4.43 1 98.75 75 ARG B O 1
ATOM 2422 N N . TYR B 1 76 ? 8.469 7.105 -5.887 1 98.88 76 TYR B N 1
ATOM 2423 C CA . TYR B 1 76 ? 9.258 7.492 -7.047 1 98.88 76 TYR B CA 1
ATOM 2424 C C . TYR B 1 76 ? 9.688 8.953 -6.949 1 98.88 76 TYR B C 1
ATOM 2426 O O . TYR B 1 76 ? 10.875 9.266 -7.086 1 98.88 76 TYR B O 1
ATOM 2434 N N . VAL B 1 77 ? 8.758 9.836 -6.68 1 98.88 77 VAL B N 1
ATOM 2435 C CA . VAL B 1 77 ? 9.039 11.266 -6.637 1 98.88 77 VAL B CA 1
ATOM 2436 C C . VAL B 1 77 ? 10.07 11.555 -5.547 1 98.88 77 VAL B C 1
ATOM 2438 O O . VAL B 1 77 ? 10.938 12.422 -5.719 1 98.88 77 VAL B O 1
ATOM 2441 N N . ALA B 1 78 ? 10.039 10.805 -4.5 1 98.81 78 ALA B N 1
ATOM 2442 C CA . ALA B 1 78 ? 10.938 11.016 -3.367 1 98.81 78 ALA B CA 1
ATOM 2443 C C . ALA B 1 78 ? 12.375 10.656 -3.736 1 98.81 78 ALA B C 1
ATOM 2445 O O . ALA B 1 78 ? 13.312 11.008 -3.016 1 98.81 78 ALA B O 1
ATOM 2446 N N . THR B 1 79 ? 12.562 9.922 -4.797 1 98.19 79 THR B N 1
ATOM 2447 C CA . THR B 1 79 ? 13.906 9.477 -5.168 1 98.19 79 THR B CA 1
ATOM 2448 C C . THR B 1 79 ? 14.523 10.43 -6.191 1 98.19 79 THR B C 1
ATOM 2450 O O . THR B 1 79 ? 15.68 10.273 -6.574 1 98.19 79 THR B O 1
ATOM 2453 N N . LEU B 1 80 ? 13.781 11.445 -6.633 1 97.88 80 LEU B N 1
ATOM 2454 C CA . LEU B 1 80 ? 14.227 12.281 -7.734 1 97.88 80 LEU B CA 1
ATOM 2455 C C . LEU B 1 80 ? 15.422 13.133 -7.316 1 97.88 80 LEU B C 1
ATOM 2457 O O . LEU B 1 80 ? 16.281 13.461 -8.148 1 97.88 80 LEU B O 1
ATOM 2461 N N . ARG B 1 81 ? 15.5 13.523 -6.023 1 98.06 81 ARG B N 1
ATOM 2462 C CA . ARG B 1 81 ? 16.656 14.164 -5.418 1 98.06 81 ARG B CA 1
ATOM 2463 C C . ARG B 1 81 ? 17.094 13.438 -4.145 1 98.06 81 ARG B C 1
ATOM 2465 O O . ARG B 1 81 ? 16.75 13.875 -3.039 1 98.06 81 ARG B O 1
ATOM 2472 N N . PRO B 1 82 ? 17.906 12.414 -4.355 1 95.88 82 PRO B N 1
ATOM 2473 C CA . PRO B 1 82 ? 18.219 11.516 -3.242 1 95.88 82 PRO B CA 1
ATOM 2474 C C . PRO B 1 82 ? 18.906 12.234 -2.082 1 95.88 82 PRO B C 1
ATOM 2476 O O . PRO B 1 82 ? 18.828 11.781 -0.938 1 95.88 82 PRO B O 1
ATOM 2479 N N . SER B 1 83 ? 19.562 13.375 -2.334 1 95.88 83 SER B N 1
ATOM 2480 C CA . SER B 1 83 ? 20.297 14.094 -1.3 1 95.88 83 SER B CA 1
ATOM 2481 C C . SER B 1 83 ? 19.359 14.625 -0.221 1 95.88 83 SER B C 1
ATOM 2483 O O . SER B 1 83 ? 19.781 14.898 0.902 1 95.88 83 SER B O 1
ATOM 2485 N N . TYR B 1 84 ? 18.062 14.727 -0.511 1 97.25 84 TYR B N 1
ATOM 2486 C CA . TYR B 1 84 ? 17.078 15.219 0.458 1 97.25 84 TYR B CA 1
ATOM 2487 C C . TYR B 1 84 ? 16.703 14.117 1.438 1 97.25 84 TYR B C 1
ATOM 2489 O O . TYR B 1 84 ? 16.094 14.383 2.48 1 97.25 84 TYR B O 1
ATOM 2497 N N . GLY B 1 85 ? 16.938 12.875 1.078 1 97.69 85 GLY B N 1
ATOM 2498 C CA . GLY B 1 85 ? 16.797 11.758 2.004 1 97.69 85 GLY B CA 1
ATOM 2499 C C . GLY B 1 85 ? 15.344 11.445 2.338 1 97.69 85 GLY B C 1
ATOM 2500 O O . GLY B 1 85 ? 15.062 10.852 3.381 1 97.69 85 GLY B O 1
ATOM 2501 N N . LEU B 1 86 ? 14.43 11.789 1.464 1 98.75 86 LEU B N 1
ATOM 2502 C CA . LEU B 1 86 ? 13.008 11.625 1.754 1 98.75 86 LEU B CA 1
ATOM 2503 C C . LEU B 1 86 ? 12.602 10.156 1.671 1 98.75 86 LEU B C 1
ATOM 2505 O O . LEU B 1 86 ? 11.555 9.766 2.186 1 98.75 86 LEU B O 1
ATOM 2509 N N . TYR B 1 87 ? 13.344 9.367 0.953 1 98.44 87 TYR B N 1
ATOM 2510 C CA . TYR B 1 87 ? 13.211 7.918 0.836 1 98.44 87 TYR B CA 1
ATOM 2511 C C . TYR B 1 87 ? 14.57 7.254 0.652 1 98.44 87 TYR B C 1
ATOM 2513 O O . TYR B 1 87 ? 14.945 6.898 -0.467 1 98.44 87 TYR B O 1
ATOM 2521 N N . PRO B 1 88 ? 15.25 7.07 1.756 1 96.5 88 PRO B N 1
ATOM 2522 C CA . PRO B 1 88 ? 16.641 6.641 1.696 1 96.5 88 PRO B CA 1
ATOM 2523 C C . PRO B 1 88 ? 16.812 5.281 1.024 1 96.5 88 PRO B C 1
ATOM 2525 O O . PRO B 1 88 ? 15.836 4.562 0.819 1 96.5 88 PRO B O 1
ATOM 2528 N N . THR B 1 89 ? 18.078 4.926 0.726 1 94.06 89 THR B N 1
ATOM 2529 C CA . THR B 1 89 ? 18.344 3.693 -0.01 1 94.06 89 THR B CA 1
ATOM 2530 C C . THR B 1 89 ? 18.609 2.537 0.949 1 94.06 89 THR B C 1
ATOM 2532 O O . THR B 1 89 ? 18.578 1.372 0.55 1 94.06 89 THR B O 1
ATOM 2535 N N . ASP B 1 90 ? 18.859 2.881 2.203 1 95.94 90 ASP B N 1
ATOM 2536 C CA . ASP B 1 90 ? 19.078 1.822 3.184 1 95.94 90 ASP B CA 1
ATOM 2537 C C . ASP B 1 90 ? 17.828 0.963 3.363 1 95.94 90 ASP B C 1
ATOM 2539 O O . ASP B 1 90 ? 16.766 1.478 3.691 1 95.94 90 ASP B O 1
ATOM 2543 N N . PRO B 1 91 ? 17.953 -0.37 3.195 1 97 91 PRO B N 1
ATOM 2544 C CA . PRO B 1 91 ? 16.781 -1.237 3.219 1 97 91 PRO B CA 1
ATOM 2545 C C . PRO B 1 91 ? 16.047 -1.203 4.559 1 97 91 PRO B C 1
ATOM 2547 O O . PRO B 1 91 ? 14.812 -1.25 4.598 1 97 91 PRO B O 1
ATOM 2550 N N . MET B 1 92 ? 16.781 -1.125 5.625 1 97.31 92 MET B N 1
ATOM 2551 C CA . MET B 1 92 ? 16.141 -1.102 6.941 1 97.31 92 MET B CA 1
ATOM 2552 C C . MET B 1 92 ? 15.383 0.201 7.152 1 97.31 92 MET B C 1
ATOM 2554 O O . MET B 1 92 ? 14.266 0.193 7.676 1 97.31 92 MET B O 1
ATOM 2558 N N . GLU B 1 93 ? 15.961 1.328 6.738 1 97.62 93 GLU B N 1
ATOM 2559 C CA . GLU B 1 93 ? 15.258 2.607 6.82 1 97.62 93 GLU B CA 1
ATOM 2560 C C . GLU B 1 93 ? 14 2.604 5.961 1 97.62 93 GLU B C 1
ATOM 2562 O O . GLU B 1 93 ? 12.945 3.064 6.395 1 97.62 93 GLU B O 1
ATOM 2567 N N . ARG B 1 94 ? 14.094 2.029 4.766 1 98 94 ARG B N 1
ATOM 2568 C CA . ARG B 1 94 ? 12.938 1.953 3.873 1 98 94 ARG B CA 1
ATOM 2569 C C . ARG B 1 94 ? 11.852 1.055 4.457 1 98 94 ARG B C 1
ATOM 2571 O O . ARG B 1 94 ? 10.664 1.328 4.301 1 98 94 ARG B O 1
ATOM 2578 N N . LEU B 1 95 ? 12.266 0.006 5.117 1 98.62 95 LEU B N 1
ATOM 2579 C CA . LEU B 1 95 ? 11.297 -0.879 5.762 1 98.62 95 LEU B CA 1
ATOM 2580 C C . LEU B 1 95 ? 10.461 -0.117 6.777 1 98.62 95 LEU B C 1
ATOM 2582 O O . LEU B 1 95 ? 9.227 -0.235 6.785 1 98.62 95 LEU B O 1
ATOM 2586 N N . ARG B 1 96 ? 11.125 0.679 7.562 1 98.5 96 ARG B N 1
ATOM 2587 C CA . ARG B 1 96 ? 10.414 1.439 8.586 1 98.5 96 ARG B CA 1
ATOM 2588 C C . ARG B 1 96 ? 9.484 2.469 7.949 1 98.5 96 ARG B C 1
ATOM 2590 O O . ARG B 1 96 ? 8.344 2.635 8.391 1 98.5 96 ARG B O 1
ATOM 2597 N N . ILE B 1 97 ? 9.953 3.1 6.938 1 98.81 97 ILE B N 1
ATOM 2598 C CA . ILE B 1 97 ? 9.148 4.078 6.219 1 98.81 97 ILE B CA 1
ATOM 2599 C C . ILE B 1 97 ? 7.926 3.395 5.605 1 98.81 97 ILE B C 1
ATOM 2601 O O . ILE B 1 97 ? 6.793 3.852 5.785 1 98.81 97 ILE B O 1
ATOM 2605 N N . ASP B 1 98 ? 8.164 2.287 4.973 1 98.75 98 ASP B N 1
ATOM 2606 C CA . ASP B 1 98 ? 7.086 1.583 4.277 1 98.75 98 ASP B CA 1
ATOM 2607 C C . ASP B 1 98 ? 6.078 1.005 5.27 1 98.75 98 ASP B C 1
ATOM 2609 O O . ASP B 1 98 ? 4.883 0.944 4.984 1 98.75 98 ASP B O 1
ATOM 2613 N N . GLU B 1 99 ? 6.52 0.576 6.422 1 98.56 99 GLU B N 1
ATOM 2614 C CA . GLU B 1 99 ? 5.613 0.135 7.48 1 98.56 99 GLU B CA 1
ATOM 2615 C C . GLU B 1 99 ? 4.629 1.237 7.859 1 98.56 99 GLU B C 1
ATOM 2617 O O . GLU B 1 99 ? 3.43 0.988 7.992 1 98.56 99 GLU B O 1
ATOM 2622 N N . LEU B 1 100 ? 5.176 2.34 8.031 1 98.75 100 LEU B N 1
ATOM 2623 C CA . LEU B 1 100 ? 4.348 3.477 8.414 1 98.75 100 LEU B CA 1
ATOM 2624 C C . LEU B 1 100 ? 3.383 3.85 7.297 1 98.75 100 LEU B C 1
ATOM 2626 O O . LEU B 1 100 ? 2.189 4.051 7.543 1 98.75 100 LEU B O 1
ATOM 2630 N N . LEU B 1 101 ? 3.93 3.912 6.082 1 98.69 101 LEU B N 1
ATOM 2631 C CA . LEU B 1 101 ? 3.086 4.254 4.941 1 98.69 101 LEU B CA 1
ATOM 2632 C C . LEU B 1 101 ? 1.914 3.287 4.824 1 98.69 101 LEU B C 1
ATOM 2634 O O . LEU B 1 101 ? 0.772 3.709 4.625 1 98.69 101 LEU B O 1
ATOM 2638 N N . GLU B 1 102 ? 2.203 2.014 4.945 1 98.44 102 GLU B N 1
ATOM 2639 C CA . GLU B 1 102 ? 1.145 1.013 4.84 1 98.44 102 GLU B CA 1
ATOM 2640 C C . GLU B 1 102 ? 0.177 1.104 6.016 1 98.44 102 GLU B C 1
ATOM 2642 O O . GLU B 1 102 ? -1.018 0.839 5.863 1 98.44 102 GLU B O 1
ATOM 2647 N N . THR B 1 103 ? 0.661 1.405 7.172 1 98.44 103 THR B N 1
ATOM 2648 C CA . THR B 1 103 ? -0.192 1.615 8.336 1 98.44 103 THR B CA 1
ATOM 2649 C C . THR B 1 103 ? -1.142 2.787 8.109 1 98.44 103 THR B C 1
ATOM 2651 O O . THR B 1 103 ? -2.334 2.695 8.414 1 98.44 103 THR B O 1
ATOM 2654 N N . PHE B 1 104 ? -0.605 3.83 7.531 1 97.94 104 PHE B N 1
ATOM 2655 C CA . PHE B 1 104 ? -1.42 5 7.219 1 97.94 104 PHE B CA 1
ATOM 2656 C C . PHE B 1 104 ? -2.457 4.668 6.152 1 97.94 104 PHE B C 1
ATOM 2658 O O . PHE B 1 104 ? -3.578 5.18 6.191 1 97.94 104 PHE B O 1
ATOM 2665 N N . ALA B 1 105 ? -2.078 3.852 5.223 1 96.56 105 ALA B N 1
ATOM 2666 C CA . ALA B 1 105 ? -3.027 3.398 4.207 1 96.56 105 ALA B CA 1
ATOM 2667 C C . ALA B 1 105 ? -4.195 2.654 4.844 1 96.56 105 ALA B C 1
ATOM 2669 O O . ALA B 1 105 ? -5.348 2.84 4.449 1 96.56 105 ALA B O 1
ATOM 2670 N N . ASP B 1 106 ? -3.92 1.823 5.848 1 96.25 106 ASP B N 1
ATOM 2671 C CA . ASP B 1 106 ? -4.969 1.117 6.578 1 96.25 106 ASP B CA 1
ATOM 2672 C C . ASP B 1 106 ? -5.922 2.098 7.258 1 96.25 106 ASP B C 1
ATOM 2674 O O . ASP B 1 106 ? -7.141 1.947 7.168 1 96.25 106 ASP B O 1
ATOM 2678 N N . MET B 1 107 ? -5.344 3.082 7.898 1 96.56 107 MET B N 1
ATOM 2679 C CA . MET B 1 107 ? -6.133 4.082 8.609 1 96.56 107 MET B CA 1
ATOM 2680 C C . MET B 1 107 ? -7.035 4.848 7.645 1 96.56 107 MET B C 1
ATOM 2682 O O . MET B 1 107 ? -8.219 5.062 7.934 1 96.56 107 MET B O 1
ATOM 2686 N N . ARG B 1 108 ? -6.449 5.211 6.559 1 95.38 108 ARG B N 1
ATOM 2687 C CA . ARG B 1 108 ? -7.199 5.957 5.555 1 95.38 108 ARG B CA 1
ATOM 2688 C C . ARG B 1 108 ? -8.367 5.129 5.023 1 95.38 108 ARG B C 1
ATOM 2690 O O . ARG B 1 108 ? -9.469 5.648 4.84 1 95.38 108 ARG B O 1
ATOM 2697 N N . GLU B 1 109 ? -8.094 3.912 4.754 1 93.31 109 GLU B N 1
ATOM 2698 C CA . GLU B 1 109 ? -9.133 3.043 4.207 1 93.31 109 GLU B CA 1
ATOM 2699 C C . GLU B 1 109 ? -10.289 2.879 5.195 1 93.31 109 GLU B C 1
ATOM 2701 O O . GLU B 1 109 ? -11.461 2.92 4.801 1 93.31 109 GLU B O 1
ATOM 2706 N N . LYS B 1 110 ? -9.992 2.695 6.469 1 94.88 110 LYS B N 1
ATOM 2707 C CA . LYS B 1 110 ? -11.031 2.582 7.492 1 94.88 110 LYS B CA 1
ATOM 2708 C C . LYS B 1 110 ? -11.867 3.855 7.566 1 94.88 110 LYS B C 1
ATOM 2710 O O . LYS B 1 110 ? -13.078 3.795 7.758 1 94.88 110 LYS B O 1
ATOM 2715 N N . THR B 1 111 ? -11.234 4.961 7.441 1 96.06 111 THR B N 1
ATOM 2716 C CA . THR B 1 111 ? -11.93 6.246 7.461 1 96.06 111 THR B CA 1
ATOM 2717 C C . THR B 1 111 ? -12.828 6.395 6.238 1 96.06 111 THR B C 1
ATOM 2719 O O . THR B 1 111 ? -13.984 6.805 6.355 1 96.06 111 THR B O 1
ATOM 2722 N N . ARG B 1 112 ? -12.297 6.051 5.07 1 92 112 ARG B N 1
ATOM 2723 C CA . ARG B 1 112 ? -13.023 6.176 3.809 1 92 112 ARG B CA 1
ATOM 2724 C C . ARG B 1 112 ? -14.297 5.332 3.826 1 92 112 ARG B C 1
ATOM 2726 O O . ARG B 1 112 ? -15.336 5.766 3.336 1 92 112 ARG B O 1
ATOM 2733 N N . LEU B 1 113 ? -14.242 4.113 4.383 1 89.94 113 LEU B N 1
ATOM 2734 C CA . LEU B 1 113 ? -15.375 3.197 4.43 1 89.94 113 LEU B CA 1
ATOM 2735 C C . LEU B 1 113 ? -16.516 3.789 5.242 1 89.94 113 LEU B C 1
ATOM 2737 O O . LEU B 1 113 ? -17.688 3.613 4.898 1 89.94 113 LEU B O 1
ATOM 2741 N N . VAL B 1 114 ? -16.188 4.488 6.285 1 94.38 114 VAL B N 1
ATOM 2742 C CA . VAL B 1 114 ? -17.203 5.117 7.109 1 94.38 114 VAL B CA 1
ATOM 2743 C C . VAL B 1 114 ? -17.766 6.352 6.395 1 94.38 114 VAL B C 1
ATOM 2745 O O . VAL B 1 114 ? -18.969 6.594 6.41 1 94.38 114 VAL B O 1
ATOM 2748 N N . LYS B 1 115 ? -16.875 7.055 5.762 1 92.62 115 LYS B N 1
ATOM 2749 C CA . LYS B 1 115 ? -17.25 8.289 5.078 1 92.62 115 LYS B CA 1
ATOM 2750 C C . LYS B 1 115 ? -18.297 8.023 4.004 1 92.62 115 LYS B C 1
ATOM 2752 O O . LYS B 1 115 ? -19.188 8.844 3.777 1 92.62 115 LYS B O 1
ATOM 2757 N N . ILE B 1 116 ? -18.328 6.859 3.395 1 90.69 116 ILE B N 1
ATOM 2758 C CA . ILE B 1 116 ? -19.203 6.621 2.244 1 90.69 116 ILE B CA 1
ATOM 2759 C C . ILE B 1 116 ? -20.469 5.918 2.697 1 90.69 116 ILE B C 1
ATOM 2761 O O . ILE B 1 116 ? -21.344 5.613 1.879 1 90.69 116 ILE B O 1
ATOM 2765 N N . MET B 1 117 ? -20.547 5.621 3.994 1 92.5 117 MET B N 1
ATOM 2766 C CA . MET B 1 117 ? -21.781 5.047 4.516 1 92.5 117 MET B CA 1
ATOM 2767 C C . MET B 1 117 ? -22.938 6.031 4.391 1 92.5 117 MET B C 1
ATOM 2769 O O . MET B 1 117 ? -22.75 7.242 4.531 1 92.5 117 MET B O 1
ATOM 2773 N N . PRO B 1 118 ? -24.125 5.43 4.129 1 93.19 118 PRO B N 1
ATOM 2774 C CA . PRO B 1 118 ? -25.297 6.305 4.156 1 93.19 118 PRO B CA 1
ATOM 2775 C C . PRO B 1 118 ? -25.547 6.91 5.539 1 93.19 118 PRO B C 1
ATOM 2777 O O . PRO B 1 118 ? -25.281 6.266 6.555 1 93.19 118 PRO B O 1
ATOM 2780 N N . ASP B 1 119 ? -26.156 8.078 5.461 1 94.31 119 ASP B N 1
ATOM 2781 C CA . ASP B 1 119 ? -26.5 8.719 6.723 1 94.31 119 ASP B CA 1
ATOM 2782 C C . ASP B 1 119 ? -27.469 7.859 7.531 1 94.31 119 ASP B C 1
ATOM 2784 O O . ASP B 1 119 ? -28.344 7.188 6.965 1 94.31 119 ASP B O 1
ATOM 2788 N N . GLY B 1 120 ? -27.25 7.895 8.875 1 96.12 120 GLY B N 1
ATOM 2789 C CA . GLY B 1 120 ? -28.109 7.133 9.766 1 96.12 120 GLY B CA 1
ATOM 2790 C C . GLY B 1 120 ? -27.375 6.621 11 1 96.12 120 GLY B C 1
ATOM 2791 O O . GLY B 1 120 ? -26.203 6.938 11.211 1 96.12 120 GLY B O 1
ATOM 2792 N N . PRO B 1 121 ? -28.125 5.895 11.742 1 96.62 121 PRO B N 1
ATOM 2793 C CA . PRO B 1 121 ? -27.578 5.418 13.016 1 96.62 121 PRO B CA 1
ATOM 2794 C C . PRO B 1 121 ? -26.344 4.535 12.828 1 96.62 121 PRO B C 1
ATOM 2796 O O . PRO B 1 121 ? -25.422 4.574 13.641 1 96.62 121 PRO B O 1
ATOM 2799 N N . ALA B 1 122 ? -26.359 3.777 11.812 1 95.06 122 ALA B N 1
ATOM 2800 C CA . ALA B 1 122 ? -25.219 2.9 11.562 1 95.06 122 ALA B CA 1
ATOM 2801 C C . ALA B 1 122 ? -23.969 3.711 11.281 1 95.06 122 ALA B C 1
ATOM 2803 O O . ALA B 1 122 ? -22.875 3.379 11.766 1 95.06 122 ALA B O 1
ATOM 2804 N N . ARG B 1 123 ? -24.109 4.703 10.469 1 95.69 123 ARG B N 1
ATOM 2805 C CA . ARG B 1 123 ? -22.969 5.586 10.188 1 95.69 123 ARG B CA 1
ATOM 2806 C C . ARG B 1 123 ? -22.516 6.305 11.453 1 95.69 123 ARG B C 1
ATOM 2808 O O . ARG B 1 123 ? -21.312 6.402 11.711 1 95.69 123 ARG B O 1
ATOM 2815 N N . ASP B 1 124 ? -23.453 6.785 12.18 1 96.56 124 ASP B N 1
ATOM 2816 C CA . ASP B 1 124 ? -23.125 7.473 13.422 1 96.56 124 ASP B CA 1
ATOM 2817 C C . ASP B 1 124 ? -22.344 6.562 14.367 1 96.56 124 ASP B C 1
ATOM 2819 O O . ASP B 1 124 ? -21.359 6.992 14.984 1 96.56 124 ASP B O 1
ATOM 2823 N N . ALA B 1 125 ? -22.812 5.355 14.453 1 97.31 125 ALA B N 1
ATOM 2824 C CA . ALA B 1 125 ? -22.125 4.379 15.289 1 97.31 125 ALA B CA 1
ATOM 2825 C C . ALA B 1 125 ? -20.703 4.117 14.766 1 97.31 125 ALA B C 1
ATOM 2827 O O . ALA B 1 125 ? -19.766 3.975 15.547 1 97.31 125 ALA B O 1
ATOM 2828 N N . ALA B 1 126 ? -20.578 4.09 13.484 1 97.06 126 ALA B N 1
ATOM 2829 C CA . ALA B 1 126 ? -19.266 3.846 12.859 1 97.06 126 ALA B CA 1
ATOM 2830 C C . ALA B 1 126 ? -18.328 5.016 13.094 1 97.06 126 ALA B C 1
ATOM 2832 O O . ALA B 1 126 ? -17.125 4.82 13.312 1 97.06 126 ALA B O 1
ATOM 2833 N N . ILE B 1 127 ? -18.859 6.188 13 1 96.69 127 ILE B N 1
ATOM 2834 C CA . ILE B 1 127 ? -18.062 7.379 13.266 1 96.69 127 ILE B CA 1
ATOM 2835 C C . ILE B 1 127 ? -17.562 7.359 14.711 1 96.69 127 ILE B C 1
ATOM 2837 O O . ILE B 1 127 ? -16.391 7.641 14.969 1 96.69 127 ILE B O 1
ATOM 2841 N N . SER B 1 128 ? -18.453 7.035 15.602 1 96.75 128 SER B N 1
ATOM 2842 C CA . SER B 1 128 ? -18.094 6.926 17 1 96.75 128 SER B CA 1
ATOM 2843 C C . SER B 1 128 ? -17.016 5.871 17.219 1 96.75 128 SER B C 1
ATOM 2845 O O . SER B 1 128 ? -16.078 6.078 17.984 1 96.75 128 SER B O 1
ATOM 2847 N N . GLU B 1 129 ? -17.109 4.762 16.531 1 97.5 129 GLU B N 1
ATOM 2848 C CA . GLU B 1 129 ? -16.109 3.699 16.625 1 97.5 129 GLU B CA 1
ATOM 2849 C C . GLU B 1 129 ? -14.758 4.168 16.094 1 97.5 129 GLU B C 1
ATOM 2851 O O . GLU B 1 129 ? -13.719 3.83 16.656 1 97.5 129 GLU B O 1
ATOM 2856 N N . LEU B 1 130 ? -14.773 4.914 15.047 1 97.12 130 LEU B N 1
ATOM 2857 C CA . LEU B 1 130 ? -13.531 5.48 14.516 1 97.12 130 LEU B CA 1
ATOM 2858 C C . LEU B 1 130 ? -12.828 6.324 15.57 1 97.12 130 LEU B C 1
ATOM 2860 O O . LEU B 1 130 ? -11.648 6.102 15.867 1 97.12 130 LEU B O 1
ATOM 2864 N N . ALA B 1 131 ? -13.57 7.238 16.141 1 95.62 131 ALA B N 1
ATOM 2865 C CA . ALA B 1 131 ? -13.008 8.242 17.047 1 95.62 131 ALA B CA 1
ATOM 2866 C C . ALA B 1 131 ? -12.57 7.617 18.359 1 95.62 131 ALA B C 1
ATOM 2868 O O . ALA B 1 131 ? -11.562 8.023 18.938 1 95.62 131 ALA B O 1
ATOM 2869 N N . ASN B 1 132 ? -13.281 6.594 18.781 1 96.62 132 ASN B N 1
ATOM 2870 C CA . ASN B 1 132 ? -13.078 6.109 20.156 1 96.62 132 ASN B CA 1
ATOM 2871 C C . ASN B 1 132 ? -12.242 4.832 20.172 1 96.62 132 ASN B C 1
ATOM 2873 O O . ASN B 1 132 ? -11.703 4.457 21.219 1 96.62 132 ASN B O 1
ATOM 2877 N N . THR B 1 133 ? -12.188 4.141 19.031 1 97.31 133 THR B N 1
ATOM 2878 C CA . THR B 1 133 ? -11.516 2.844 19.031 1 97.31 133 THR B CA 1
ATOM 2879 C C . THR B 1 133 ? -10.461 2.779 17.938 1 97.31 133 THR B C 1
ATOM 2881 O O . THR B 1 133 ? -9.281 2.564 18.219 1 97.31 133 THR B O 1
ATOM 2884 N N . THR B 1 134 ? -10.852 3.084 16.75 1 97.69 134 THR B N 1
ATOM 2885 C CA . THR B 1 134 ? -9.992 2.85 15.594 1 97.69 134 THR B CA 1
ATOM 2886 C C . THR B 1 134 ? -8.805 3.812 15.594 1 97.69 134 THR B C 1
ATOM 2888 O O . THR B 1 134 ? -7.652 3.385 15.531 1 97.69 134 THR B O 1
ATOM 2891 N N . TYR B 1 135 ? -9.102 5.105 15.656 1 97.81 135 TYR B N 1
ATOM 2892 C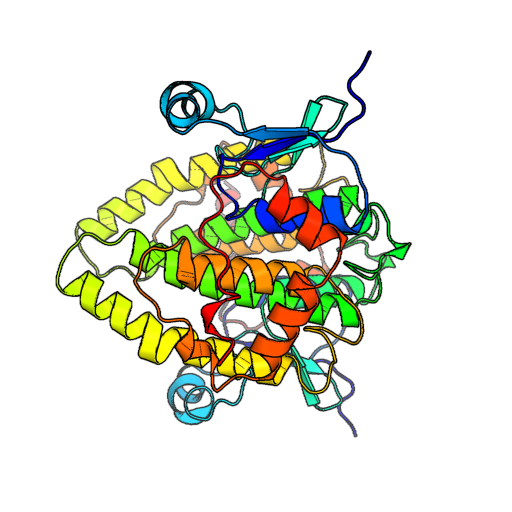 CA . TYR B 1 135 ? -8.023 6.082 15.617 1 97.81 135 TYR B CA 1
ATOM 2893 C C . TYR B 1 135 ? -7.09 5.922 16.812 1 97.81 135 TYR B C 1
ATOM 2895 O O . TYR B 1 135 ? -5.867 5.852 16.656 1 97.81 135 TYR B O 1
ATOM 2903 N N . PRO B 1 136 ? -7.594 5.781 18.047 1 97.81 136 PRO B N 1
ATOM 2904 C CA . PRO B 1 136 ? -6.711 5.57 19.203 1 97.81 136 PRO B CA 1
ATOM 2905 C C . PRO B 1 136 ? -5.832 4.332 19.047 1 97.81 136 PRO B C 1
ATOM 2907 O O . PRO B 1 136 ? -4.66 4.348 19.438 1 97.81 136 PRO B O 1
ATOM 2910 N N . PHE B 1 137 ? -6.371 3.242 18.5 1 97.81 137 PHE B N 1
ATOM 2911 C CA . PHE B 1 137 ? -5.594 2.039 18.234 1 97.81 137 PHE B CA 1
ATOM 2912 C C . PHE B 1 137 ? -4.383 2.359 17.359 1 97.81 137 PHE B C 1
ATOM 2914 O O . PHE B 1 137 ? -3.248 2.039 17.734 1 97.81 137 PHE B O 1
ATOM 2921 N N . TYR B 1 138 ? -4.594 3.006 16.266 1 98.25 138 TYR B N 1
ATOM 2922 C CA . TYR B 1 138 ? -3.521 3.305 15.328 1 98.25 138 TYR B CA 1
ATOM 2923 C C . TYR B 1 138 ? -2.58 4.359 15.891 1 98.25 138 TYR B C 1
ATOM 2925 O O . TYR B 1 138 ? -1.36 4.262 15.734 1 98.25 138 TYR B O 1
ATOM 2933 N N . PHE B 1 139 ? -3.154 5.418 16.516 1 98.25 139 PHE B N 1
ATOM 2934 C CA . PHE B 1 139 ? -2.324 6.488 17.062 1 98.25 139 PHE B CA 1
ATOM 2935 C C . PHE B 1 139 ? -1.355 5.941 18.094 1 98.25 139 PHE B C 1
ATOM 2937 O O . PHE B 1 139 ? -0.168 6.273 18.078 1 98.25 139 PHE B O 1
ATOM 2944 N N . GLU B 1 140 ? -1.82 5.078 18.969 1 98.12 140 GLU B N 1
ATOM 2945 C CA . GLU B 1 140 ? -0.974 4.473 19.984 1 98.12 140 GLU B CA 1
ATOM 2946 C C . GLU B 1 140 ? 0.14 3.639 19.359 1 98.12 140 GLU B C 1
ATOM 2948 O O . GLU B 1 140 ? 1.294 3.715 19.781 1 98.12 140 GLU B O 1
ATOM 2953 N N . ARG B 1 141 ? -0.222 2.885 18.438 1 97.94 141 ARG B N 1
ATOM 2954 C CA . ARG B 1 141 ? 0.741 1.987 17.797 1 97.94 141 ARG B CA 1
ATOM 2955 C C . ARG B 1 141 ? 1.771 2.77 17 1 97.94 141 ARG B C 1
ATOM 2957 O O . ARG B 1 141 ? 2.957 2.436 17 1 97.94 141 ARG B O 1
ATOM 2964 N N . VAL B 1 142 ? 1.316 3.797 16.312 1 98.25 142 VAL B N 1
ATOM 2965 C CA . VAL B 1 142 ? 2.24 4.629 15.547 1 98.25 142 VAL B CA 1
ATOM 2966 C C . VAL B 1 142 ? 3.215 5.324 16.5 1 98.25 142 VAL B C 1
ATOM 2968 O O . VAL B 1 142 ? 4.41 5.426 16.203 1 98.25 142 VAL B O 1
ATOM 2971 N N . GLU B 1 143 ? 2.758 5.789 17.672 1 98.12 143 GLU B N 1
ATOM 2972 C CA . GLU B 1 143 ? 3.639 6.336 18.688 1 98.12 143 GLU B CA 1
ATOM 2973 C C . GLU B 1 143 ? 4.742 5.348 19.062 1 98.12 143 GLU B C 1
ATOM 2975 O O . GLU B 1 143 ? 5.906 5.73 19.188 1 98.12 143 GLU B O 1
ATOM 2980 N N . ARG B 1 144 ? 4.336 4.137 19.188 1 96.94 144 ARG B N 1
ATOM 2981 C CA . ARG B 1 144 ? 5.293 3.1 19.547 1 96.94 144 ARG B CA 1
ATOM 2982 C C . ARG B 1 144 ? 6.285 2.85 18.422 1 96.94 144 ARG B C 1
ATOM 2984 O O . ARG B 1 144 ? 7.48 2.672 18.672 1 96.94 144 ARG B O 1
ATOM 2991 N N . MET B 1 145 ? 5.812 2.846 17.234 1 97 145 MET B N 1
ATOM 2992 C CA . MET B 1 145 ? 6.672 2.615 16.078 1 97 145 MET B CA 1
ATOM 2993 C C . MET B 1 145 ? 7.699 3.73 15.922 1 97 145 MET B C 1
ATOM 2995 O O . MET B 1 145 ? 8.836 3.486 15.508 1 97 145 MET B O 1
ATOM 2999 N N . ILE B 1 146 ? 7.301 4.93 16.219 1 97.75 146 ILE B N 1
ATOM 3000 C CA . ILE B 1 146 ? 8.188 6.082 16.141 1 97.75 146 ILE B CA 1
ATOM 3001 C C . ILE B 1 146 ? 9.328 5.938 17.141 1 97.75 146 ILE B C 1
ATOM 3003 O O . ILE B 1 146 ? 10.477 6.289 16.844 1 97.75 146 ILE B O 1
ATOM 3007 N N . GLY B 1 147 ? 9.016 5.418 18.281 1 96.5 147 GLY B N 1
ATOM 3008 C CA . GLY B 1 147 ? 10.031 5.234 19.297 1 96.5 147 GLY B CA 1
ATOM 3009 C C . GLY B 1 147 ? 10.664 6.539 19.75 1 96.5 147 GLY B C 1
ATOM 3010 O O . GLY B 1 147 ? 9.961 7.5 20.062 1 96.5 147 GLY B O 1
ATOM 3011 N N . ASP B 1 148 ? 11.961 6.562 19.734 1 96.56 148 ASP B N 1
ATOM 3012 C CA . ASP B 1 148 ? 12.672 7.738 20.219 1 96.56 148 ASP B CA 1
ATOM 3013 C C . ASP B 1 148 ? 13.164 8.602 19.062 1 96.56 148 ASP B C 1
ATOM 3015 O O . ASP B 1 148 ? 13.969 9.516 19.266 1 96.56 148 ASP B O 1
ATOM 3019 N N . ASN B 1 149 ? 12.727 8.336 17.922 1 97.56 149 ASN B N 1
ATOM 3020 C CA . ASN B 1 149 ? 13.148 9.086 16.75 1 97.56 149 ASN B CA 1
ATOM 3021 C C . ASN B 1 149 ? 12.633 10.523 16.781 1 97.56 149 ASN B C 1
ATOM 3023 O O . ASN B 1 149 ? 11.578 10.797 17.359 1 97.56 149 ASN B O 1
ATOM 3027 N N . LYS B 1 150 ? 13.328 11.398 16.188 1 97.81 150 LYS B N 1
ATOM 3028 C CA . LYS B 1 150 ? 12.875 12.781 16.031 1 97.81 150 LYS B CA 1
ATOM 3029 C C . LYS B 1 150 ? 11.711 12.859 15.047 1 97.81 150 LYS B C 1
ATOM 3031 O O . LYS B 1 150 ? 10.742 13.594 15.281 1 97.81 150 LYS B O 1
ATOM 3036 N N . TYR B 1 151 ? 11.859 12.117 13.992 1 98.38 151 TYR B N 1
ATOM 3037 C CA . TYR B 1 151 ? 10.805 12.008 12.984 1 98.38 151 TYR B CA 1
ATOM 3038 C C . TYR B 1 151 ? 10.156 10.633 13.023 1 98.38 151 TYR B C 1
ATOM 3040 O O . TYR B 1 151 ? 10.375 9.859 13.961 1 98.38 151 TYR B O 1
ATOM 3048 N N . SER B 1 152 ? 9.234 10.305 12.062 1 98.19 152 SER B N 1
ATOM 3049 C CA . SER B 1 152 ? 8.445 9.078 12.102 1 98.19 152 SER B CA 1
ATOM 3050 C C . SER B 1 152 ? 9.328 7.844 11.969 1 98.19 152 SER B C 1
ATOM 3052 O O . SER B 1 152 ? 9.086 6.824 12.625 1 98.19 152 SER B O 1
ATOM 3054 N N . ALA B 1 153 ? 10.383 7.977 11.102 1 97.75 153 ALA B N 1
ATOM 3055 C CA . ALA B 1 153 ? 11.172 6.785 10.789 1 97.75 153 ALA B CA 1
ATOM 3056 C C . ALA B 1 153 ? 12.656 7.02 11.062 1 97.75 153 ALA B C 1
ATOM 3058 O O . ALA B 1 153 ? 13.508 6.336 10.5 1 97.75 153 ALA B O 1
ATOM 3059 N N . GLY B 1 154 ? 13.023 7.977 11.828 1 97.38 154 GLY B N 1
ATOM 3060 C CA . GLY B 1 154 ? 14.406 8.297 12.141 1 97.38 154 GLY B CA 1
ATOM 3061 C C . GLY B 1 154 ? 14.617 9.758 12.5 1 97.38 154 GLY B C 1
ATOM 3062 O O . GLY B 1 154 ? 13.711 10.406 13.031 1 97.38 154 GLY B O 1
ATOM 3063 N N . ASP B 1 155 ? 15.789 10.203 12.148 1 97.25 155 ASP B N 1
ATOM 3064 C CA . ASP B 1 155 ? 16.172 11.531 12.617 1 97.25 155 ASP B CA 1
ATOM 3065 C C . ASP B 1 155 ? 15.969 12.578 11.523 1 97.25 155 ASP B C 1
ATOM 3067 O O . ASP B 1 155 ? 16.203 13.766 11.742 1 97.25 155 ASP B O 1
ATOM 3071 N N . HIS B 1 156 ? 15.508 12.133 10.438 1 97.25 156 HIS B N 1
ATOM 3072 C CA . HIS B 1 156 ? 15.352 13.055 9.312 1 97.25 156 HIS B CA 1
ATOM 3073 C C . HIS B 1 156 ? 13.953 12.938 8.711 1 97.25 156 HIS B C 1
ATOM 3075 O O . HIS B 1 156 ? 13.289 11.914 8.852 1 97.25 156 HIS B O 1
ATOM 3081 N N . LEU B 1 157 ? 13.586 14.023 8.031 1 98.69 157 LEU B N 1
ATOM 3082 C CA . LEU B 1 157 ? 12.305 14.07 7.332 1 98.69 157 LEU B CA 1
ATOM 3083 C C . LEU B 1 157 ? 12.242 13.031 6.223 1 98.69 157 LEU B C 1
ATOM 3085 O O . LEU B 1 157 ? 13.195 12.883 5.453 1 98.69 157 LEU B O 1
ATOM 3089 N N . THR B 1 158 ? 11.195 12.258 6.176 1 98.88 158 THR B N 1
ATOM 3090 C CA . THR B 1 158 ? 10.938 11.312 5.09 1 98.88 158 THR B CA 1
ATOM 3091 C C . THR B 1 158 ? 9.508 11.445 4.59 1 98.88 158 THR B C 1
ATOM 3093 O O . THR B 1 158 ? 8.711 12.211 5.145 1 98.88 158 THR B O 1
ATOM 3096 N N . ILE B 1 159 ? 9.156 10.695 3.594 1 98.88 159 ILE B N 1
ATOM 3097 C CA . ILE B 1 159 ? 7.805 10.719 3.035 1 98.88 159 ILE B CA 1
ATOM 3098 C C . ILE B 1 159 ? 6.816 10.148 4.047 1 98.88 159 ILE B C 1
ATOM 3100 O O . ILE B 1 159 ? 5.609 10.359 3.936 1 98.88 159 ILE B O 1
ATOM 3104 N N . ALA B 1 160 ? 7.258 9.375 5.027 1 98.88 160 ALA B N 1
ATOM 3105 C CA . ALA B 1 160 ? 6.359 8.914 6.086 1 98.88 160 ALA B CA 1
ATOM 3106 C C . ALA B 1 160 ? 5.816 10.086 6.895 1 98.88 160 ALA B C 1
ATOM 3108 O O . ALA B 1 160 ? 4.648 10.102 7.281 1 98.88 160 ALA B O 1
ATOM 3109 N N . ASP B 1 161 ? 6.648 11.078 7.133 1 98.88 161 ASP B N 1
ATOM 3110 C CA . ASP B 1 161 ? 6.219 12.258 7.879 1 98.88 161 ASP B CA 1
ATOM 3111 C C . ASP B 1 161 ? 5.223 13.086 7.07 1 98.88 161 ASP B C 1
ATOM 3113 O O . ASP B 1 161 ? 4.223 13.562 7.609 1 98.88 161 ASP B O 1
ATOM 3117 N N . LEU B 1 162 ? 5.539 13.266 5.812 1 98.81 162 LEU B N 1
ATOM 3118 C CA . LEU B 1 162 ? 4.652 14.031 4.945 1 98.81 162 LEU B CA 1
ATOM 3119 C C . LEU B 1 162 ? 3.287 13.359 4.832 1 98.81 162 LEU B C 1
ATOM 3121 O O . LEU B 1 162 ? 2.254 14.031 4.871 1 98.81 162 LEU B O 1
ATOM 3125 N N . MET B 1 163 ? 3.295 12.047 4.711 1 98.69 163 MET B N 1
ATOM 3126 C CA . MET B 1 163 ? 2.043 11.305 4.641 1 98.69 163 MET B CA 1
ATOM 3127 C C . MET B 1 163 ? 1.256 11.43 5.941 1 98.69 163 MET B C 1
ATOM 3129 O O . MET B 1 163 ? 0.04 11.625 5.918 1 98.69 163 MET B O 1
ATOM 3133 N N . LEU B 1 164 ? 1.944 11.258 7.074 1 98.19 164 LEU B N 1
ATOM 3134 C CA . LEU B 1 164 ? 1.28 11.383 8.367 1 98.19 164 LEU B CA 1
ATOM 3135 C C . LEU B 1 164 ? 0.61 12.742 8.508 1 98.19 164 LEU B C 1
ATOM 3137 O O . LEU B 1 164 ? -0.53 12.836 8.961 1 98.19 164 LEU B O 1
ATOM 3141 N N . PHE B 1 165 ? 1.315 13.758 8.094 1 97.75 165 PHE B N 1
ATOM 3142 C CA . PHE B 1 165 ? 0.802 15.125 8.133 1 97.75 165 PHE B CA 1
ATOM 3143 C C . PHE B 1 165 ? -0.502 15.234 7.352 1 97.75 165 PHE B C 1
ATOM 3145 O O . PHE B 1 165 ? -1.488 15.781 7.852 1 97.75 165 PHE B O 1
ATOM 3152 N N . VAL B 1 166 ? -0.565 14.656 6.195 1 96.62 166 VAL B N 1
ATOM 3153 C CA . VAL B 1 166 ? -1.705 14.766 5.293 1 96.62 166 VAL B CA 1
ATOM 3154 C C . VAL B 1 166 ? -2.848 13.883 5.789 1 96.62 166 VAL B C 1
ATOM 3156 O O . VAL B 1 166 ? -4.02 14.258 5.688 1 96.62 166 VAL B O 1
ATOM 3159 N N . ILE B 1 167 ? -2.557 12.719 6.285 1 95.62 167 ILE B N 1
ATOM 3160 C CA . ILE B 1 167 ? -3.59 11.805 6.754 1 95.62 167 ILE B CA 1
ATOM 3161 C C . ILE B 1 167 ? -4.328 12.422 7.938 1 95.62 167 ILE B C 1
ATOM 3163 O O . ILE B 1 167 ? -5.551 12.297 8.047 1 95.62 167 ILE B O 1
ATOM 3167 N N . LEU B 1 168 ? -3.576 13.039 8.836 1 93.88 168 LEU B N 1
ATOM 3168 C CA . LEU B 1 168 ? -4.227 13.688 9.969 1 93.88 168 LEU B CA 1
ATOM 3169 C C . LEU B 1 168 ? -5.082 14.867 9.508 1 93.88 168 LEU B C 1
ATOM 3171 O O . LEU B 1 168 ? -6.18 15.078 10.031 1 93.88 168 LEU B O 1
ATOM 3175 N N . ASP B 1 169 ? -4.602 15.578 8.539 1 89.69 169 ASP B N 1
ATOM 3176 C CA . ASP B 1 169 ? -5.418 16.625 7.934 1 89.69 169 ASP B CA 1
ATOM 3177 C C . ASP B 1 169 ? -6.688 16.047 7.312 1 89.69 169 ASP B C 1
ATOM 3179 O O . ASP B 1 169 ? -7.766 16.641 7.434 1 89.69 169 ASP B O 1
ATOM 3183 N N . PHE B 1 170 ? -6.594 14.961 6.637 1 90.56 170 PHE B N 1
ATOM 3184 C CA . PHE B 1 170 ? -7.73 14.273 6.043 1 90.56 170 PHE B CA 1
ATOM 3185 C C . PHE B 1 170 ? -8.742 13.875 7.113 1 90.56 170 PHE B C 1
ATOM 3187 O O . PHE B 1 170 ? -9.938 14.133 6.969 1 90.56 170 PHE B O 1
ATOM 3194 N N . ILE B 1 171 ? -8.273 13.258 8.211 1 90.69 171 ILE B N 1
ATOM 3195 C CA . ILE B 1 171 ? -9.117 12.758 9.281 1 90.69 171 ILE B CA 1
ATOM 3196 C C . ILE B 1 171 ? -9.852 13.914 9.953 1 90.69 171 ILE B C 1
ATOM 3198 O O . ILE B 1 171 ? -11.047 13.828 10.234 1 90.69 171 ILE B O 1
ATOM 3202 N N . PHE B 1 172 ? -9.227 15.031 10.148 1 87.94 172 PHE B N 1
ATOM 3203 C CA . PHE B 1 172 ? -9.766 16.109 10.969 1 87.94 172 PHE B CA 1
ATOM 3204 C C . PHE B 1 172 ? -10.562 17.094 10.109 1 87.94 172 PHE B C 1
ATOM 3206 O O . PHE B 1 172 ? -11.5 17.734 10.602 1 87.94 172 PHE B O 1
ATOM 3213 N N . ASN B 1 173 ? -10.266 17.094 8.789 1 84.62 173 ASN B N 1
ATOM 3214 C CA . ASN B 1 173 ? -10.836 18.188 8.016 1 84.62 173 ASN B CA 1
ATOM 3215 C C . ASN B 1 173 ? -11.547 17.672 6.766 1 84.62 173 ASN B C 1
ATOM 3217 O O . ASN B 1 173 ? -12.648 18.125 6.445 1 84.62 173 ASN B O 1
ATOM 3221 N N . LEU B 1 174 ? -10.961 16.75 6.098 1 82.19 174 LEU B N 1
ATOM 3222 C CA . LEU B 1 174 ? -11.438 16.422 4.762 1 82.19 174 LEU B CA 1
ATOM 3223 C C . LEU B 1 174 ? -12.492 15.32 4.812 1 82.19 174 LEU B C 1
ATOM 3225 O O . LEU B 1 174 ? -13.375 15.258 3.955 1 82.19 174 LEU B O 1
ATOM 3229 N N . ALA B 1 175 ? -12.391 14.484 5.859 1 83.69 175 ALA B N 1
ATOM 3230 C CA . ALA B 1 175 ? -13.328 13.375 5.945 1 83.69 175 ALA B CA 1
ATOM 3231 C C . ALA B 1 175 ? -14.703 13.852 6.402 1 83.69 175 ALA B C 1
ATOM 3233 O O . ALA B 1 175 ? -15.703 13.156 6.223 1 83.69 175 ALA B O 1
ATOM 3234 N N . HIS B 1 176 ? -14.727 15.031 7.109 1 87.31 176 HIS B N 1
ATOM 3235 C CA . HIS B 1 176 ? -15.969 15.648 7.555 1 87.31 176 HIS B CA 1
ATOM 3236 C C . HIS B 1 176 ? -16.75 14.719 8.469 1 87.31 176 HIS B C 1
ATOM 3238 O O . HIS B 1 176 ? -17.969 14.547 8.297 1 87.31 176 HIS B O 1
ATOM 3244 N N . LEU B 1 177 ? -16 14.125 9.344 1 90.44 177 LEU B N 1
ATOM 3245 C CA . LEU B 1 177 ? -16.641 13.203 10.273 1 90.44 177 LEU B CA 1
ATOM 3246 C C . LEU B 1 177 ? -16.734 13.812 11.672 1 90.44 177 LEU B C 1
ATOM 3248 O O . LEU B 1 177 ? -17.188 13.156 12.609 1 90.44 177 LEU B O 1
ATOM 3252 N N . GLY B 1 178 ? -16.25 15.078 11.766 1 89.31 178 GLY B N 1
ATOM 3253 C CA . GLY B 1 178 ? -16.391 15.805 13.016 1 89.31 178 GLY B CA 1
ATOM 3254 C C . GLY B 1 178 ? -15.406 15.344 14.078 1 89.31 178 GLY B C 1
ATOM 3255 O O . GLY B 1 178 ? -15.672 15.477 15.273 1 89.31 178 GLY B O 1
ATOM 3256 N N . THR B 1 179 ? -14.352 14.742 13.703 1 90.56 179 THR B N 1
ATOM 3257 C CA . THR B 1 179 ? -13.336 14.305 14.648 1 90.56 179 THR B CA 1
ATOM 3258 C C . THR B 1 179 ? -12.625 15.492 15.281 1 90.56 179 THR B C 1
ATOM 3260 O O . THR B 1 179 ? -12.031 16.312 14.578 1 90.56 179 THR B O 1
ATOM 3263 N N . PRO B 1 180 ? -12.625 15.578 16.562 1 90.75 180 PRO B N 1
ATOM 3264 C CA . PRO B 1 180 ? -11.961 16.719 17.203 1 90.75 180 PRO B CA 1
ATOM 3265 C C . PRO B 1 180 ? -10.445 16.578 17.25 1 90.75 180 PRO B C 1
ATOM 3267 O O . PRO B 1 180 ? -9.93 15.477 17.438 1 90.75 180 PRO B O 1
ATOM 3270 N N . LEU B 1 181 ? -9.781 17.656 17.141 1 89.62 181 LEU B N 1
ATOM 3271 C CA . LEU B 1 181 ? -8.328 17.672 17.188 1 89.62 181 LEU B CA 1
ATOM 3272 C C . LEU B 1 181 ? -7.824 17.188 18.531 1 89.62 181 LEU B C 1
ATOM 3274 O O . LEU B 1 181 ? -6.703 16.672 18.641 1 89.62 181 LEU B O 1
ATOM 3278 N N . SER B 1 182 ? -8.617 17.312 19.516 1 93.69 182 SER B N 1
ATOM 3279 C CA . SER B 1 182 ? -8.25 16.938 20.875 1 93.69 182 SER B CA 1
ATOM 3280 C C . SER B 1 182 ? -7.945 15.453 20.969 1 93.69 182 SER B C 1
ATOM 3282 O O . SER B 1 182 ? -7.324 15 21.938 1 93.69 182 SER B O 1
ATOM 3284 N N . ILE B 1 183 ? -8.344 14.742 19.969 1 95.25 183 ILE B N 1
ATOM 3285 C CA . ILE B 1 183 ? -8.094 13.305 19.984 1 95.25 183 ILE B CA 1
ATOM 3286 C C . ILE B 1 183 ? -6.586 13.039 19.938 1 95.25 183 ILE B C 1
ATOM 3288 O O . ILE B 1 183 ? -6.129 11.961 20.312 1 95.25 183 ILE B O 1
ATOM 3292 N N . LEU B 1 184 ? -5.828 14.023 19.516 1 96 184 LEU B N 1
ATOM 3293 C CA . LEU B 1 184 ? -4.383 13.859 19.391 1 96 184 LEU B CA 1
ATOM 3294 C C . LEU B 1 184 ? -3.678 14.195 20.688 1 96 184 LEU B C 1
ATOM 3296 O O . LEU B 1 184 ? -2.48 13.938 20.844 1 96 184 LEU B O 1
ATOM 3300 N N . ASN B 1 185 ? -4.328 14.727 21.656 1 96.25 185 ASN B N 1
ATOM 3301 C CA . ASN B 1 185 ? -3.727 15.266 22.875 1 96.25 185 ASN B CA 1
ATOM 3302 C C . ASN B 1 185 ? -2.838 14.242 23.562 1 96.25 185 ASN B C 1
ATOM 3304 O O . ASN B 1 185 ? -1.75 14.57 24.047 1 96.25 185 ASN B O 1
ATOM 3308 N N . PRO B 1 186 ? -3.219 12.977 23.641 1 97.56 186 PRO B N 1
ATOM 3309 C CA . PRO B 1 186 ? -2.396 11.992 24.359 1 97.56 186 PRO B CA 1
ATOM 3310 C C . PRO B 1 186 ? -1.158 11.578 23.578 1 97.56 186 PRO B C 1
ATOM 3312 O O . PRO B 1 186 ? -0.324 10.82 24.078 1 97.56 186 PRO B O 1
ATOM 3315 N N . TYR B 1 187 ? -1.047 12.039 22.375 1 98.06 187 TYR B N 1
ATOM 3316 C CA . TYR B 1 187 ? -0.022 11.508 21.484 1 98.06 187 TYR B CA 1
ATOM 3317 C C . TYR B 1 187 ? 0.987 12.586 21.109 1 98.06 187 TYR B C 1
ATOM 3319 O O . TYR B 1 187 ? 0.887 13.195 20.047 1 98.06 187 TYR B O 1
ATOM 3327 N N . GLU B 1 188 ? 2.01 12.664 21.875 1 97.75 188 GLU B N 1
ATOM 3328 C CA . GLU B 1 188 ? 2.971 13.766 21.797 1 97.75 188 GLU B CA 1
ATOM 3329 C C . GLU B 1 188 ? 3.842 13.641 20.547 1 97.75 188 GLU B C 1
ATOM 3331 O O . GLU B 1 188 ? 4.211 14.656 19.938 1 97.75 188 GLU B O 1
ATOM 3336 N N . LYS B 1 189 ? 4.223 12.438 20.25 1 98.19 189 LYS B N 1
ATOM 3337 C CA . LYS B 1 189 ? 5.098 12.258 19.094 1 98.19 189 LYS B CA 1
ATOM 3338 C C . LYS B 1 189 ? 4.371 12.609 17.797 1 98.19 189 LYS B C 1
ATOM 3340 O O . LYS B 1 189 ? 4.961 13.195 16.891 1 98.19 189 LYS B O 1
ATOM 3345 N N . LEU B 1 190 ? 3.102 12.234 17.688 1 98.06 190 LEU B N 1
ATOM 3346 C CA . LEU B 1 190 ? 2.305 12.609 16.531 1 98.06 190 LEU B CA 1
ATOM 3347 C C . LEU B 1 190 ? 2.184 14.125 16.422 1 98.06 190 LEU B C 1
ATOM 3349 O O . LEU B 1 190 ? 2.33 14.68 15.328 1 98.06 190 LEU B O 1
ATOM 3353 N N . GLN B 1 191 ? 1.933 14.758 17.516 1 97.06 191 GLN B N 1
ATOM 3354 C CA . GLN B 1 191 ? 1.837 16.219 17.531 1 97.06 191 GLN B CA 1
ATOM 3355 C C . GLN B 1 191 ? 3.154 16.859 17.109 1 97.06 191 GLN B C 1
ATOM 3357 O O . GLN B 1 191 ? 3.164 17.828 16.344 1 97.06 191 GLN B O 1
ATOM 3362 N N . ARG B 1 192 ? 4.215 16.344 17.594 1 97.25 192 ARG B N 1
ATOM 3363 C CA . ARG B 1 192 ? 5.539 16.859 17.266 1 97.25 192 ARG B CA 1
ATOM 3364 C C . ARG B 1 192 ? 5.812 16.766 15.773 1 97.25 192 ARG B C 1
ATOM 3366 O O . ARG B 1 192 ? 6.273 17.734 15.164 1 97.25 192 ARG B O 1
ATOM 3373 N N . ILE B 1 193 ? 5.523 15.641 15.203 1 97.62 193 ILE B N 1
ATOM 3374 C CA . ILE B 1 193 ? 5.777 15.438 13.781 1 97.62 193 ILE B CA 1
ATOM 3375 C C . ILE B 1 193 ? 4.906 16.375 12.953 1 97.62 193 ILE B C 1
ATOM 3377 O O . ILE B 1 193 ? 5.367 16.953 11.969 1 97.62 193 ILE B O 1
ATOM 3381 N N . GLN B 1 194 ? 3.672 16.531 13.383 1 96.38 194 GLN B N 1
ATOM 3382 C CA . GLN B 1 194 ? 2.795 17.484 12.719 1 96.38 194 GLN B CA 1
ATOM 3383 C C . GLN B 1 194 ? 3.393 18.891 12.734 1 96.38 194 GLN B C 1
ATOM 3385 O O . GLN B 1 194 ? 3.41 19.578 11.711 1 96.38 194 GLN B O 1
ATOM 3390 N N . ALA B 1 195 ? 3.865 19.266 13.844 1 96.62 195 ALA B N 1
ATOM 3391 C CA . ALA B 1 195 ? 4.453 20.594 14.008 1 96.62 195 ALA B CA 1
ATOM 3392 C C . ALA B 1 195 ? 5.723 20.734 13.18 1 96.62 195 ALA B C 1
ATOM 3394 O O . ALA B 1 195 ? 5.949 21.766 12.555 1 96.62 195 ALA B O 1
ATOM 3395 N N . LEU B 1 196 ? 6.59 19.719 13.203 1 97.81 196 LEU B N 1
ATOM 3396 C CA . LEU B 1 196 ? 7.836 19.734 12.438 1 97.81 196 LEU B CA 1
ATOM 3397 C C . LEU B 1 196 ? 7.562 19.891 10.945 1 97.81 196 LEU B C 1
ATOM 3399 O O . LEU B 1 196 ? 8.203 20.688 10.273 1 97.81 196 LEU B O 1
ATOM 3403 N N . VAL B 1 197 ? 6.59 19.141 10.453 1 98.19 197 VAL B N 1
ATOM 3404 C CA . VAL B 1 197 ? 6.281 19.172 9.023 1 98.19 197 VAL B CA 1
ATOM 3405 C C . VAL B 1 197 ? 5.648 20.516 8.672 1 98.19 197 VAL B C 1
ATOM 3407 O O . VAL B 1 197 ? 5.996 21.125 7.656 1 98.19 197 VAL B O 1
ATOM 3410 N N . ALA B 1 198 ? 4.75 21 9.508 1 96.06 198 ALA B N 1
ATOM 3411 C CA . ALA B 1 198 ? 4.086 22.281 9.273 1 96.06 198 ALA B CA 1
ATOM 3412 C C . ALA B 1 198 ? 5.09 23.438 9.258 1 96.06 198 ALA B C 1
ATOM 3414 O O . ALA B 1 198 ? 4.887 24.438 8.57 1 96.06 198 ALA B O 1
ATOM 3415 N N . ALA B 1 199 ? 6.152 23.281 9.977 1 96.81 199 ALA B N 1
ATOM 3416 C CA . ALA B 1 199 ? 7.148 24.328 10.117 1 96.81 199 ALA B CA 1
ATOM 3417 C C . ALA B 1 199 ? 8.164 24.297 8.977 1 96.81 199 ALA B C 1
ATOM 3419 O O . ALA B 1 199 ? 8.961 25.219 8.812 1 96.81 199 ALA B O 1
ATOM 3420 N N . ASN B 1 200 ? 8.18 23.188 8.25 1 97.56 200 ASN B N 1
ATOM 3421 C CA . ASN B 1 200 ? 9.07 23.125 7.098 1 97.56 200 ASN B CA 1
ATOM 3422 C C . ASN B 1 200 ? 8.781 24.234 6.102 1 97.56 200 ASN B C 1
ATOM 3424 O O . ASN B 1 200 ? 7.645 24.406 5.66 1 97.56 200 ASN B O 1
ATOM 3428 N N . PRO B 1 201 ? 9.75 25.016 5.711 1 97.38 201 PRO B N 1
ATOM 3429 C CA . PRO B 1 201 ? 9.5 26.188 4.879 1 97.38 201 PRO B CA 1
ATOM 3430 C C . PRO B 1 201 ? 8.867 25.844 3.533 1 97.38 201 PRO B C 1
ATOM 3432 O O . PRO B 1 201 ? 7.996 26.578 3.047 1 97.38 201 PRO B O 1
ATOM 3435 N N . ALA B 1 202 ? 9.32 24.797 2.92 1 97.12 202 ALA B N 1
ATOM 3436 C CA . ALA B 1 202 ? 8.766 24.391 1.632 1 97.12 202 ALA B CA 1
ATOM 3437 C C . ALA B 1 202 ? 7.301 23.984 1.771 1 97.12 202 ALA B C 1
ATOM 3439 O O . ALA B 1 202 ? 6.48 24.266 0.897 1 97.12 202 ALA B O 1
ATOM 3440 N N . VAL B 1 203 ? 6.973 23.281 2.855 1 97.31 203 VAL B N 1
ATOM 3441 C CA . VAL B 1 203 ? 5.602 22.844 3.121 1 97.31 203 VAL B CA 1
ATOM 3442 C C . VAL B 1 203 ? 4.719 24.062 3.371 1 97.31 203 VAL B C 1
ATOM 3444 O O . VAL B 1 203 ? 3.619 24.172 2.824 1 97.31 203 VAL B O 1
ATOM 3447 N N . LYS B 1 204 ? 5.18 24.984 4.145 1 95.31 204 LYS B N 1
ATOM 3448 C CA . LYS B 1 204 ? 4.445 26.203 4.434 1 95.31 204 LYS B CA 1
ATOM 3449 C C . LYS B 1 204 ? 4.141 26.984 3.154 1 95.31 204 LYS B C 1
ATOM 3451 O O . LYS B 1 204 ? 3.002 27.391 2.93 1 95.31 204 LYS B O 1
ATOM 3456 N N . LEU B 1 205 ? 5.164 27.141 2.355 1 94.81 205 LEU B N 1
ATOM 3457 C CA . LEU B 1 205 ? 5.008 27.891 1.112 1 94.81 205 LEU B CA 1
ATOM 3458 C C . LEU B 1 205 ? 3.994 27.219 0.195 1 94.81 205 LEU B C 1
ATOM 3460 O O . LEU B 1 205 ? 3.154 27.891 -0.409 1 94.81 205 LEU B O 1
ATOM 3464 N N . TRP B 1 206 ? 4.086 25.891 0.111 1 95.44 206 TRP B N 1
ATOM 3465 C CA . TRP B 1 206 ? 3.148 25.156 -0.727 1 95.44 206 TRP B CA 1
ATOM 3466 C C . TRP B 1 206 ? 1.716 25.344 -0.238 1 95.44 206 TRP B C 1
ATOM 3468 O O . TRP B 1 206 ? 0.815 25.625 -1.031 1 95.44 206 TRP B O 1
ATOM 3478 N N . ARG B 1 207 ? 1.523 25.219 1.023 1 91.44 207 ARG B N 1
ATOM 3479 C CA . ARG B 1 207 ? 0.183 25.281 1.598 1 91.44 207 ARG B CA 1
ATOM 3480 C C . ARG B 1 207 ? -0.398 26.688 1.465 1 91.44 207 ARG B C 1
ATOM 3482 O O . ARG B 1 207 ? -1.607 26.844 1.291 1 91.44 207 ARG B O 1
ATOM 3489 N N . GLU B 1 208 ? 0.431 27.641 1.503 1 88.88 208 GLU B N 1
ATOM 3490 C CA . GLU B 1 208 ? -0.008 29.016 1.374 1 88.88 208 GLU B CA 1
ATOM 3491 C C . GLU B 1 208 ? -0.412 29.344 -0.062 1 88.88 208 GLU B C 1
ATOM 3493 O O . GLU B 1 208 ? -1.339 30.125 -0.293 1 88.88 208 GLU B O 1
ATOM 3498 N N . ASN B 1 209 ? 0.228 28.688 -1.021 1 84.38 209 ASN B N 1
ATOM 3499 C CA . ASN B 1 209 ? 0.057 29.062 -2.418 1 84.38 209 ASN B CA 1
ATOM 3500 C C . ASN B 1 209 ? -0.895 28.125 -3.148 1 84.38 209 ASN B C 1
ATOM 3502 O O . ASN B 1 209 ? -1.405 28.453 -4.219 1 84.38 209 ASN B O 1
ATOM 3506 N N . ARG B 1 210 ? -1.05 26.859 -2.721 1 71.69 210 ARG B N 1
ATOM 3507 C CA . ARG B 1 210 ? -1.7 25.828 -3.523 1 71.69 210 ARG B CA 1
ATOM 3508 C C . ARG B 1 210 ? -3.17 26.156 -3.758 1 71.69 210 ARG B C 1
ATOM 3510 O O . ARG B 1 210 ? -3.822 25.547 -4.609 1 71.69 210 ARG B O 1
ATOM 3517 N N . GLU B 1 211 ? -3.506 27.344 -3.729 1 59.88 211 GLU B N 1
ATOM 3518 C CA . GLU B 1 211 ? -4.879 27.75 -3.998 1 59.88 211 GLU B CA 1
ATOM 3519 C C . GLU B 1 211 ? -5.848 26.578 -3.867 1 59.88 211 GLU B C 1
ATOM 3521 O O . GLU B 1 211 ? -6.949 26.609 -4.418 1 59.88 211 GLU B O 1
ATOM 3526 N N . VAL B 1 212 ? -5.266 25.328 -3.514 1 55.62 212 VAL B N 1
ATOM 3527 C CA . VAL B 1 212 ? -6.227 24.25 -3.365 1 55.62 212 VAL B CA 1
ATOM 3528 C C . VAL B 1 212 ? -7.223 24.578 -2.256 1 55.62 212 VAL B C 1
ATOM 3530 O O . VAL B 1 212 ? -6.867 25.234 -1.273 1 55.62 212 VAL B O 1
ATOM 3533 N N . LYS B 1 213 ? -8.484 24.578 -2.582 1 49.81 213 LYS B N 1
ATOM 3534 C CA . LYS B 1 213 ? -9.539 24.875 -1.616 1 49.81 213 LYS B CA 1
ATOM 3535 C C . LYS B 1 213 ? -9.195 24.312 -0.237 1 49.81 213 LYS B C 1
ATOM 3537 O O . LYS B 1 213 ? -9.188 23.109 -0.034 1 49.81 213 LYS B O 1
ATOM 3542 N N . SER B 1 214 ? -8.016 24.891 0.338 1 45.06 214 SER B N 1
ATOM 3543 C CA . SER B 1 214 ? -7.465 24.578 1.649 1 45.06 214 SER B CA 1
ATOM 3544 C C . SER B 1 214 ? -8.562 24.469 2.703 1 45.06 214 SER B C 1
ATOM 3546 O O . SER B 1 214 ? -9.523 25.25 2.68 1 45.06 214 SER B O 1
ATOM 3548 N N . LEU B 1 215 ? -8.711 23.359 3.281 1 44.66 215 LEU B N 1
ATOM 3549 C CA . LEU B 1 215 ? -9.398 23.406 4.566 1 44.66 215 LEU B CA 1
ATOM 3550 C C . LEU B 1 215 ? -8.562 24.156 5.602 1 44.66 215 LEU B C 1
ATOM 3552 O O . LEU B 1 215 ? -7.34 24.219 5.488 1 44.66 215 LEU B O 1
ATOM 3556 N N . PRO B 1 216 ? -9.031 24.891 6.602 1 37.56 216 PRO B N 1
ATOM 3557 C CA . PRO B 1 216 ? -8.32 25.578 7.688 1 37.56 216 PRO B CA 1
ATOM 3558 C C . PRO B 1 216 ? -7.27 24.688 8.352 1 37.56 216 PRO B C 1
ATOM 3560 O O . PRO B 1 216 ? -7.461 23.469 8.461 1 37.56 216 PRO B O 1
ATOM 3563 N N . ALA B 1 217 ? -5.988 25.047 8.297 1 38.78 217 ALA B N 1
ATOM 3564 C CA . ALA B 1 217 ? -4.871 24.422 9 1 38.78 217 ALA B CA 1
ATOM 3565 C C . ALA B 1 217 ? -5.273 24 10.414 1 38.78 217 ALA B C 1
ATOM 3567 O O . ALA B 1 217 ? -5.93 24.766 11.125 1 38.78 217 ALA B O 1
ATOM 3568 N N . VAL B 1 218 ? -5.191 22.844 10.758 1 39 218 VAL B N 1
ATOM 3569 C CA . VAL B 1 218 ? -5.445 22.359 12.109 1 39 218 VAL B CA 1
ATOM 3570 C C . VAL B 1 218 ? -4.527 23.094 13.094 1 39 218 VAL B C 1
ATOM 3572 O O . VAL B 1 218 ? -4.691 22.969 14.305 1 39 218 VAL B O 1
ATOM 3575 N N . ALA B 1 219 ? -3.35 23.594 12.875 1 38.12 219 ALA B N 1
ATOM 3576 C CA . ALA B 1 219 ? -2.449 24.125 13.891 1 38.12 219 ALA B CA 1
ATOM 3577 C C . ALA B 1 219 ? -3.107 25.266 14.664 1 38.12 219 ALA B C 1
ATOM 3579 O O . ALA B 1 219 ? -2.674 25.609 15.766 1 38.12 219 ALA B O 1
ATOM 3580 N N . GLU B 1 220 ? -3.814 26.047 14.055 1 33.69 220 GLU B N 1
ATOM 3581 C CA . GLU B 1 220 ? -4.137 27.281 14.773 1 33.69 220 GLU B CA 1
ATOM 3582 C C . GLU B 1 220 ? -4.883 26.969 16.078 1 33.69 220 GLU B C 1
ATOM 3584 O O . GLU B 1 220 ? -4.812 27.75 17.031 1 33.69 220 GLU B O 1
ATOM 3589 N N . SER B 1 221 ? -5.723 25.984 16.031 1 32.97 221 SER B N 1
ATOM 3590 C CA . SER B 1 221 ? -6.523 25.922 17.25 1 32.97 221 SER B CA 1
ATOM 3591 C C . SER B 1 221 ? -5.758 25.25 18.375 1 32.97 221 SER B C 1
ATOM 3593 O O . SER B 1 221 ? -6.266 25.125 19.5 1 32.97 221 SER B O 1
ATOM 3595 N N . VAL B 1 222 ? -4.691 24.578 17.953 1 32.31 222 VAL B N 1
ATOM 3596 C CA . VAL B 1 222 ? -4.062 23.969 19.125 1 32.31 222 VAL B CA 1
ATOM 3597 C C . VAL B 1 222 ? -3.271 25.031 19.891 1 32.31 222 VAL B C 1
ATOM 3599 O O . VAL B 1 222 ? -2.549 24.703 20.844 1 32.31 222 VAL B O 1
ATOM 3602 N N . ALA B 1 223 ? -3.117 26.25 19.328 1 29.88 223 ALA B N 1
ATOM 3603 C CA . ALA B 1 223 ? -2.463 27.266 20.141 1 29.88 223 ALA B CA 1
ATOM 3604 C C . ALA B 1 223 ? -3.287 27.578 21.391 1 29.88 223 ALA B C 1
ATOM 3606 O O . ALA B 1 223 ? -2.982 28.516 22.125 1 29.88 223 ALA B O 1
ATOM 3607 N N . LEU B 1 224 ? -4.211 26.859 21.906 1 24.11 224 LEU B N 1
ATOM 3608 C CA . LEU B 1 224 ? -4.508 27.453 23.203 1 24.11 224 LEU B CA 1
ATOM 3609 C C . LEU B 1 224 ? -3.309 27.344 24.141 1 24.11 224 LEU B C 1
ATOM 3611 O O . LEU B 1 224 ? -2.602 26.328 24.141 1 24.11 224 LEU B O 1
#

InterPro domains:
  IPR004045 Glutathione S-transferase, N-terminal [PF02798] (7-78)
  IPR004045 Glutathione S-transferase, N-terminal [PS50404] (4-85)
  IPR004046 Glutathione S-transferase, C-terminal [PF14497] (106-210)
  IPR010987 Glutathione S-transferase, C-terminal-like [PS50405] (90-215)
  IPR036249 Thioredoxin-like superfamily [SSF52833] (6-79)
  IPR036282 Glutathione S-transferase, C-terminal domain superfamily [SSF47616] (86-211)
  IPR040079 Glutathione transferase family [SFLDS00019] (6-213)
  IPR050213 Glutathione S-transferase superfamily [PTHR11571] (6-211)

pLDDT: mean 92.03, std 15.13, range [23.77, 98.94]

Foldseek 3Di:
DLPQAKEWEEALACPLCVLVVLLCLLVVHDHHYHHDYPVCLVPPCQVVVVDPVSDDTWIAGSVGDIDDDSVVSNLVSNVPPCVQVQQHPPPVLNVLLVVLVVLLVVLLVLLVVLLPDDDDDVSLVSLVCNLPPVVVVSLVVQLVSCPPAQESRHPHHYSSLSSLLVSVQCNCFVSPSPRDPCSCVVRVSSVSSNVVQCPSPSSVVCLVPSVRPDTPDPPPPVPD/DLPQAKEWEDALACPLCVLVVLLCLLVVHDHHYHHDYPVCLVPPCQVVVVDPVSDDTWIAGSVGDIDDDSVVSNLVSNVPPCVQVQQHPDPVLNVLLVVLVVLLVVLLVLLVVLLPDDDDDVSLVSLVCNLPPVVVVSLVVQLVSCPPAQESRHPHHYSSLSSLLVSVCCNCWVSPSPRDPCSCVVRVSSVSSNVVSCPSPSSVVCQVPSPRVDDPDPPPVVPD

Solvent-accessible surface area (backbone atoms only — not comparable to full-atom values): 24757 Å² total; per-residue (Å²): 126,84,60,80,46,42,32,41,38,31,52,66,51,52,76,78,47,34,43,42,52,44,47,32,40,66,69,67,50,79,60,43,81,43,62,48,50,72,64,51,37,68,71,45,39,45,78,64,52,71,40,86,76,58,58,74,31,33,41,31,43,61,87,65,52,74,46,49,46,51,68,24,48,34,58,38,60,30,50,76,54,58,90,67,41,32,57,54,84,51,56,70,56,38,30,49,30,36,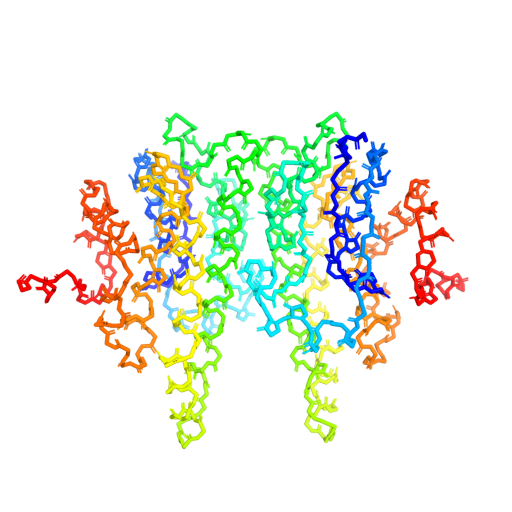27,48,45,51,51,50,50,52,53,49,50,58,50,52,59,49,59,71,43,63,89,51,70,67,33,52,52,44,48,49,42,37,68,71,45,50,48,52,54,51,54,54,40,49,46,58,68,25,59,88,38,75,26,59,63,29,82,52,68,31,55,41,44,46,39,52,46,48,52,52,46,34,53,52,55,69,56,68,70,75,46,62,74,69,76,48,67,89,39,60,65,59,51,49,43,42,50,55,51,59,63,33,66,42,45,41,52,46,68,72,60,55,79,38,71,66,68,84,73,78,63,69,76,67,66,114,126,83,59,80,46,41,33,42,36,32,54,67,53,53,76,80,45,34,42,40,53,46,48,33,42,66,69,67,49,80,60,44,80,44,60,48,50,72,65,49,37,67,71,45,39,46,77,64,54,72,39,86,77,58,58,73,32,31,40,32,43,62,89,64,53,73,45,48,46,49,68,23,47,36,58,39,60,30,49,74,52,58,90,68,40,34,55,54,84,52,56,70,55,38,29,48,32,36,28,49,45,51,51,47,49,51,54,50,50,58,50,51,60,49,59,71,44,63,88,51,69,69,35,52,52,45,50,50,41,36,69,72,45,50,47,52,53,52,53,54,40,51,47,58,68,26,58,87,38,75,27,59,65,30,82,53,68,31,53,42,43,45,39,51,45,48,50,52,47,34,53,51,57,70,55,68,70,75,47,61,74,68,76,49,68,87,38,61,64,60,52,48,42,40,51,54,53,59,63,32,65,43,45,40,52,46,69,72,61,56,75,40,73,68,70,84,71,73,64,68,74,65,65,113

Organism: Perkinsus marinus (strain ATCC 50983 / TXsc) (NCBI:txid423536)

Radius of gyration: 21.92 Å; Cα contacts (8 Å, |Δi|>4): 620; chains: 2; bounding box: 51×58×51 Å

Nearest PDB structures (foldseek):
  4is0-assembly1_A-2  TM=8.105E-01  e=2.530E-08  Homo sapiens
  3lfl-assembly2_C  TM=7.697E-01  e=1.694E-08  Homo sapiens
  8z3b-assembly1_A  TM=7.740E-01  e=1.138E-07  Plutella xylostella
  3lfl-assembly1_A-2  TM=7.197E-01  e=3.417E-08  Homo sapiens
  4w66-assembly1_A  TM=7.652E-01  e=2.948E-07  Haliangium ochraceum DSM 14365